Protein AF-0000000078280409 (afdb_homodimer)

pLDDT: mean 96.59, std 3.64, range [69.81, 98.94]

Organism: NCBI:txid1796616

Foldseek 3Di:
DDAQAEEEEADLDPLSLVLVVLQVPDPSYADAEYEDAVQVSVVVSCVVVVHDHYTYPDLLCCLVPRPGQEYEYEDFQLPPDCSLLSNLVVQREYEYEFLNHLDLVVLVVSVCSCVVSVHHYFYPLLLCQAQQNVVLVVCVVVCVQAAWAEKEKEKEEADPPDLLQQACSGHVACLRHPQLSVVLVCCQNHNAWFWKFKAFAADPCPPPPNRDHTQKMWMKTQRPVGHIYIYIYGNHDDHPDTWIWMWIHHPFWIWTGRGSHWIKIWGRNDPDIDIDIGHDDDDSSSVSSVQSVCVNVVNDDHDGGSVSSSLSSLRSVRNVVNNVVVRDIGGSD/DDAQAEEEEEDLPPLSLVLVVLQVPDPSYAHAEYEDAVQVSVVVSCVVVVHDHYTYPDLLCCLVPRPGQEYEYEDFQLPPDCSLLSNLVVQREYEYEFLNHLALVVLVVSVCSCVVSVHHYFYPLLLCQAQQNVVLVVCVVVCVQPAWAEKEKEKEEADPPDLLQQACSGHVACLRHPQLSSVLVCCQNHNAFFWKFKAFAADPCPPPPNRDHTQKMWMKTQRPVGHIYIYIYGNHDDYPDTWIWMWIHHPFWIWTGRGSHWIKIWGRNDPDIDIDIGHDDDDSSSVSSVQSVCVNVVNDDHDGGSVSSSLSSLRSVRNVVNNVVVRDIGGSD

Solvent-accessible surface area (backbone atoms only — not comparable to full-atom values): 32922 Å² total; per-residue (Å²): 132,81,74,66,42,27,28,30,37,35,24,49,48,74,64,25,48,51,51,52,56,41,45,70,72,41,83,55,45,42,65,33,28,31,18,17,78,68,36,58,52,23,47,52,53,29,60,77,67,70,54,87,48,46,72,24,61,42,63,66,56,43,63,70,69,46,69,50,50,28,36,35,41,37,58,62,38,65,67,68,78,51,63,67,46,58,34,22,75,70,57,21,22,38,37,35,39,66,44,74,37,79,47,59,69,61,28,48,54,48,32,49,35,36,60,76,47,69,38,56,42,31,36,61,59,36,54,67,52,12,47,25,40,44,53,50,51,51,34,52,75,71,49,64,25,48,56,70,42,40,38,42,35,40,29,38,21,34,72,73,70,57,72,56,68,18,27,34,89,40,41,57,20,46,54,41,62,60,34,36,63,56,53,38,46,43,41,74,75,73,38,59,60,45,31,27,30,7,44,68,36,56,78,82,45,74,85,41,86,71,45,64,37,46,35,36,37,35,30,32,35,38,30,67,88,64,26,40,27,37,42,34,34,31,46,44,39,51,63,91,37,82,44,56,30,38,35,41,33,14,56,23,23,33,38,43,28,68,33,39,27,27,27,42,35,36,38,38,74,46,96,66,66,48,75,48,77,38,75,51,85,64,62,19,62,47,48,44,51,48,47,50,54,34,26,70,70,67,75,43,78,78,88,35,27,45,60,54,40,37,53,42,47,29,42,46,50,25,29,55,52,8,27,77,54,66,21,29,58,25,63,41,119,131,80,73,65,41,27,29,28,36,36,24,50,48,73,64,24,46,50,52,50,56,41,44,72,72,40,82,56,44,40,66,33,28,31,18,16,77,68,36,59,53,25,47,51,52,30,60,75,67,72,53,85,47,47,74,25,60,42,64,67,56,42,65,69,69,46,69,50,49,29,36,37,41,36,58,61,39,64,67,67,80,52,62,69,46,59,32,22,76,69,57,21,22,37,38,34,40,66,43,76,38,80,46,61,68,62,27,48,55,49,31,48,33,36,59,74,48,69,39,57,42,30,36,60,58,36,53,66,52,12,48,24,40,45,52,49,50,51,34,50,74,71,48,64,26,48,55,69,43,41,38,42,33,40,29,37,20,32,69,72,71,58,72,56,68,19,27,34,89,40,41,57,20,46,54,41,61,60,35,36,61,55,50,39,45,44,41,74,75,73,39,60,58,44,30,27,30,8,43,69,35,55,78,81,46,73,85,40,85,71,46,64,35,45,34,34,35,35,30,31,34,38,30,67,88,64,26,39,28,36,43,35,34,30,45,45,39,51,62,90,38,82,44,57,31,39,34,40,30,14,56,22,23,34,38,44,29,67,33,39,27,27,27,40,36,37,38,38,74,47,96,67,65,46,74,48,78,37,76,51,86,62,62,21,63,46,48,44,52,49,48,50,55,36,28,71,72,68,75,42,79,82,86,35,27,46,61,53,39,36,54,42,46,32,44,46,50,27,28,56,52,7,27,77,54,66,21,29,56,27,64,43,119

Secondary structure (DSSP, 8-state):
-PPPEEEEEE--SHHHHHHHHHHHTSTTEEEEEEE-SSTHHHHHHHHHTT---EEES-HHHHHHHS--SEEEE---GGG-SSHHHHHHTTT-EEEEPSSS-SSHHHHHHHHHHHHHHT--EEE--GGGGSHHHHHHHHHHHTTTT-SEEEEEEEEE------GGGG-HHHH--HIIIIIHHHHHHHHHHH--EEEEEEEEE--S-TTSTT--S-SEEEEEEEETTS-EEEEEEESSS-TT--EEEEEEEESSEEEEESSSSEEEEEE-SSSS-EEEEEE----HHHHHHHHHHHHHTTSS--SS-HHHHHHHHHHHHHHHHHHHTTT--EE--/-PPPEEEEEE--SHHHHHHHHHHHTSTTEEEEEEE-SSTHHHHHHHHHTT---EEES-HHHHHHHS--SEEEE---GGG-SSHHHHHHTTT-EEEEPSSS-SSHHHHHHHHHHHHHHT--EEE--GGGGSHHHHHHHHHHHTTTT-SEEEEEEEEE-----SGGGG-HHHH--HIIIIIHHHHHHHHHHH--EEEEEEEEE--S-TTSTT--S-SEEEEEEEETTS-EEEEEEESSS-TT--EEEEEEEESSEEEEESSSSEEEEEE-SSSS-EEEEEE----HHHHHHHHHHHHHTTSS--SS-HHHHHHHHHHHHHHHHHHHTTT--EE--

InterPro domains:
  IPR000683 Gfo/Idh/MocA-like oxidoreductase, N-terminal [PF01408] (5-125)
  IPR036291 NAD(P)-binding domain superfamily [SSF51735] (3-155)
  IPR052515 Gfo/Idh/MocA Oxidoreductase [PTHR43249] (3-325)
  IPR055170 GFO/IDH/MocA-like oxidoreductase domain [PF22725] (133-252)

Sequence (666 aa):
MEKVLRVGVLGMGNMGKAHARSMMKMENVKIAGLCSSPADDARVFACENHLDCGIYDDGYRMIEEAGLDALYICLPPFAHSGQLEAAADRGIHVFIEKPIALNVERGKSMADAVERNHIVSQVGYHMRFGSAVRKWKEYMDSGKAGRPTLYMADYECNSLHGPWWRDVTKCGGQVFEQVIHLYDMGLYLMGDADCVNGHIANLCHQDVEGYTIEDTSVCSIHFKNGSLGSICGSNCSVKEQWNGRFRVICQHMTADFMDHNHAVFTFTDEETPHTETVAEDVDATYLEDCCFVETIRGRRENMAGVPEGLKGLRLVSAVVESSAKNGACVVSEMEKVLRVGVLGMGNMGKAHARSMMKMENVKIAGLCSSPADDARVFACENHLDCGIYDDGYRMIEEAGLDALYICLPPFAHSGQLEAAADRGIHVFIEKPIALNVERGKSMADAVERNHIVSQVGYHMRFGSAVRKWKEYMDSGKAGRPTLYMADYECNSLHGPWWRDVTKCGGQVFEQVIHLYDMGLYLMGDADCVNGHIANLCHQDVEGYTIEDTSVCSIHFKNGSLGSICGSNCSVKEQWNGRFRVICQHMTADFMDHNHAVFTFTDEETPHTETVAEDVDATYLEDCCFVETIRGRRENMAGVPEGLKGLRLVSAVVESSAKNGACVVSE

Nearest PDB structures (foldseek):
  6z3b-assembly1_B  TM=8.520E-01  e=1.125E-23  Mediterraneibacter gnavus
  8qc8-assembly2_D  TM=8.723E-01  e=6.706E-23  Paenarthrobacter ureafaciens
  3m2t-assembly1_B-2  TM=8.454E-01  e=1.167E-21  Chromobacterium violaceum
  3m2t-assembly1_A-2  TM=8.399E-01  e=1.036E-21  Chromobacterium violaceum
  2o48-assembly1_X  TM=8.227E-01  e=2.672E-18  Macaca fascicularis

Radius of gyration: 28.9 Å; Cα contacts (8 Å, |Δi|>4): 1627; chains: 2; bounding box: 52×94×65 Å

Structure (mmCIF, N/CA/C/O backbone):
data_AF-0000000078280409-model_v1
#
loop_
_entity.id
_entity.type
_entity.pdbx_description
1 polymer Dehydrogenase
#
loop_
_atom_site.group_PDB
_atom_site.id
_atom_site.type_symbol
_atom_site.label_atom_id
_atom_site.label_alt_id
_atom_site.label_comp_id
_atom_site.label_asym_id
_atom_site.label_entity_id
_atom_site.label_seq_id
_atom_site.pdbx_PDB_ins_code
_atom_site.Cartn_x
_atom_site.Cartn_y
_atom_site.Cartn_z
_atom_site.occupancy
_atom_site.B_iso_or_equiv
_atom_site.auth_seq_id
_atom_site.auth_comp_id
_atom_site.auth_asym_id
_atom_site.auth_atom_id
_atom_site.pdbx_PDB_model_num
ATOM 1 N N . MET A 1 1 ? 14.867 -35.906 -35 1 71.06 1 MET A N 1
ATOM 2 C CA . MET A 1 1 ? 13.57 -35.312 -34.688 1 71.06 1 MET A CA 1
ATOM 3 C C . MET A 1 1 ? 13.359 -35.188 -33.188 1 71.06 1 MET A C 1
ATOM 5 O O . MET A 1 1 ? 13.828 -36.062 -32.438 1 71.06 1 MET A O 1
ATOM 9 N N . GLU A 1 2 ? 12.852 -33.906 -32.719 1 84.75 2 GLU A N 1
ATOM 10 C CA . GLU A 1 2 ? 12.656 -33.719 -31.281 1 84.75 2 GLU A CA 1
ATOM 11 C C . GLU A 1 2 ? 11.57 -34.656 -30.75 1 84.75 2 GLU A C 1
ATOM 13 O O . GLU A 1 2 ? 10.57 -34.906 -31.422 1 84.75 2 GLU A O 1
ATOM 18 N N . LYS A 1 3 ? 11.875 -35.281 -29.625 1 93.25 3 LYS A N 1
ATOM 19 C CA . LYS A 1 3 ? 10.953 -36.219 -28.984 1 93.25 3 LYS A CA 1
ATOM 20 C C . LYS A 1 3 ? 9.641 -35.531 -28.609 1 93.25 3 LYS A C 1
ATOM 22 O O . LYS A 1 3 ? 9.641 -34.375 -28.141 1 93.25 3 LYS A O 1
ATOM 27 N N . VAL A 1 4 ? 8.555 -36.219 -29.016 1 97.12 4 VAL A N 1
ATOM 28 C CA . VAL A 1 4 ? 7.234 -35.719 -28.641 1 97.12 4 VAL A CA 1
ATOM 29 C C . VAL A 1 4 ? 7.02 -35.875 -27.141 1 97.12 4 VAL A C 1
ATOM 31 O O . VAL A 1 4 ? 7.199 -36.938 -26.594 1 97.12 4 VAL A O 1
ATOM 34 N N . LEU A 1 5 ? 6.77 -34.812 -26.484 1 98.31 5 LEU A N 1
ATOM 35 C CA . LEU A 1 5 ? 6.477 -34.812 -25.047 1 98.31 5 LEU A CA 1
ATOM 36 C C . LEU A 1 5 ? 5.012 -35.188 -24.797 1 98.31 5 LEU A C 1
ATOM 38 O O . LEU A 1 5 ? 4.109 -34.5 -25.297 1 98.31 5 LEU A O 1
ATOM 42 N N . ARG A 1 6 ? 4.762 -36.25 -24.094 1 98.75 6 ARG A N 1
ATOM 43 C CA . ARG A 1 6 ? 3.412 -36.688 -23.734 1 98.75 6 ARG A CA 1
ATOM 44 C C . ARG A 1 6 ? 2.971 -36.062 -22.422 1 98.75 6 ARG A C 1
ATOM 46 O O . ARG A 1 6 ? 3.557 -36.344 -21.375 1 98.75 6 ARG A O 1
ATOM 53 N N . VAL A 1 7 ? 1.876 -35.312 -22.5 1 98.81 7 VAL A N 1
ATOM 54 C CA . VAL A 1 7 ? 1.487 -34.5 -21.344 1 98.81 7 VAL A CA 1
ATOM 55 C C . VAL A 1 7 ? 0.092 -34.906 -20.875 1 98.81 7 VAL A C 1
ATOM 57 O O . VAL A 1 7 ? -0.786 -35.188 -21.703 1 98.81 7 VAL A O 1
ATOM 60 N N . GLY A 1 8 ? -0.069 -35 -19.562 1 98.88 8 GLY A N 1
ATOM 61 C CA . GLY A 1 8 ? -1.378 -35.188 -18.953 1 98.88 8 GLY A CA 1
ATOM 62 C C . GLY A 1 8 ? -1.85 -33.938 -18.203 1 98.88 8 GLY A C 1
ATOM 63 O O . GLY A 1 8 ? -1.037 -33.188 -17.672 1 98.88 8 GLY A O 1
ATOM 64 N N . VAL A 1 9 ? -3.166 -33.688 -18.172 1 98.94 9 VAL A N 1
ATOM 65 C CA . VAL A 1 9 ? -3.756 -32.594 -17.422 1 98.94 9 VAL A CA 1
ATOM 66 C C . VAL A 1 9 ? -4.723 -33.156 -16.375 1 98.94 9 VAL A C 1
ATOM 68 O O . VAL A 1 9 ? -5.715 -33.812 -16.719 1 98.94 9 VAL A O 1
ATOM 71 N N . LEU A 1 10 ? -4.316 -32.938 -15.148 1 98.81 10 LEU A N 1
ATOM 72 C CA . LEU A 1 10 ? -5.152 -33.312 -14.023 1 98.81 10 LEU A CA 1
ATOM 73 C C . LEU A 1 10 ? -5.957 -32.125 -13.5 1 98.81 10 LEU A C 1
ATOM 75 O O . LEU A 1 10 ? -5.41 -31.234 -12.852 1 98.81 10 LEU A O 1
ATOM 79 N N . GLY A 1 11 ? -7.277 -32.188 -13.664 1 98.5 11 GLY A N 1
ATOM 80 C CA . GLY A 1 11 ? -8.156 -31.062 -13.383 1 98.5 11 GLY A CA 1
ATOM 81 C C . GLY A 1 11 ? -8.555 -30.281 -14.617 1 98.5 11 GLY A C 1
ATOM 82 O O . GLY A 1 11 ? -7.727 -29.578 -15.211 1 98.5 11 GLY A O 1
ATOM 83 N N . MET A 1 12 ? -9.836 -30.344 -14.992 1 98.06 12 MET A N 1
ATOM 84 C CA . MET A 1 12 ? -10.305 -29.719 -16.219 1 98.06 12 MET A CA 1
ATOM 85 C C . MET A 1 12 ? -11.258 -28.562 -15.93 1 98.06 12 MET A C 1
ATOM 87 O O . MET A 1 12 ? -12.312 -28.453 -16.547 1 98.06 12 MET A O 1
ATOM 91 N N . GLY A 1 13 ? -10.859 -27.828 -14.867 1 95.69 13 GLY A N 1
ATOM 92 C CA . GLY A 1 13 ? -11.461 -26.516 -14.672 1 95.69 13 GLY A CA 1
ATOM 93 C C . GLY A 1 13 ? -10.891 -25.469 -15.602 1 95.69 13 GLY A C 1
ATOM 94 O O . GLY A 1 13 ? -10.32 -25.781 -16.641 1 95.69 13 GLY A O 1
ATOM 95 N N . ASN A 1 14 ? -11.07 -24.219 -15.289 1 94.44 14 ASN A N 1
ATOM 96 C CA . ASN A 1 14 ? -10.648 -23.109 -16.141 1 94.44 14 ASN A CA 1
ATOM 97 C C . ASN A 1 14 ? -9.156 -23.172 -16.438 1 94.44 14 ASN A C 1
ATOM 99 O O . ASN A 1 14 ? -8.742 -23.047 -17.594 1 94.44 14 ASN A O 1
ATOM 103 N N . MET A 1 15 ? -8.359 -23.375 -15.398 1 96.75 15 MET A N 1
ATOM 104 C CA . MET A 1 15 ? -6.914 -23.359 -15.586 1 96.75 15 MET A CA 1
ATOM 105 C C . MET A 1 15 ? -6.445 -24.578 -16.375 1 96.75 15 MET A C 1
ATOM 107 O O . MET A 1 15 ? -5.578 -24.469 -17.234 1 96.75 15 MET A O 1
ATOM 111 N N . GLY A 1 16 ? -6.984 -25.734 -15.992 1 98.44 16 GLY A N 1
ATOM 112 C CA . GLY A 1 16 ? -6.629 -26.922 -16.75 1 98.44 16 GLY A CA 1
ATOM 113 C C . GLY A 1 16 ? -6.91 -26.797 -18.234 1 98.44 16 GLY A C 1
ATOM 114 O O . GLY A 1 16 ? -6.074 -27.141 -19.062 1 98.44 16 GLY A O 1
ATOM 115 N N . LYS A 1 17 ? -8.047 -26.266 -18.562 1 98.56 17 LYS A N 1
ATOM 116 C CA . LYS A 1 17 ? -8.43 -26.047 -19.969 1 98.56 17 LYS A CA 1
ATOM 117 C C . LYS A 1 17 ? -7.516 -25.031 -20.641 1 98.56 17 LYS A C 1
ATOM 119 O O . LYS A 1 17 ? -7.133 -25.203 -21.797 1 98.56 17 LYS A O 1
ATOM 124 N N . ALA A 1 18 ? -7.156 -23.984 -19.891 1 98.31 18 ALA A N 1
ATOM 125 C CA . ALA A 1 18 ? -6.27 -22.953 -20.438 1 98.31 18 ALA A CA 1
ATOM 126 C C . ALA A 1 18 ? -4.902 -23.547 -20.781 1 98.31 18 ALA A C 1
ATOM 128 O O . ALA A 1 18 ? -4.363 -23.281 -21.859 1 98.31 18 ALA A O 1
ATOM 129 N N . HIS A 1 19 ? -4.371 -24.344 -19.891 1 98.75 19 HIS A N 1
ATOM 130 C CA . HIS A 1 19 ? -3.072 -24.953 -20.141 1 98.75 19 HIS A CA 1
ATOM 131 C C . HIS A 1 19 ? -3.15 -25.953 -21.297 1 98.75 19 HIS A C 1
ATOM 133 O O . HIS A 1 19 ? -2.244 -26.016 -22.125 1 98.75 19 HIS A O 1
ATOM 139 N N . ALA A 1 20 ? -4.219 -26.703 -21.344 1 98.69 20 ALA A N 1
ATOM 140 C CA . ALA A 1 20 ? -4.406 -27.641 -22.453 1 98.69 20 ALA A CA 1
ATOM 141 C C . ALA A 1 20 ? -4.418 -26.906 -23.797 1 98.69 20 ALA A C 1
ATOM 143 O O . ALA A 1 20 ? -3.75 -27.328 -24.734 1 98.69 20 ALA A O 1
ATOM 144 N N . ARG A 1 21 ? -5.121 -25.812 -23.844 1 98.38 21 ARG A N 1
ATOM 145 C CA . ARG A 1 21 ? -5.184 -25.016 -25.062 1 98.38 21 ARG A CA 1
ATOM 146 C C . ARG A 1 21 ? -3.805 -24.484 -25.453 1 98.38 21 ARG A C 1
ATOM 148 O O . ARG A 1 21 ? -3.465 -24.422 -26.625 1 98.38 21 ARG A O 1
ATOM 155 N N . SER A 1 22 ? -3.061 -24.078 -24.438 1 98.12 22 SER A N 1
ATOM 156 C CA . SER A 1 22 ? -1.696 -23.625 -24.688 1 98.12 22 SER A CA 1
ATOM 157 C C . SER A 1 22 ? -0.846 -24.719 -25.312 1 98.12 22 SER A C 1
ATOM 159 O O . SER A 1 22 ? -0.152 -24.469 -26.312 1 98.12 22 SER A O 1
ATOM 161 N N . MET A 1 23 ? -0.921 -25.938 -24.797 1 97.69 23 MET A N 1
ATOM 162 C CA . MET A 1 23 ? -0.096 -27.047 -25.25 1 97.69 23 MET A CA 1
ATOM 163 C C . MET A 1 23 ? -0.465 -27.469 -26.672 1 97.69 23 MET A C 1
ATOM 165 O O . MET A 1 23 ? 0.397 -27.891 -27.438 1 97.69 23 MET A O 1
ATOM 169 N N . MET A 1 24 ? -1.736 -27.266 -27.031 1 97.69 24 MET A N 1
ATOM 170 C CA . MET A 1 24 ? -2.219 -27.609 -28.359 1 97.69 24 MET A CA 1
ATOM 171 C C . MET A 1 24 ? -1.554 -26.75 -29.422 1 97.69 24 MET A C 1
ATOM 173 O O . MET A 1 24 ? -1.517 -27.125 -30.594 1 97.69 24 MET A O 1
ATOM 177 N N . LYS A 1 25 ? -0.99 -25.656 -28.984 1 97.31 25 LYS A N 1
ATOM 178 C CA . LYS A 1 25 ? -0.346 -24.719 -29.906 1 97.31 25 LYS A CA 1
ATOM 179 C C . LYS A 1 25 ? 1.131 -25.062 -30.094 1 97.31 25 LYS A C 1
ATOM 181 O O . LYS A 1 25 ? 1.811 -24.469 -30.938 1 97.31 25 LYS A O 1
ATOM 186 N N . MET A 1 26 ? 1.612 -26.047 -29.375 1 97.19 26 MET A N 1
ATOM 187 C CA . MET A 1 26 ? 3.045 -26.328 -29.359 1 97.19 26 MET A CA 1
ATOM 188 C C . MET A 1 26 ? 3.387 -27.5 -30.266 1 97.19 26 MET A C 1
ATOM 190 O O . MET A 1 26 ? 2.643 -28.469 -30.328 1 97.19 26 MET A O 1
ATOM 194 N N . GLU A 1 27 ? 4.508 -27.297 -30.906 1 95.38 27 GLU A N 1
ATOM 195 C CA . GLU A 1 27 ? 5.016 -28.406 -31.703 1 95.38 27 GLU A CA 1
ATOM 196 C C . GLU A 1 27 ? 5.637 -29.484 -30.812 1 95.38 27 GLU A C 1
ATOM 198 O O . GLU A 1 27 ? 6.262 -29.172 -29.797 1 95.38 27 GLU A O 1
ATOM 203 N N . ASN A 1 28 ? 5.512 -30.703 -31.141 1 96 28 ASN A N 1
ATOM 204 C CA . ASN A 1 28 ? 6.117 -31.859 -30.484 1 96 28 ASN A CA 1
ATOM 205 C C . ASN A 1 28 ? 5.652 -31.984 -29.031 1 96 28 ASN A C 1
ATOM 207 O O . ASN A 1 28 ? 6.441 -32.344 -28.156 1 96 28 ASN A O 1
ATOM 211 N N . VAL A 1 29 ? 4.484 -31.531 -28.703 1 98.25 29 VAL A N 1
ATOM 212 C CA . VAL A 1 29 ? 3.779 -31.766 -27.438 1 98.25 29 VAL A CA 1
ATOM 213 C C . VAL A 1 29 ? 2.426 -32.438 -27.719 1 98.25 29 VAL A C 1
ATOM 215 O O . VAL A 1 29 ? 1.676 -31.953 -28.594 1 98.25 29 VAL A O 1
ATOM 218 N N . LYS A 1 30 ? 2.172 -33.5 -27.109 1 97.94 30 LYS A N 1
ATOM 219 C CA . LYS A 1 30 ? 0.912 -34.219 -27.297 1 97.94 30 LYS A CA 1
ATOM 220 C C . LYS A 1 30 ? 0.18 -34.375 -25.969 1 97.94 30 LYS A C 1
ATOM 222 O O . LYS A 1 30 ? 0.769 -34.844 -24.984 1 97.94 30 LYS A O 1
ATOM 227 N N . ILE A 1 31 ? -1.045 -34 -25.953 1 98.69 31 ILE A N 1
ATOM 228 C CA . ILE A 1 31 ? -1.875 -34.312 -24.797 1 98.69 31 ILE A CA 1
ATOM 229 C C . ILE A 1 31 ? -2.252 -35.781 -24.797 1 98.69 31 ILE A C 1
ATOM 231 O O . ILE A 1 31 ? -3.006 -36.25 -25.672 1 98.69 31 ILE A O 1
ATOM 235 N N . ALA A 1 32 ? -1.772 -36.5 -23.844 1 98.62 32 ALA A N 1
ATOM 236 C CA . ALA A 1 32 ? -1.937 -37.938 -23.828 1 98.62 32 ALA A CA 1
ATOM 237 C C . ALA A 1 32 ? -3.062 -38.375 -22.891 1 98.62 32 ALA A C 1
ATOM 239 O O . ALA A 1 32 ? -3.582 -39.469 -22.984 1 98.62 32 ALA A O 1
ATOM 240 N N . GLY A 1 33 ? -3.4 -37.5 -21.984 1 98.81 33 GLY A N 1
ATOM 241 C CA . GLY A 1 33 ? -4.445 -37.812 -21.016 1 98.81 33 GLY A CA 1
ATOM 242 C C . GLY A 1 33 ? -5.078 -36.562 -20.406 1 98.81 33 GLY A C 1
ATOM 243 O O . GLY A 1 33 ? -4.387 -35.594 -20.109 1 98.81 33 GLY A O 1
ATOM 244 N N . LEU A 1 34 ? -6.367 -36.625 -20.25 1 98.88 34 LEU A N 1
ATOM 245 C CA . LEU A 1 34 ? -7.152 -35.625 -19.516 1 98.88 34 LEU A CA 1
ATOM 246 C C . LEU A 1 34 ? -7.922 -36.281 -18.375 1 98.88 34 LEU A C 1
ATOM 248 O O . LEU A 1 34 ? -8.453 -37.375 -18.531 1 98.88 34 LEU A O 1
ATOM 252 N N . CYS A 1 35 ? -7.934 -35.594 -17.25 1 98.81 35 CYS A N 1
ATOM 253 C CA . CYS A 1 35 ? -8.602 -36.156 -16.094 1 98.81 35 CYS A CA 1
ATOM 254 C C . CYS A 1 35 ? -9.5 -35.156 -15.398 1 98.81 35 CYS A C 1
ATOM 256 O O . CYS A 1 35 ? -9.094 -34 -15.164 1 98.81 35 CYS A O 1
ATOM 258 N N . SER A 1 36 ? -10.703 -35.469 -15.148 1 98.19 36 SER A N 1
ATOM 259 C CA . SER A 1 36 ? -11.656 -34.781 -14.266 1 98.19 36 SER A CA 1
ATOM 260 C C . SER A 1 36 ? -12.523 -35.812 -13.516 1 98.19 36 SER A C 1
ATOM 262 O O . SER A 1 36 ? -12.633 -36.969 -13.93 1 98.19 36 SER A O 1
ATOM 264 N N . SER A 1 37 ? -13.07 -35.406 -12.422 1 95.88 37 SER A N 1
ATOM 265 C CA . SER A 1 37 ? -13.977 -36.25 -11.664 1 95.88 37 SER A CA 1
ATOM 266 C C . SER A 1 37 ? -15.305 -35.562 -11.406 1 95.88 37 SER A C 1
ATOM 268 O O . SER A 1 37 ? -15.375 -34.625 -10.617 1 95.88 37 SER A O 1
ATOM 270 N N . PRO A 1 38 ? -16.453 -35.969 -11.977 1 95.94 38 PRO A N 1
ATOM 271 C CA . PRO A 1 38 ? -16.562 -37.031 -12.992 1 95.94 38 PRO A CA 1
ATOM 272 C C . PRO A 1 38 ? -15.844 -36.688 -14.289 1 95.94 38 PRO A C 1
ATOM 274 O O . PRO A 1 38 ? -15.367 -35.562 -14.445 1 95.94 38 PRO A O 1
ATOM 277 N N . ALA A 1 39 ? -15.68 -37.656 -15.18 1 97.62 39 ALA A N 1
ATOM 278 C CA . ALA A 1 39 ? -14.812 -37.5 -16.344 1 97.62 39 ALA A CA 1
ATOM 279 C C . ALA A 1 39 ? -15.438 -36.594 -17.391 1 97.62 39 ALA A C 1
ATOM 281 O O . ALA A 1 39 ? -14.805 -36.25 -18.391 1 97.62 39 ALA A O 1
ATOM 282 N N . ASP A 1 40 ? -16.578 -36.062 -17.203 1 97.44 40 ASP A N 1
ATOM 283 C CA . ASP A 1 40 ? -17.375 -35.375 -18.203 1 97.44 40 ASP A CA 1
ATOM 284 C C . ASP A 1 40 ? -16.656 -34.125 -18.719 1 97.44 40 ASP A C 1
ATOM 286 O O . ASP A 1 40 ? -16.594 -33.906 -19.922 1 97.44 40 ASP A O 1
ATOM 290 N N . ASP A 1 41 ? -16.047 -33.375 -17.828 1 97.75 41 ASP A N 1
ATOM 291 C CA . ASP A 1 41 ? -15.359 -32.188 -18.266 1 97.75 41 ASP A CA 1
ATOM 292 C C . ASP A 1 41 ? -14.211 -32.5 -19.203 1 97.75 41 ASP A C 1
ATOM 294 O O . ASP A 1 41 ? -14.008 -31.812 -20.203 1 97.75 41 ASP A O 1
ATOM 298 N N . ALA A 1 42 ? -13.484 -33.562 -18.875 1 98.56 42 ALA A N 1
ATOM 299 C CA . ALA A 1 42 ? -12.375 -34 -19.719 1 98.56 42 ALA A CA 1
ATOM 300 C C . ALA A 1 42 ? -12.883 -34.469 -21.078 1 98.56 42 ALA A C 1
ATOM 302 O O . ALA A 1 42 ? -12.32 -34.094 -22.125 1 98.56 42 ALA A O 1
ATOM 303 N N . ARG A 1 43 ? -13.93 -35.219 -21.047 1 98.25 43 ARG A N 1
ATOM 304 C CA . ARG A 1 43 ? -14.516 -35.75 -22.281 1 98.25 43 ARG A CA 1
ATOM 305 C C . ARG A 1 43 ? -15.016 -34.625 -23.188 1 98.25 43 ARG A C 1
ATOM 307 O O . ARG A 1 43 ? -14.758 -34.656 -24.391 1 98.25 43 ARG A O 1
ATOM 314 N N . VAL A 1 44 ? -15.758 -33.75 -22.609 1 98.5 44 VAL A N 1
ATOM 315 C CA . VAL A 1 44 ? -16.328 -32.656 -23.375 1 98.5 44 VAL A CA 1
ATOM 316 C C . VAL A 1 44 ? -15.211 -31.828 -24.016 1 98.5 44 VAL A C 1
ATOM 318 O O . VAL A 1 44 ? -15.289 -31.484 -25.203 1 98.5 44 VAL A O 1
ATOM 321 N N . PHE A 1 45 ? -14.203 -31.5 -23.266 1 98.56 45 PHE A N 1
ATOM 322 C CA . PHE A 1 45 ? -13.086 -30.719 -23.781 1 98.56 45 PHE A CA 1
ATOM 323 C C . PHE A 1 45 ? -12.391 -31.438 -24.922 1 98.56 45 PHE A C 1
ATOM 325 O O . PHE A 1 45 ? -12.07 -30.844 -25.953 1 98.56 45 PHE A O 1
ATOM 332 N N . ALA A 1 46 ? -12.117 -32.75 -24.734 1 98.5 46 ALA A N 1
ATOM 333 C CA . ALA A 1 46 ? -11.445 -33.562 -25.766 1 98.5 46 ALA A CA 1
ATOM 334 C C . ALA A 1 46 ? -12.25 -33.562 -27.062 1 98.5 46 ALA A C 1
ATOM 336 O O . ALA A 1 46 ? -11.695 -33.406 -28.156 1 98.5 46 ALA A O 1
ATOM 337 N N . CYS A 1 47 ? -13.5 -33.688 -26.938 1 98.19 47 CYS A N 1
ATOM 338 C CA . CYS A 1 47 ? -14.391 -33.75 -28.094 1 98.19 47 CYS A CA 1
ATOM 339 C C . CYS A 1 47 ? -14.406 -32.406 -28.812 1 98.19 47 CYS A C 1
ATOM 341 O O . CYS A 1 47 ? -14.234 -32.344 -30.031 1 98.19 47 CYS A O 1
ATOM 343 N N . GLU A 1 48 ? -14.602 -31.391 -28.047 1 98.31 48 GLU A N 1
ATOM 344 C CA . GLU A 1 48 ? -14.695 -30.047 -28.594 1 98.31 48 GLU A CA 1
ATOM 345 C C . GLU A 1 48 ? -13.422 -29.672 -29.344 1 98.31 48 GLU A C 1
ATOM 347 O O . GLU A 1 48 ? -13.461 -28.906 -30.312 1 98.31 48 GLU A O 1
ATOM 352 N N . ASN A 1 49 ? -12.289 -30.203 -28.906 1 98.31 49 ASN A N 1
ATOM 353 C CA . ASN A 1 49 ? -11.008 -29.797 -29.469 1 98.31 49 ASN A CA 1
ATOM 354 C C . ASN A 1 49 ? -10.398 -30.891 -30.344 1 98.31 49 ASN A C 1
ATOM 356 O O . ASN A 1 49 ? -9.25 -30.781 -30.766 1 98.31 49 ASN A O 1
ATOM 360 N N . HIS A 1 50 ? -11.133 -32 -30.578 1 97.38 50 HIS A N 1
ATOM 361 C CA . HIS A 1 50 ? -10.758 -33.125 -31.438 1 97.38 50 HIS A CA 1
ATOM 362 C C . HIS A 1 50 ? -9.438 -33.719 -31 1 97.38 50 HIS A C 1
ATOM 364 O O . HIS A 1 50 ? -8.547 -33.938 -31.812 1 97.38 50 HIS A O 1
ATOM 370 N N . LEU A 1 51 ? -9.375 -33.938 -29.688 1 97.94 51 LEU A N 1
ATOM 371 C CA . LEU A 1 51 ? -8.18 -34.531 -29.125 1 97.94 51 LEU A CA 1
ATOM 372 C C . LEU A 1 51 ? -8.328 -36.062 -29.062 1 97.94 51 LEU A C 1
ATOM 374 O O . LEU A 1 51 ? -9.383 -36.562 -28.688 1 97.94 51 LEU A O 1
ATOM 378 N N . ASP A 1 52 ? -7.297 -36.719 -29.531 1 96.5 52 ASP A N 1
ATOM 379 C CA . ASP A 1 52 ? -7.199 -38.188 -29.359 1 96.5 52 ASP A CA 1
ATOM 380 C C . ASP A 1 52 ? -6.305 -38.531 -28.172 1 96.5 52 ASP A C 1
ATOM 382 O O . ASP A 1 52 ? -5.102 -38.75 -28.344 1 96.5 52 ASP A O 1
ATOM 386 N N . CYS A 1 53 ? -6.836 -38.594 -27.016 1 97.88 53 CYS A N 1
ATOM 387 C CA . CYS A 1 53 ? -6.094 -38.844 -25.781 1 97.88 53 CYS A CA 1
ATOM 388 C C . CYS A 1 53 ? -6.922 -39.688 -24.797 1 97.88 53 CYS A C 1
ATOM 390 O O . CYS A 1 53 ? -8.125 -39.875 -25 1 97.88 53 CYS A O 1
ATOM 392 N N . GLY A 1 54 ? -6.34 -40.25 -23.828 1 98.5 54 GLY A N 1
ATOM 393 C CA . GLY A 1 54 ? -7.059 -40.938 -22.766 1 98.5 54 GLY A CA 1
ATOM 394 C C . GLY A 1 54 ? -7.891 -40.031 -21.906 1 98.5 54 GLY A C 1
ATOM 395 O O . GLY A 1 54 ? -7.477 -38.906 -21.609 1 98.5 54 GLY A O 1
ATOM 396 N N . ILE A 1 55 ? -9.102 -40.469 -21.547 1 98.75 55 ILE A N 1
ATOM 397 C CA . ILE A 1 55 ? -9.984 -39.781 -20.625 1 98.75 55 ILE A CA 1
ATOM 398 C C . ILE A 1 55 ? -10.07 -40.531 -19.312 1 98.75 55 ILE A C 1
ATOM 400 O O . ILE A 1 55 ? -10.328 -41.75 -19.281 1 98.75 55 ILE A O 1
ATOM 404 N N . TYR A 1 56 ? -9.797 -39.844 -18.234 1 98.69 56 TYR A N 1
ATOM 405 C CA . TYR A 1 56 ? -9.711 -40.5 -16.922 1 98.69 56 TYR A CA 1
ATOM 406 C C . TYR A 1 56 ? -10.609 -39.781 -15.914 1 98.69 56 TYR A C 1
ATOM 408 O O . TYR A 1 56 ? -10.859 -38.594 -16.031 1 98.69 56 TYR A O 1
ATOM 416 N N . ASP A 1 57 ? -11.109 -40.5 -14.914 1 98.38 57 ASP A N 1
ATOM 417 C CA . ASP A 1 57 ? -11.82 -39.938 -13.773 1 98.38 57 ASP A CA 1
ATOM 418 C C . ASP A 1 57 ? -11.031 -40.125 -12.484 1 98.38 57 ASP A C 1
ATOM 420 O O . ASP A 1 57 ? -11.516 -39.781 -11.398 1 98.38 57 ASP A O 1
ATOM 424 N N . ASP A 1 58 ? -9.867 -40.688 -12.68 1 97.94 58 ASP A N 1
ATOM 425 C CA . ASP A 1 58 ? -8.938 -40.906 -11.586 1 97.94 58 ASP A CA 1
ATOM 426 C C . ASP A 1 58 ? -7.512 -40.531 -11.969 1 97.94 58 ASP A C 1
ATOM 428 O O . ASP A 1 58 ? -6.93 -41.094 -12.891 1 97.94 58 ASP A O 1
ATOM 432 N N . GLY A 1 59 ? -6.938 -39.594 -11.203 1 98.19 59 GLY A N 1
ATOM 433 C CA . GLY A 1 59 ? -5.625 -39.031 -11.508 1 98.19 59 GLY A CA 1
ATOM 434 C C . GLY A 1 59 ? -4.508 -40.062 -11.391 1 98.19 59 GLY A C 1
ATOM 435 O O . GLY A 1 59 ? -3.562 -40.062 -12.18 1 98.19 59 GLY A O 1
ATOM 436 N N . TYR A 1 60 ? -4.59 -40.938 -10.453 1 98.38 60 TYR A N 1
ATOM 437 C CA . TYR A 1 60 ? -3.561 -41.969 -10.266 1 98.38 60 TYR A CA 1
ATOM 438 C C . TYR A 1 60 ? -3.551 -42.938 -11.422 1 98.38 60 TYR A C 1
ATOM 440 O O . TYR A 1 60 ? -2.484 -43.375 -11.875 1 98.38 60 TYR A O 1
ATOM 448 N N . ARG A 1 61 ? -4.734 -43.25 -11.891 1 98.5 61 ARG A N 1
ATOM 449 C CA . ARG A 1 61 ? -4.82 -44.125 -13.047 1 98.5 61 ARG A CA 1
ATOM 450 C C . ARG A 1 61 ? -4.184 -43.5 -14.273 1 98.5 61 ARG A C 1
ATOM 452 O O . ARG A 1 61 ? -3.482 -44.156 -15.039 1 98.5 61 ARG A O 1
ATOM 459 N N . MET A 1 62 ? -4.465 -42.219 -14.438 1 98.69 62 MET A N 1
ATOM 460 C CA . MET A 1 62 ? -3.855 -41.5 -15.562 1 98.69 62 MET A CA 1
ATOM 461 C C . MET A 1 62 ? -2.336 -41.531 -15.453 1 98.69 62 MET A C 1
ATOM 463 O O . MET A 1 62 ? -1.644 -41.812 -16.438 1 98.69 62 MET A O 1
ATOM 467 N N . ILE A 1 63 ? -1.805 -41.281 -14.273 1 98.69 63 ILE A N 1
ATOM 468 C CA . ILE A 1 63 ? -0.367 -41.25 -14.031 1 98.69 63 ILE A CA 1
ATOM 469 C C . ILE A 1 63 ? 0.247 -42.594 -14.352 1 98.69 63 ILE A C 1
ATOM 471 O O . ILE A 1 63 ? 1.342 -42.688 -14.922 1 98.69 63 ILE A O 1
ATOM 475 N N . GLU A 1 64 ? -0.51 -43.656 -14.109 1 97.94 64 GLU A N 1
ATOM 476 C CA . GLU A 1 64 ? -0.017 -45.031 -14.281 1 97.94 64 GLU A CA 1
ATOM 477 C C . GLU A 1 64 ? -0.108 -45.469 -15.742 1 97.94 64 GLU A C 1
ATOM 479 O O . GLU A 1 64 ? 0.787 -46.156 -16.25 1 97.94 64 GLU A O 1
ATOM 484 N N . GLU A 1 65 ? -1.11 -45.031 -16.406 1 98 65 GLU A N 1
ATOM 485 C CA . GLU A 1 65 ? -1.477 -45.75 -17.641 1 98 65 GLU A CA 1
ATOM 486 C C . GLU A 1 65 ? -1.177 -44.875 -18.875 1 98 65 GLU A C 1
ATOM 488 O O . GLU A 1 65 ? -1.062 -45.406 -19.984 1 98 65 GLU A O 1
ATOM 493 N N . ALA A 1 66 ? -1.038 -43.625 -18.734 1 98.06 66 ALA A N 1
ATOM 494 C CA . ALA A 1 66 ? -1.079 -42.75 -19.906 1 98.06 66 ALA A CA 1
ATOM 495 C C . ALA A 1 66 ? 0.311 -42.594 -20.516 1 98.06 66 ALA A C 1
ATOM 497 O O . ALA A 1 66 ? 0.46 -41.969 -21.578 1 98.06 66 ALA A O 1
ATOM 498 N N . GLY A 1 67 ? 1.414 -43.094 -19.875 1 98.12 67 GLY A N 1
ATOM 499 C CA . GLY A 1 67 ? 2.762 -42.938 -20.406 1 98.12 67 GLY A CA 1
ATOM 500 C C . GLY A 1 67 ? 3.217 -41.5 -20.516 1 98.12 67 GLY A C 1
ATOM 501 O O . GLY A 1 67 ? 3.695 -41.062 -21.562 1 98.12 67 GLY A O 1
ATOM 502 N N . LEU A 1 68 ? 3.057 -40.781 -19.422 1 98.75 68 LEU A N 1
ATOM 503 C CA . 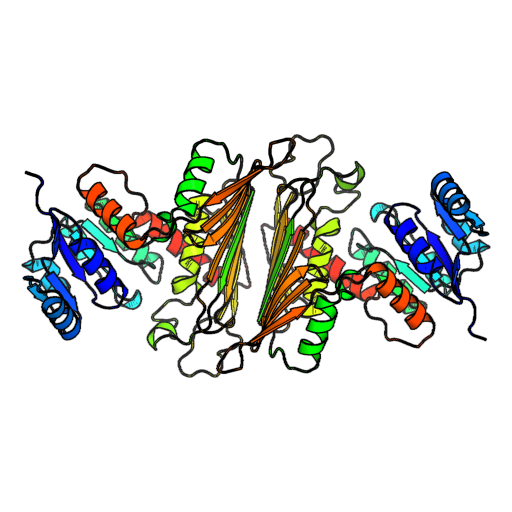LEU A 1 68 ? 3.27 -39.344 -19.406 1 98.75 68 LEU A CA 1
ATOM 504 C C . LEU A 1 68 ? 4.746 -39 -19.234 1 98.75 68 LEU A C 1
ATOM 506 O O . LEU A 1 68 ? 5.449 -39.656 -18.469 1 98.75 68 LEU A O 1
ATOM 510 N N . ASP A 1 69 ? 5.219 -37.969 -19.969 1 98.69 69 ASP A N 1
ATOM 511 C CA . ASP A 1 69 ? 6.5 -37.344 -19.688 1 98.69 69 ASP A CA 1
ATOM 512 C C . ASP A 1 69 ? 6.332 -36.156 -18.719 1 98.69 69 ASP A C 1
ATOM 514 O O . ASP A 1 69 ? 7.262 -35.844 -17.984 1 98.69 69 ASP A O 1
ATOM 518 N N . ALA A 1 70 ? 5.172 -35.531 -18.75 1 98.81 70 ALA A N 1
ATOM 519 C CA . ALA A 1 70 ? 4.859 -34.375 -17.891 1 98.81 70 ALA A CA 1
ATOM 520 C C . ALA A 1 70 ? 3.396 -34.406 -17.453 1 98.81 70 ALA A C 1
ATOM 522 O O . ALA A 1 70 ? 2.537 -34.906 -18.188 1 98.81 70 ALA A O 1
ATOM 523 N N . LEU A 1 71 ? 3.182 -33.844 -16.281 1 98.94 71 LEU A N 1
ATOM 524 C CA . LEU A 1 71 ? 1.84 -33.75 -15.719 1 98.94 71 LEU A CA 1
ATOM 525 C C . LEU A 1 71 ? 1.525 -32.344 -15.266 1 98.94 71 LEU A C 1
ATOM 527 O O . LEU A 1 71 ? 2.316 -31.719 -14.547 1 98.94 71 LEU A O 1
ATOM 531 N N . TYR A 1 72 ? 0.423 -31.797 -15.75 1 98.88 72 TYR A N 1
ATOM 532 C CA . TYR A 1 72 ? -0.14 -30.562 -15.219 1 98.88 72 TYR A CA 1
ATOM 533 C C . TYR A 1 72 ? -1.153 -30.844 -14.117 1 98.88 72 TYR A C 1
ATOM 535 O O . TYR A 1 72 ? -2.158 -31.516 -14.359 1 98.88 72 TYR A O 1
ATOM 543 N N . ILE A 1 73 ? -0.861 -30.375 -12.969 1 98.81 73 ILE A N 1
ATOM 544 C CA . ILE A 1 73 ? -1.8 -30.484 -11.859 1 98.81 73 ILE A CA 1
ATOM 545 C C . ILE A 1 73 ? -2.541 -29.156 -11.672 1 98.81 73 ILE A C 1
ATOM 547 O O . ILE A 1 73 ? -1.974 -28.188 -11.172 1 98.81 73 ILE A O 1
ATOM 551 N N . CYS A 1 74 ? -3.801 -29.156 -12.086 1 98.38 74 CYS A N 1
ATOM 552 C CA . CYS A 1 74 ? -4.66 -27.969 -12.031 1 98.38 74 CYS A CA 1
ATOM 553 C C . CYS A 1 74 ? -5.875 -28.219 -11.148 1 98.38 74 CYS A C 1
ATOM 555 O O . CYS A 1 74 ? -7.008 -27.953 -11.555 1 98.38 74 CYS A O 1
ATOM 557 N N . LEU A 1 75 ? -5.625 -28.75 -9.992 1 96.75 75 LEU A N 1
ATOM 558 C CA . LEU A 1 75 ? -6.652 -29.031 -9 1 96.75 75 LEU A CA 1
ATOM 559 C C . LEU A 1 75 ? -6.766 -27.906 -7.988 1 96.75 75 LEU A C 1
ATOM 561 O O . LEU A 1 75 ? -5.805 -27.156 -7.773 1 96.75 75 LEU A O 1
ATOM 565 N N . PRO A 1 76 ? -7.961 -27.781 -7.355 1 94.62 76 PRO A N 1
ATOM 566 C CA . PRO A 1 76 ? -7.992 -26.906 -6.18 1 94.62 76 PRO A CA 1
ATOM 567 C C . PRO A 1 76 ? -6.996 -27.344 -5.102 1 94.62 76 PRO A C 1
ATOM 569 O O . PRO A 1 76 ? -6.688 -28.531 -4.977 1 94.62 76 PRO A O 1
ATOM 572 N N . PRO A 1 77 ? -6.551 -26.406 -4.363 1 93.38 77 PRO A N 1
ATOM 573 C CA . PRO A 1 77 ? -5.465 -26.719 -3.432 1 93.38 77 PRO A CA 1
ATOM 574 C C . PRO A 1 77 ? -5.844 -27.812 -2.43 1 93.38 77 PRO A C 1
ATOM 576 O O . PRO A 1 77 ? -4.984 -28.578 -1.993 1 93.38 77 PRO A O 1
ATOM 579 N N . PHE A 1 78 ? -7.109 -27.906 -2.094 1 95 78 PHE A N 1
ATOM 580 C CA . PHE A 1 78 ? -7.535 -28.891 -1.098 1 95 78 PHE A CA 1
ATOM 581 C C . PHE A 1 78 ? -7.504 -30.297 -1.673 1 95 78 PHE A C 1
ATOM 583 O O . PHE A 1 78 ? -7.59 -31.281 -0.931 1 95 78 PHE A O 1
ATOM 590 N N . ALA A 1 79 ? -7.344 -30.391 -2.977 1 94.88 79 ALA A N 1
ATOM 591 C CA . ALA A 1 79 ? -7.445 -31.703 -3.627 1 94.88 79 ALA A CA 1
ATOM 592 C C . ALA A 1 79 ? -6.062 -32.281 -3.883 1 94.88 79 ALA A C 1
ATOM 594 O O . ALA A 1 79 ? -5.941 -33.375 -4.484 1 94.88 79 ALA A O 1
ATOM 595 N N . HIS A 1 80 ? -4.996 -31.609 -3.469 1 95.19 80 HIS A N 1
ATOM 596 C CA . HIS A 1 80 ? -3.645 -32.156 -3.598 1 95.19 80 HIS A CA 1
ATOM 597 C C . HIS A 1 80 ? -3.383 -33.25 -2.566 1 95.19 80 HIS A C 1
ATOM 599 O O . HIS A 1 80 ? -3.104 -32.938 -1.402 1 95.19 80 HIS A O 1
ATOM 605 N N . SER A 1 81 ? -3.494 -34.469 -2.953 1 92.94 81 SER A N 1
ATOM 606 C CA . SER A 1 81 ? -3.43 -35.562 -2.006 1 92.94 81 SER A CA 1
ATOM 607 C C . SER A 1 81 ? -2.348 -36.562 -2.4 1 92.94 81 SER A C 1
ATOM 609 O O . SER A 1 81 ? -2.516 -37.781 -2.221 1 92.94 81 SER A O 1
ATOM 611 N N . GLY A 1 82 ? -1.278 -36.094 -3.066 1 97 82 GLY A N 1
ATOM 612 C CA . GLY A 1 82 ? -0.169 -37 -3.326 1 97 82 GLY A CA 1
ATOM 613 C C . GLY A 1 82 ? 0.086 -37.219 -4.805 1 97 82 GLY A C 1
ATOM 614 O O . GLY A 1 82 ? 1.022 -37.938 -5.18 1 97 82 GLY A O 1
ATOM 615 N N . GLN A 1 83 ? -0.741 -36.656 -5.641 1 98.06 83 GLN A N 1
ATOM 616 C CA . GLN A 1 83 ? -0.607 -36.812 -7.086 1 98.06 83 GLN A CA 1
ATOM 617 C C . GLN A 1 83 ? 0.771 -36.375 -7.562 1 98.06 83 GLN A C 1
ATOM 619 O O . GLN A 1 83 ? 1.37 -37 -8.43 1 98.06 83 GLN A O 1
ATOM 624 N N . LEU A 1 84 ? 1.262 -35.219 -7 1 98.62 84 LEU A N 1
ATOM 625 C CA . LEU A 1 84 ? 2.582 -34.75 -7.383 1 98.62 84 LEU A CA 1
ATOM 626 C C . LEU A 1 84 ? 3.656 -35.781 -7.059 1 98.62 84 LEU A C 1
ATOM 628 O O . LEU A 1 84 ? 4.504 -36.094 -7.902 1 98.62 84 LEU A O 1
ATOM 632 N N . GLU A 1 85 ? 3.607 -36.344 -5.883 1 98.38 85 GLU A N 1
ATOM 633 C CA . GLU A 1 85 ? 4.582 -37.344 -5.465 1 98.38 85 GLU A CA 1
ATOM 634 C C . GLU A 1 85 ? 4.508 -38.594 -6.348 1 98.38 85 GLU A C 1
ATOM 636 O O . GLU A 1 85 ? 5.539 -39.156 -6.746 1 98.38 85 GLU A O 1
ATOM 641 N N . ALA A 1 86 ? 3.289 -39.031 -6.625 1 98.62 86 ALA A N 1
ATOM 642 C CA . ALA A 1 86 ? 3.096 -40.188 -7.48 1 98.62 86 ALA A CA 1
ATOM 643 C C . ALA A 1 86 ? 3.738 -40 -8.852 1 98.62 86 ALA A C 1
ATOM 645 O O . ALA A 1 86 ? 4.387 -40.906 -9.383 1 98.62 86 ALA A O 1
ATOM 646 N N . ALA A 1 87 ? 3.545 -38.812 -9.406 1 98.81 87 ALA A N 1
ATOM 647 C CA . ALA A 1 87 ? 4.156 -38.469 -10.695 1 98.81 87 ALA A CA 1
ATOM 648 C C . ALA A 1 87 ? 5.676 -38.406 -10.578 1 98.81 87 ALA A C 1
ATOM 650 O O . ALA A 1 87 ? 6.391 -39 -11.391 1 98.81 87 ALA A O 1
ATOM 651 N N . ALA A 1 88 ? 6.172 -37.719 -9.547 1 98.69 88 ALA A N 1
ATOM 652 C CA . ALA A 1 88 ? 7.609 -37.562 -9.336 1 98.69 88 ALA A CA 1
ATOM 653 C C . ALA A 1 88 ? 8.305 -38.906 -9.203 1 98.69 88 ALA A C 1
ATOM 655 O O . ALA A 1 88 ? 9.367 -39.125 -9.781 1 98.69 88 ALA A O 1
ATOM 656 N N . ASP A 1 89 ? 7.691 -39.812 -8.477 1 98.25 89 ASP A N 1
ATOM 657 C CA . ASP A 1 89 ? 8.258 -41.125 -8.227 1 98.25 89 ASP A CA 1
ATOM 658 C C . ASP A 1 89 ? 8.414 -41.906 -9.531 1 98.25 89 ASP A C 1
ATOM 660 O O . ASP A 1 89 ? 9.195 -42.875 -9.602 1 98.25 89 ASP A O 1
ATOM 664 N N . ARG A 1 90 ? 7.77 -41.531 -10.57 1 98.5 90 ARG A N 1
ATOM 665 C CA . ARG A 1 90 ? 7.816 -42.219 -11.859 1 98.5 90 ARG A CA 1
ATOM 666 C C . ARG A 1 90 ? 8.672 -41.438 -12.852 1 98.5 90 ARG A C 1
ATOM 668 O O . ARG A 1 90 ? 8.727 -41.75 -14.039 1 98.5 90 ARG A O 1
ATOM 675 N N . GLY A 1 91 ? 9.234 -40.375 -12.336 1 98.56 91 GLY A N 1
ATOM 676 C CA . GLY A 1 91 ? 10.109 -39.562 -13.164 1 98.56 91 GLY A CA 1
ATOM 677 C C . GLY A 1 91 ? 9.352 -38.625 -14.086 1 98.56 91 GLY A C 1
ATOM 678 O O . GLY A 1 91 ? 9.914 -38.125 -15.062 1 98.56 91 GLY A O 1
ATOM 679 N N . ILE A 1 92 ? 8.07 -38.406 -13.844 1 98.88 92 ILE A N 1
ATOM 680 C CA . ILE A 1 92 ? 7.238 -37.5 -14.641 1 98.88 92 ILE A CA 1
ATOM 681 C C . ILE A 1 92 ? 7.441 -36.062 -14.18 1 98.88 92 ILE A C 1
ATOM 683 O O . ILE A 1 92 ? 7.34 -35.781 -12.984 1 98.88 92 ILE A O 1
ATOM 687 N N . HIS A 1 93 ? 7.789 -35.094 -15.07 1 98.75 93 HIS A N 1
ATOM 688 C CA . HIS A 1 93 ? 7.895 -33.688 -14.742 1 98.75 93 HIS A CA 1
ATOM 689 C C . HIS A 1 93 ? 6.535 -33.094 -14.383 1 98.75 93 HIS A C 1
ATOM 691 O O . HIS A 1 93 ? 5.504 -33.562 -14.859 1 98.75 93 HIS A O 1
ATOM 697 N N . VAL A 1 94 ? 6.566 -32.031 -13.539 1 98.81 94 VAL A N 1
ATOM 698 C CA . VAL A 1 94 ? 5.27 -31.609 -13.023 1 98.81 94 VAL A CA 1
ATOM 699 C C . VAL A 1 94 ? 5.145 -30.094 -13.148 1 98.81 94 VAL A C 1
ATOM 701 O O . VAL A 1 94 ? 6.039 -29.359 -12.719 1 98.81 94 VAL A O 1
ATOM 704 N N . PHE A 1 95 ? 4.074 -29.625 -13.758 1 98.56 95 PHE A N 1
ATOM 705 C CA . PHE A 1 95 ? 3.533 -28.281 -13.602 1 98.56 95 PHE A CA 1
ATOM 706 C C . PHE A 1 95 ? 2.391 -28.266 -12.586 1 98.56 95 PHE A C 1
ATOM 708 O O . PHE A 1 95 ? 1.513 -29.141 -12.633 1 98.56 95 PHE A O 1
ATOM 715 N N . ILE A 1 96 ? 2.396 -27.328 -11.688 1 98.69 96 ILE A N 1
ATOM 716 C CA . ILE A 1 96 ? 1.334 -27.297 -10.688 1 98.69 96 ILE A CA 1
ATOM 717 C C . ILE A 1 96 ? 0.857 -25.859 -10.492 1 98.69 96 ILE A C 1
ATOM 719 O O . ILE A 1 96 ? 1.668 -24.938 -10.438 1 98.69 96 ILE A O 1
ATOM 723 N N . GLU A 1 97 ? -0.419 -25.672 -10.414 1 98 97 GLU A N 1
ATOM 724 C CA . GLU A 1 97 ? -0.986 -24.344 -10.195 1 98 97 GLU A CA 1
ATOM 725 C C . GLU A 1 97 ? -0.772 -23.891 -8.75 1 98 97 GLU A C 1
ATOM 727 O O . GLU A 1 97 ? -0.659 -24.719 -7.844 1 98 97 GLU A O 1
ATOM 732 N N . LYS A 1 98 ? -0.733 -22.609 -8.562 1 97.75 98 LYS A N 1
ATOM 733 C CA . LYS A 1 98 ? -0.642 -22 -7.242 1 97.75 98 LYS A CA 1
ATOM 734 C C . LYS A 1 98 ? -2.01 -21.938 -6.566 1 97.75 98 LYS A C 1
ATOM 736 O O . LYS A 1 98 ? -3.039 -21.906 -7.242 1 97.75 98 LYS A O 1
ATOM 741 N N . PRO A 1 99 ? -2.102 -21.859 -5.25 1 97.5 99 PRO A N 1
ATOM 742 C CA . PRO A 1 99 ? -0.995 -22.25 -4.375 1 97.5 99 PRO A CA 1
ATOM 743 C C . PRO A 1 99 ? -0.711 -23.75 -4.434 1 97.5 99 PRO A C 1
ATOM 745 O O . PRO A 1 99 ? -1.613 -24.547 -4.715 1 97.5 99 PRO A O 1
ATOM 748 N N . ILE A 1 100 ? 0.49 -24.172 -4.152 1 97.88 100 ILE A N 1
ATOM 749 C CA . ILE A 1 100 ? 0.851 -25.562 -4.352 1 97.88 100 ILE A CA 1
ATOM 750 C C . ILE A 1 100 ? 0.201 -26.422 -3.271 1 97.88 100 ILE A C 1
ATOM 752 O O . ILE A 1 100 ? -0.006 -27.625 -3.465 1 97.88 100 ILE A O 1
ATOM 756 N N . ALA A 1 101 ? -0.111 -25.828 -2.174 1 97.38 101 ALA A N 1
ATOM 757 C CA . ALA A 1 101 ? -0.734 -26.516 -1.04 1 97.38 101 ALA A CA 1
ATOM 758 C C . ALA A 1 101 ? -1.402 -25.5 -0.101 1 97.38 101 ALA A C 1
ATOM 760 O O . ALA A 1 101 ? -1.347 -24.297 -0.333 1 97.38 101 ALA A O 1
ATOM 761 N N . LEU A 1 102 ? -2.084 -26.031 0.98 1 96.88 102 LEU A N 1
ATOM 762 C CA . LEU A 1 102 ? -2.764 -25.172 1.94 1 96.88 102 LEU A CA 1
ATOM 763 C C . LEU A 1 102 ? -1.957 -25.047 3.23 1 96.88 102 LEU A C 1
ATOM 765 O O . LEU A 1 102 ? -2.291 -24.25 4.105 1 96.88 102 LEU A O 1
ATOM 769 N N . ASN A 1 103 ? -0.968 -25.844 3.332 1 95.62 103 ASN A N 1
ATOM 770 C CA . ASN A 1 103 ? -0.079 -25.734 4.484 1 95.62 103 ASN A CA 1
ATOM 771 C C . ASN A 1 103 ? 1.369 -26.031 4.105 1 95.62 103 ASN A C 1
ATOM 773 O O . ASN A 1 103 ? 1.63 -26.688 3.1 1 95.62 103 ASN A O 1
ATOM 777 N N . VAL A 1 104 ? 2.238 -25.594 4.922 1 97 104 VAL A N 1
ATOM 778 C CA . VAL A 1 104 ? 3.668 -25.594 4.629 1 97 104 VAL A CA 1
ATOM 779 C C . VAL A 1 104 ? 4.199 -27.016 4.664 1 97 104 VAL A C 1
ATOM 781 O O . VAL A 1 104 ? 5.078 -27.375 3.875 1 97 104 VAL A O 1
ATOM 784 N N . GLU A 1 105 ? 3.701 -27.844 5.52 1 96.94 105 GLU A N 1
ATOM 785 C CA . GLU A 1 105 ? 4.152 -29.219 5.621 1 96.94 105 GLU A CA 1
ATOM 786 C C . GLU A 1 105 ? 3.902 -29.984 4.32 1 96.94 105 GLU A C 1
ATOM 788 O O . GLU A 1 105 ? 4.785 -30.688 3.826 1 96.94 105 GLU A O 1
ATOM 793 N N . ARG A 1 106 ? 2.697 -29.812 3.814 1 96.88 106 ARG A N 1
ATOM 794 C CA . ARG A 1 106 ? 2.359 -30.438 2.537 1 96.88 106 ARG A CA 1
ATOM 795 C C . ARG A 1 106 ? 3.254 -29.906 1.42 1 96.88 106 ARG A C 1
ATOM 797 O O . ARG A 1 106 ? 3.744 -30.672 0.594 1 96.88 106 ARG A O 1
ATOM 804 N N . GLY A 1 107 ? 3.439 -28.609 1.353 1 97.62 107 GLY A N 1
ATOM 805 C CA . GLY A 1 107 ? 4.328 -28.016 0.366 1 97.62 107 GLY A CA 1
ATOM 806 C C . GLY A 1 107 ? 5.746 -28.547 0.439 1 97.62 107 GLY A C 1
ATOM 807 O O . GLY A 1 107 ? 6.379 -28.781 -0.592 1 97.62 107 GLY A O 1
ATOM 808 N N . LYS A 1 108 ? 6.211 -28.703 1.648 1 97.44 108 LYS A N 1
ATOM 809 C CA . LYS A 1 108 ? 7.555 -29.234 1.848 1 97.44 108 LYS A CA 1
ATOM 810 C C . LYS A 1 108 ? 7.672 -30.656 1.302 1 97.44 108 LYS A C 1
ATOM 812 O O . LYS A 1 108 ? 8.672 -31 0.67 1 97.44 108 LYS A O 1
ATOM 817 N N . SER A 1 109 ? 6.699 -31.422 1.583 1 97.62 109 SER A N 1
ATOM 818 C CA . SER A 1 109 ? 6.688 -32.781 1.066 1 97.62 109 SER A CA 1
ATOM 819 C C . SER A 1 109 ? 6.766 -32.812 -0.457 1 97.62 109 SER A C 1
ATOM 821 O O . SER A 1 109 ? 7.469 -33.625 -1.039 1 97.62 109 SER A O 1
ATOM 823 N N . MET A 1 110 ? 6.074 -31.938 -1.058 1 98.31 110 MET A N 1
ATOM 824 C CA . MET A 1 110 ? 6.078 -31.828 -2.514 1 98.31 110 MET A CA 1
ATOM 825 C C . MET A 1 110 ? 7.453 -31.406 -3.021 1 98.31 110 MET A C 1
ATOM 827 O O . MET A 1 110 ? 7.965 -31.984 -3.984 1 98.31 110 MET A O 1
ATOM 831 N N . ALA A 1 111 ? 7.992 -30.391 -2.383 1 98.06 111 ALA A N 1
ATOM 832 C CA . ALA A 1 111 ? 9.32 -29.922 -2.766 1 98.06 111 ALA A CA 1
ATOM 833 C C . ALA A 1 111 ? 10.359 -31.031 -2.625 1 98.06 111 ALA A C 1
ATOM 835 O O . ALA A 1 111 ? 11.211 -31.203 -3.5 1 98.06 111 ALA A O 1
ATOM 836 N N . ASP A 1 112 ? 10.289 -31.781 -1.566 1 98.19 112 ASP A N 1
ATOM 837 C CA . ASP A 1 112 ? 11.203 -32.906 -1.323 1 98.19 112 ASP A CA 1
ATOM 838 C C . ASP A 1 112 ? 11.086 -33.938 -2.422 1 98.19 112 ASP A C 1
ATOM 840 O O . ASP A 1 112 ? 12.094 -34.5 -2.871 1 98.19 112 ASP A O 1
ATOM 844 N N . ALA A 1 113 ? 9.891 -34.25 -2.799 1 98.44 113 ALA A N 1
ATOM 845 C CA . ALA A 1 113 ? 9.656 -35.219 -3.854 1 98.44 113 ALA A CA 1
ATOM 846 C C . ALA A 1 113 ? 10.297 -34.781 -5.168 1 98.44 113 ALA A C 1
ATOM 848 O O . ALA A 1 113 ? 10.914 -35.594 -5.871 1 98.44 113 ALA A O 1
ATOM 849 N N . VAL A 1 114 ? 10.133 -33.5 -5.48 1 98.31 114 VAL A N 1
ATOM 850 C CA . VAL A 1 114 ? 10.711 -32.969 -6.699 1 98.31 114 VAL A CA 1
ATOM 851 C C . VAL A 1 114 ? 12.234 -33.094 -6.648 1 98.31 114 VAL A C 1
ATOM 853 O O . VAL A 1 114 ? 12.859 -33.531 -7.621 1 98.31 114 VAL A O 1
ATOM 856 N N . GLU A 1 115 ? 12.781 -32.719 -5.559 1 97.62 115 GLU A N 1
ATOM 857 C CA . GLU A 1 115 ? 14.234 -32.75 -5.395 1 97.62 115 GLU A CA 1
ATOM 858 C C . GLU A 1 115 ? 14.766 -34.188 -5.414 1 97.62 115 GLU A C 1
ATOM 860 O O . GLU A 1 115 ? 15.742 -34.5 -6.102 1 97.62 115 GLU A O 1
ATOM 865 N N . ARG A 1 116 ? 14.133 -35.062 -4.691 1 97.81 116 ARG A N 1
ATOM 866 C CA . ARG A 1 116 ? 14.57 -36.469 -4.562 1 97.81 116 ARG A CA 1
ATOM 867 C C . ARG A 1 116 ? 14.578 -37.156 -5.914 1 97.81 116 ARG A C 1
ATOM 869 O O . ARG A 1 116 ? 15.453 -37.969 -6.191 1 97.81 116 ARG A O 1
ATOM 876 N N . ASN A 1 117 ? 13.648 -36.875 -6.758 1 98.31 117 ASN A N 1
ATOM 877 C CA . ASN A 1 117 ? 13.484 -37.594 -8.023 1 98.31 117 ASN A CA 1
ATOM 878 C C . ASN A 1 117 ? 14.125 -36.812 -9.18 1 98.31 117 ASN A C 1
ATOM 880 O O . ASN A 1 117 ? 14.086 -37.281 -10.32 1 98.31 117 ASN A O 1
ATOM 884 N N . HIS A 1 118 ? 14.688 -35.625 -8.914 1 97.31 118 HIS A N 1
ATOM 885 C CA . HIS A 1 118 ? 15.398 -34.781 -9.883 1 97.31 118 HIS A CA 1
ATOM 886 C C . HIS A 1 118 ? 14.531 -34.5 -11.102 1 97.31 118 HIS A C 1
ATOM 888 O O . HIS A 1 118 ? 15 -34.594 -12.234 1 97.31 118 HIS A O 1
ATOM 894 N N . ILE A 1 119 ? 13.273 -34.281 -10.875 1 98 119 ILE A N 1
ATOM 895 C CA . ILE A 1 119 ? 12.398 -33.938 -11.984 1 98 119 ILE A CA 1
ATOM 896 C C . ILE A 1 119 ? 12.328 -32.406 -12.133 1 98 119 ILE A C 1
ATOM 898 O O . ILE A 1 119 ? 12.555 -31.672 -11.18 1 98 119 ILE A O 1
ATOM 902 N N . VAL A 1 120 ? 11.953 -31.906 -13.344 1 98.25 120 VAL A N 1
ATOM 903 C CA . VAL A 1 120 ? 11.609 -30.5 -13.586 1 98.25 120 VAL A CA 1
ATOM 904 C C . VAL A 1 120 ? 10.219 -30.219 -13.031 1 98.25 120 VAL A C 1
ATOM 906 O O . VAL A 1 120 ? 9.289 -31 -13.227 1 98.25 120 VAL A O 1
ATOM 909 N N . SER A 1 121 ? 10.125 -29.203 -12.258 1 98.56 121 SER A N 1
ATOM 910 C CA . SER A 1 121 ? 8.82 -28.734 -11.805 1 98.56 121 SER A CA 1
ATOM 911 C C . SER A 1 121 ? 8.641 -27.25 -12.086 1 98.56 121 SER A C 1
ATOM 913 O O . SER A 1 121 ? 9.617 -26.516 -12.219 1 98.56 121 SER A O 1
ATOM 915 N N . GLN A 1 122 ? 7.41 -26.812 -12.18 1 98.44 122 GLN A N 1
ATOM 916 C CA . GLN A 1 122 ? 7.09 -25.391 -12.344 1 98.44 122 GLN A CA 1
ATOM 917 C C . GLN A 1 122 ? 5.746 -25.062 -11.695 1 98.44 122 GLN A C 1
ATOM 919 O O . GLN A 1 122 ? 4.797 -25.828 -11.789 1 98.44 122 GLN A O 1
ATOM 924 N N . VAL A 1 123 ? 5.68 -23.938 -11.008 1 98.56 123 VAL A N 1
ATOM 925 C CA . VAL A 1 123 ? 4.457 -23.438 -10.398 1 98.56 123 VAL A CA 1
ATOM 926 C C . VAL A 1 123 ? 3.822 -22.375 -11.312 1 98.56 123 VAL A C 1
ATOM 928 O O . VAL A 1 123 ? 4.527 -21.609 -11.969 1 98.56 123 VAL A O 1
ATOM 931 N N . GLY A 1 124 ? 2.494 -22.344 -11.297 1 97.88 124 GLY A N 1
ATOM 932 C CA . GLY A 1 124 ? 1.744 -21.438 -12.156 1 97.88 124 GLY A CA 1
ATOM 933 C C . GLY A 1 124 ? 1.838 -19.984 -11.727 1 97.88 124 GLY A C 1
ATOM 934 O O . GLY A 1 124 ? 0.829 -19.375 -11.375 1 97.88 124 GLY A O 1
ATOM 935 N N . TYR A 1 125 ? 2.998 -19.406 -11.852 1 97.81 125 TYR A N 1
ATOM 936 C CA . TYR A 1 125 ? 3.23 -17.984 -11.609 1 97.81 125 TYR A CA 1
ATOM 937 C C . TYR A 1 125 ? 3.322 -17.219 -12.922 1 97.81 125 TYR A C 1
ATOM 939 O O . TYR A 1 125 ? 4.359 -16.625 -13.234 1 97.81 125 TYR A O 1
ATOM 947 N N . HIS A 1 126 ? 2.213 -17.094 -13.594 1 97.25 126 HIS A N 1
ATOM 948 C CA . HIS A 1 126 ? 2.146 -16.594 -14.961 1 97.25 126 HIS A CA 1
ATOM 949 C C . HIS A 1 126 ? 2.605 -15.133 -15.031 1 97.25 126 HIS A C 1
ATOM 951 O O . HIS A 1 126 ? 3.121 -14.695 -16.062 1 97.25 126 HIS A O 1
ATOM 957 N N . MET A 1 127 ? 2.49 -14.359 -13.914 1 97.81 127 MET A N 1
ATOM 958 C CA . MET A 1 127 ? 2.812 -12.93 -13.953 1 97.81 127 MET A CA 1
ATOM 959 C C . MET A 1 127 ? 4.293 -12.719 -14.242 1 97.81 127 MET A C 1
ATOM 961 O O . MET A 1 127 ? 4.684 -11.688 -14.797 1 97.81 127 MET A O 1
ATOM 965 N N . ARG A 1 128 ? 5.156 -13.703 -13.867 1 97.75 128 ARG A N 1
ATOM 966 C CA . ARG A 1 128 ? 6.594 -13.594 -14.102 1 97.75 128 ARG A CA 1
ATOM 967 C C . ARG A 1 128 ? 6.895 -13.5 -15.594 1 97.75 128 ARG A C 1
ATOM 969 O O . ARG A 1 128 ? 7.977 -13.055 -15.992 1 97.75 128 ARG A O 1
ATOM 976 N N . PHE A 1 129 ? 5.902 -13.867 -16.422 1 97.31 129 PHE A N 1
ATOM 977 C CA . PHE A 1 129 ? 6.16 -14 -17.859 1 97.31 129 PHE A CA 1
ATOM 978 C C . PHE A 1 129 ? 5.527 -12.852 -18.625 1 97.31 129 PHE A C 1
ATOM 980 O O . PHE A 1 129 ? 5.582 -12.82 -19.859 1 97.31 129 PHE A O 1
ATOM 987 N N . GLY A 1 130 ? 4.91 -11.891 -17.938 1 98.19 130 GLY A N 1
ATOM 988 C CA . GLY A 1 130 ? 4.367 -10.711 -18.594 1 98.19 130 GLY A CA 1
ATOM 989 C C . GLY A 1 130 ? 5.434 -9.812 -19.188 1 98.19 130 GLY A C 1
ATOM 990 O O . GLY A 1 130 ? 6.562 -9.766 -18.688 1 98.19 130 GLY A O 1
ATOM 991 N N . SER A 1 131 ? 5.082 -9.047 -20.234 1 98.62 131 SER A N 1
ATOM 992 C CA . SER A 1 131 ? 6.031 -8.203 -20.938 1 98.62 131 SER A CA 1
ATOM 993 C C . SER A 1 131 ? 6.637 -7.148 -20.031 1 98.62 131 SER A C 1
ATOM 995 O O . SER A 1 131 ? 7.844 -6.902 -20.062 1 98.62 131 SER A O 1
ATOM 997 N N . ALA A 1 132 ? 5.844 -6.543 -19.188 1 98.69 132 ALA A N 1
ATOM 998 C CA . ALA A 1 132 ? 6.332 -5.496 -18.281 1 98.69 132 ALA A CA 1
ATOM 999 C C . ALA A 1 132 ? 7.262 -6.074 -17.219 1 98.69 132 ALA A C 1
ATOM 1001 O O . ALA A 1 132 ? 8.305 -5.488 -16.922 1 98.69 132 ALA A O 1
ATOM 1002 N N . VAL A 1 133 ? 6.867 -7.211 -16.641 1 98.31 133 VAL A N 1
ATOM 1003 C CA . VAL A 1 133 ? 7.656 -7.844 -15.594 1 98.31 133 VAL A CA 1
ATOM 1004 C C . VAL A 1 133 ? 9 -8.305 -16.156 1 98.31 133 VAL A C 1
ATOM 1006 O O . VAL A 1 133 ? 10.047 -8.109 -15.531 1 98.31 133 VAL A O 1
ATOM 1009 N N . ARG A 1 134 ? 9.008 -8.875 -17.344 1 97.12 134 ARG A N 1
ATOM 1010 C CA . ARG A 1 134 ? 10.242 -9.305 -17.984 1 97.12 134 ARG A CA 1
ATOM 1011 C C . ARG A 1 134 ? 11.172 -8.117 -18.234 1 97.12 134 ARG A C 1
ATOM 1013 O O . ARG A 1 134 ? 12.383 -8.211 -18 1 97.12 134 ARG A O 1
ATOM 1020 N N . LYS A 1 135 ? 10.594 -7.043 -18.734 1 97.69 135 LYS A N 1
ATOM 1021 C CA . LYS A 1 135 ? 11.406 -5.852 -18.969 1 97.69 135 LYS A CA 1
ATOM 1022 C C . LYS A 1 135 ? 12.016 -5.332 -17.672 1 97.69 135 LYS A C 1
ATOM 1024 O O . LYS A 1 135 ? 13.195 -4.961 -17.641 1 97.69 135 LYS A O 1
ATOM 1029 N N . TRP A 1 136 ? 11.234 -5.281 -16.656 1 96.5 136 TRP A N 1
ATOM 1030 C CA . TRP A 1 136 ? 11.727 -4.855 -15.344 1 96.5 136 TRP A CA 1
ATOM 1031 C C . TRP A 1 136 ? 12.875 -5.742 -14.883 1 96.5 136 TRP A C 1
ATOM 1033 O O . TRP A 1 136 ? 13.891 -5.246 -14.383 1 96.5 136 TRP A O 1
ATOM 1043 N N . LYS A 1 137 ? 12.672 -7.043 -14.984 1 95.31 137 LYS A N 1
ATOM 1044 C CA . LYS A 1 137 ? 13.695 -7.988 -14.555 1 95.31 137 LYS A CA 1
ATOM 1045 C C . LYS A 1 137 ? 15.016 -7.738 -15.281 1 95.31 137 LYS A C 1
ATOM 1047 O O . LYS A 1 137 ? 16.094 -7.871 -14.695 1 95.31 137 LYS A O 1
ATOM 1052 N N . GLU A 1 138 ? 14.961 -7.336 -16.562 1 96.25 138 GLU A N 1
ATOM 1053 C CA . GLU A 1 138 ? 16.156 -6.961 -17.297 1 96.25 138 GLU A CA 1
ATOM 1054 C C . GLU A 1 138 ? 16.875 -5.785 -16.641 1 96.25 138 GLU A C 1
ATOM 1056 O O . GLU A 1 138 ? 18.094 -5.785 -16.516 1 96.25 138 GLU A O 1
ATOM 1061 N N . TYR A 1 139 ? 16.109 -4.781 -16.25 1 96.38 139 TYR A N 1
ATOM 1062 C CA . TYR A 1 139 ? 16.688 -3.596 -15.625 1 96.38 139 TYR A CA 1
ATOM 1063 C C . TYR A 1 139 ? 17.312 -3.939 -14.273 1 96.38 139 TYR A C 1
ATOM 1065 O O . TYR A 1 139 ? 18.359 -3.4 -13.914 1 96.38 139 TYR A O 1
ATOM 1073 N N . MET A 1 140 ? 16.688 -4.836 -13.531 1 94.5 140 MET A N 1
ATOM 1074 C CA . MET A 1 140 ? 17.203 -5.25 -12.234 1 94.5 140 MET A CA 1
ATOM 1075 C C . MET A 1 140 ? 18.5 -6.043 -12.383 1 94.5 140 MET A C 1
ATOM 1077 O O . MET A 1 140 ? 19.484 -5.746 -11.719 1 94.5 140 MET A O 1
ATOM 1081 N N . ASP A 1 141 ? 18.469 -6.973 -13.266 1 93.75 141 ASP A N 1
ATOM 1082 C CA . ASP A 1 141 ? 19.609 -7.887 -13.422 1 93.75 141 ASP A CA 1
ATOM 1083 C C . ASP A 1 141 ? 20.812 -7.16 -14 1 93.75 141 ASP A C 1
ATOM 1085 O O . ASP A 1 141 ? 21.953 -7.516 -13.703 1 93.75 141 ASP A O 1
ATOM 1089 N N . SER A 1 142 ? 20.578 -6.141 -14.836 1 96.06 142 SER A N 1
ATOM 1090 C CA . SER A 1 142 ? 21.672 -5.383 -15.43 1 96.06 142 SER A CA 1
ATOM 1091 C C . SER A 1 142 ? 22.203 -4.336 -14.461 1 96.06 142 SER A C 1
ATOM 1093 O O . SER A 1 142 ? 23.219 -3.695 -14.734 1 96.06 142 SER A O 1
ATOM 1095 N N . GLY A 1 143 ? 21.5 -4.129 -13.359 1 95.75 143 GLY A N 1
ATOM 1096 C CA . GLY A 1 143 ? 21.922 -3.125 -12.391 1 95.75 143 GLY A CA 1
ATOM 1097 C C . GLY A 1 143 ? 21.406 -1.735 -12.719 1 95.75 143 GLY A C 1
ATOM 1098 O O . GLY A 1 143 ? 21.594 -0.798 -11.938 1 95.75 143 GLY A O 1
ATOM 1099 N N . LYS A 1 144 ? 20.688 -1.599 -13.797 1 95.56 144 LYS A N 1
ATOM 1100 C CA . LYS A 1 144 ? 20.188 -0.302 -14.25 1 95.56 144 LYS A CA 1
ATOM 1101 C C . LYS A 1 144 ? 19.203 0.288 -13.242 1 95.56 144 LYS A C 1
ATOM 1103 O O . LYS A 1 144 ? 19.125 1.507 -13.078 1 95.56 144 LYS A O 1
ATOM 1108 N N . ALA A 1 145 ? 18.484 -0.517 -12.57 1 96.31 145 ALA A N 1
ATOM 1109 C CA . ALA A 1 145 ? 17.453 -0.066 -11.641 1 96.31 145 ALA A CA 1
ATOM 1110 C C . ALA A 1 145 ? 18.078 0.427 -10.336 1 96.31 145 ALA A C 1
ATOM 1112 O O . ALA A 1 145 ? 17.453 1.188 -9.594 1 96.31 145 ALA A O 1
ATOM 1113 N N . GLY A 1 146 ? 19.391 -0.013 -10.031 1 96.5 146 GLY A N 1
ATOM 1114 C CA . GLY A 1 146 ? 19.969 0.246 -8.719 1 96.5 146 GLY A CA 1
ATOM 1115 C C . GLY A 1 146 ? 19.359 -0.589 -7.617 1 96.5 146 GLY A C 1
ATOM 1116 O O . GLY A 1 146 ? 18.672 -1.576 -7.887 1 96.5 146 GLY A O 1
ATOM 1117 N N . ARG A 1 147 ? 19.594 -0.219 -6.391 1 96.06 147 ARG A N 1
ATOM 1118 C CA . ARG A 1 147 ? 19.141 -0.98 -5.23 1 96.06 147 ARG A CA 1
ATOM 1119 C C . ARG A 1 147 ? 17.625 -0.886 -5.074 1 96.06 147 ARG A C 1
ATOM 1121 O O . ARG A 1 147 ? 17.062 0.205 -5.145 1 96.06 147 ARG A O 1
ATOM 1128 N N . PRO A 1 148 ? 16.953 -2.062 -4.859 1 97.88 148 PRO A N 1
ATOM 1129 C CA . PRO A 1 148 ? 15.531 -1.989 -4.516 1 97.88 148 PRO A CA 1
ATOM 1130 C C . PRO A 1 148 ? 15.289 -1.382 -3.135 1 97.88 148 PRO A C 1
ATOM 1132 O O . PRO A 1 148 ? 16.062 -1.629 -2.203 1 97.88 148 PRO A O 1
ATOM 1135 N N . THR A 1 149 ? 14.242 -0.576 -3.016 1 98.69 149 THR A N 1
ATOM 1136 C CA . THR A 1 149 ? 13.969 0.052 -1.729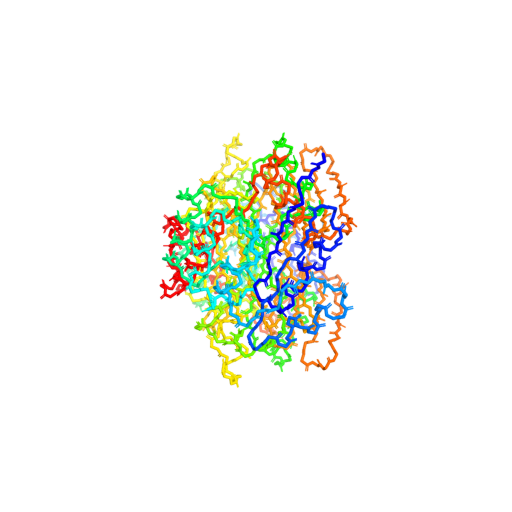 1 98.69 149 THR A CA 1
ATOM 1137 C C . THR A 1 149 ? 12.562 -0.294 -1.252 1 98.69 149 THR A C 1
ATOM 1139 O O . THR A 1 149 ? 12.383 -0.792 -0.138 1 98.69 149 THR A O 1
ATOM 1142 N N . LEU A 1 150 ? 11.562 -0.12 -2.105 1 98.94 150 LEU A N 1
ATOM 1143 C CA . LEU A 1 150 ? 10.18 -0.234 -1.666 1 98.94 150 LEU A CA 1
ATOM 1144 C C . LEU A 1 150 ? 9.328 -0.937 -2.719 1 98.94 150 LEU A C 1
ATOM 1146 O O . LEU A 1 150 ? 9.406 -0.604 -3.904 1 98.94 150 LEU A O 1
ATOM 1150 N N . TYR A 1 151 ? 8.641 -1.941 -2.283 1 98.88 151 TYR A N 1
ATOM 1151 C CA . TYR A 1 151 ? 7.664 -2.676 -3.08 1 98.88 151 TYR A CA 1
ATOM 1152 C C . TYR A 1 151 ? 6.25 -2.475 -2.539 1 98.88 151 TYR A C 1
ATOM 1154 O O . TYR A 1 151 ? 5.977 -2.779 -1.377 1 98.88 151 TYR A O 1
ATOM 1162 N N . MET A 1 152 ? 5.285 -1.835 -3.305 1 98.94 152 MET A N 1
ATOM 1163 C CA . MET A 1 152 ? 3.883 -1.654 -2.941 1 98.94 152 MET A CA 1
ATOM 1164 C C . MET A 1 152 ? 2.969 -2.398 -3.91 1 98.94 152 MET A C 1
ATOM 1166 O O . MET A 1 152 ? 3.062 -2.213 -5.125 1 98.94 152 MET A O 1
ATOM 1170 N N . ALA A 1 153 ? 2.072 -3.223 -3.365 1 98.88 153 ALA A N 1
ATOM 1171 C CA . ALA A 1 153 ? 1.209 -4.004 -4.246 1 98.88 153 ALA A CA 1
ATOM 1172 C C . ALA A 1 153 ? -0.196 -4.133 -3.664 1 98.88 153 ALA A C 1
ATOM 1174 O O . ALA A 1 153 ? -0.377 -4.082 -2.445 1 98.88 153 ALA A O 1
ATOM 1175 N N . ASP A 1 154 ? -1.22 -4.254 -4.543 1 98.75 154 ASP A N 1
ATOM 1176 C CA . ASP A 1 154 ? -2.584 -4.492 -4.086 1 98.75 154 ASP A CA 1
ATOM 1177 C C . ASP A 1 154 ? -3.359 -5.344 -5.09 1 98.75 154 ASP A C 1
ATOM 1179 O O . ASP A 1 154 ? -3.186 -5.195 -6.301 1 98.75 154 ASP A O 1
ATOM 1183 N N . TYR A 1 155 ? -4.023 -6.262 -4.602 1 98.75 155 TYR A N 1
ATOM 1184 C CA . TYR A 1 155 ? -4.977 -7.059 -5.367 1 98.75 155 TYR A CA 1
ATOM 1185 C C . TYR A 1 155 ? -6.41 -6.711 -4.988 1 98.75 155 TYR A C 1
ATOM 1187 O O . TYR A 1 155 ? -6.793 -6.82 -3.822 1 98.75 155 TYR A O 1
ATOM 1195 N N . GLU A 1 156 ? -7.227 -6.309 -5.938 1 98.38 156 GLU A N 1
ATOM 1196 C CA . GLU A 1 156 ? -8.586 -5.871 -5.656 1 98.38 156 GLU A CA 1
ATOM 1197 C C . GLU A 1 156 ? -9.594 -6.586 -6.551 1 98.38 156 GLU A C 1
ATOM 1199 O O . GLU A 1 156 ? -9.406 -6.66 -7.77 1 98.38 156 GLU A O 1
ATOM 1204 N N . CYS A 1 157 ? -10.586 -7.125 -5.977 1 97 157 CYS A N 1
ATOM 1205 C CA . CYS A 1 157 ? -11.734 -7.688 -6.672 1 97 157 CYS A CA 1
ATOM 1206 C C . CYS A 1 157 ? -12.992 -7.586 -5.82 1 97 157 CYS A C 1
ATOM 1208 O O . CYS A 1 157 ? -12.969 -6.988 -4.742 1 97 157 CYS A O 1
ATOM 1210 N N . ASN A 1 158 ? -14.086 -7.941 -6.355 1 95.69 158 ASN A N 1
ATOM 1211 C CA . ASN A 1 158 ? -15.367 -8.031 -5.68 1 95.69 158 ASN A CA 1
ATOM 1212 C C . ASN A 1 158 ? -16.234 -9.148 -6.266 1 95.69 158 ASN A C 1
ATOM 1214 O O . ASN A 1 158 ? -16.969 -8.93 -7.23 1 95.69 158 ASN A O 1
ATOM 1218 N N . SER A 1 159 ? -16.047 -10.312 -5.684 1 92.88 159 SER A N 1
ATOM 1219 C CA . SER A 1 159 ? -16.734 -11.5 -6.176 1 92.88 159 SER A CA 1
ATOM 1220 C C . SER A 1 159 ? -16.906 -12.531 -5.066 1 92.88 159 SER A C 1
ATOM 1222 O O . SER A 1 159 ? -16.016 -12.727 -4.242 1 92.88 159 SER A O 1
ATOM 1224 N N . LEU A 1 160 ? -18 -13.195 -5.016 1 91.12 160 LEU A N 1
ATOM 1225 C CA . LEU A 1 160 ? -18.234 -14.25 -4.031 1 91.12 160 LEU A CA 1
ATOM 1226 C C . LEU A 1 160 ? -17.609 -15.562 -4.488 1 91.12 160 LEU A C 1
ATOM 1228 O O . LEU A 1 160 ? -17.391 -16.469 -3.678 1 91.12 160 LEU A O 1
ATOM 1232 N N . HIS A 1 161 ? -17.203 -15.617 -5.691 1 85.94 161 HIS A N 1
ATOM 1233 C CA . HIS A 1 161 ? -16.609 -16.812 -6.285 1 85.94 161 HIS A CA 1
ATOM 1234 C C . HIS A 1 161 ? -17.453 -18.047 -5.996 1 85.94 161 HIS A C 1
ATOM 1236 O O . HIS A 1 161 ? -18.578 -17.938 -5.508 1 85.94 161 HIS A O 1
ATOM 1242 N N . GLY A 1 162 ? -17.078 -19.234 -6.473 1 88.06 162 GLY A N 1
ATOM 1243 C CA . GLY A 1 162 ? -17.781 -20.484 -6.199 1 88.06 162 GLY A CA 1
ATOM 1244 C C . GLY A 1 162 ? -17.656 -20.938 -4.754 1 88.06 162 GLY A C 1
ATOM 1245 O O . GLY A 1 162 ? -16.938 -20.312 -3.965 1 88.06 162 GLY A O 1
ATOM 1246 N N . PRO A 1 163 ? -18.328 -21.953 -4.336 1 90.75 163 PRO A N 1
ATOM 1247 C CA . PRO A 1 163 ? -18.453 -22.344 -2.928 1 90.75 163 PRO A CA 1
ATOM 1248 C C . PRO A 1 163 ? -17.109 -22.641 -2.273 1 90.75 163 PRO A C 1
ATOM 1250 O O . PRO A 1 163 ? -16.859 -22.219 -1.146 1 90.75 163 PRO A O 1
ATOM 1253 N N . TRP A 1 164 ? -16.203 -23.391 -2.975 1 92.38 164 TRP A N 1
ATOM 1254 C CA . TRP A 1 164 ? -14.977 -23.766 -2.287 1 92.38 164 TRP A CA 1
ATOM 1255 C C . TRP A 1 164 ? -14.07 -22.562 -2.086 1 92.38 164 TRP A C 1
ATOM 1257 O O . TRP A 1 164 ? -13.219 -22.562 -1.192 1 92.38 164 TRP A O 1
ATOM 1267 N N . TRP A 1 165 ? -14.305 -21.5 -2.879 1 93.12 165 TRP A N 1
ATOM 1268 C CA . TRP A 1 165 ? -13.508 -20.281 -2.77 1 93.12 165 TRP A CA 1
ATOM 1269 C C . TRP A 1 165 ? -13.883 -19.484 -1.52 1 93.12 165 TRP A C 1
ATOM 1271 O O . TRP A 1 165 ? -13.156 -18.578 -1.113 1 93.12 165 TRP A O 1
ATOM 1281 N N . ARG A 1 166 ? -15.008 -19.812 -0.87 1 95.25 166 ARG A N 1
ATOM 1282 C CA . ARG A 1 166 ? -15.508 -19.094 0.294 1 95.25 166 ARG A CA 1
ATOM 1283 C C . ARG A 1 166 ? -15.188 -19.828 1.584 1 95.25 166 ARG A C 1
ATOM 1285 O O . ARG A 1 166 ? -15.438 -19.328 2.68 1 95.25 166 ARG A O 1
ATOM 1292 N N . ASP A 1 167 ? -14.719 -21 1.387 1 97.12 167 ASP A N 1
ATOM 1293 C CA . ASP A 1 167 ? -14.43 -21.875 2.518 1 97.12 167 ASP A CA 1
ATOM 1294 C C . ASP A 1 167 ? -12.93 -21.922 2.812 1 97.12 167 ASP A C 1
ATOM 1296 O O . ASP A 1 167 ? -12.156 -22.516 2.055 1 97.12 167 ASP A O 1
ATOM 1300 N N . VAL A 1 168 ? -12.523 -21.422 3.967 1 97.38 168 VAL A N 1
ATOM 1301 C CA . VAL A 1 168 ? -11.109 -21.266 4.305 1 97.38 168 VAL A CA 1
ATOM 1302 C C . VAL A 1 168 ? -10.43 -22.625 4.363 1 97.38 168 VAL A C 1
ATOM 1304 O O . VAL A 1 168 ? -9.25 -22.75 4.047 1 97.38 168 VAL A O 1
ATOM 1307 N N . THR A 1 169 ? -11.109 -23.703 4.656 1 97 169 THR A N 1
ATOM 1308 C CA . THR A 1 169 ? -10.539 -25.047 4.75 1 97 169 THR A CA 1
ATOM 1309 C C . THR A 1 169 ? -10.25 -25.609 3.361 1 97 169 THR A C 1
ATOM 1311 O O . THR A 1 169 ? -9.516 -26.594 3.227 1 97 169 THR A O 1
ATOM 1314 N N . LYS A 1 170 ? -10.773 -24.922 2.32 1 96.94 170 LYS A N 1
ATOM 1315 C CA . LYS A 1 170 ? -10.633 -25.453 0.967 1 96.94 170 LYS A CA 1
ATOM 1316 C C . LYS A 1 170 ? -9.727 -24.562 0.118 1 96.94 170 LYS A C 1
ATOM 1318 O O . LYS A 1 170 ? -9.102 -25.047 -0.834 1 96.94 170 LYS A O 1
ATOM 1323 N N . CYS A 1 171 ? -9.688 -23.312 0.422 1 96.31 171 CYS A N 1
ATOM 1324 C CA . CYS A 1 171 ? -8.93 -22.422 -0.456 1 96.31 171 CYS A CA 1
ATOM 1325 C C . CYS A 1 171 ? -7.812 -21.719 0.306 1 96.31 171 CYS A C 1
ATOM 1327 O O . CYS A 1 171 ? -6.914 -21.141 -0.3 1 96.31 171 CYS A O 1
ATOM 1329 N N . GLY A 1 172 ? -7.844 -21.75 1.652 1 96.88 172 GLY A N 1
ATOM 1330 C CA . GLY A 1 172 ? -6.828 -21.109 2.477 1 96.88 172 GLY A CA 1
ATOM 1331 C C . GLY A 1 172 ? -7.094 -19.641 2.732 1 96.88 172 GLY A C 1
ATOM 1332 O O . GLY A 1 172 ? -6.551 -19.062 3.674 1 96.88 172 GLY A O 1
ATOM 1333 N N . GLY A 1 173 ? -7.957 -18.984 1.901 1 97.5 173 GLY A N 1
ATOM 1334 C CA . GLY A 1 173 ? -8.25 -17.578 1.998 1 97.5 173 GLY A CA 1
ATOM 1335 C C . GLY A 1 173 ? -7.836 -16.781 0.766 1 97.5 173 GLY A C 1
ATOM 1336 O O . GLY A 1 173 ? -7.168 -17.328 -0.119 1 97.5 173 GLY A O 1
ATOM 1337 N N . GLN A 1 174 ? -8.25 -15.531 0.707 1 97 174 GLN A N 1
ATOM 1338 C CA . GLN A 1 174 ? -7.902 -14.68 -0.427 1 97 174 GLN A CA 1
ATOM 1339 C C . GLN A 1 174 ? -6.391 -14.484 -0.525 1 97 174 GLN A C 1
ATOM 1341 O O . GLN A 1 174 ? -5.844 -14.383 -1.624 1 97 174 GLN A O 1
ATOM 1346 N N . VAL A 1 175 ? -5.699 -14.383 0.629 1 98.31 175 VAL A N 1
ATOM 1347 C CA . VAL A 1 175 ? -4.246 -14.234 0.683 1 98.31 175 VAL A CA 1
ATOM 1348 C C . VAL A 1 175 ? -3.586 -15.391 -0.064 1 98.31 175 VAL A C 1
ATOM 1350 O O . VAL A 1 175 ? -2.625 -15.188 -0.809 1 98.31 175 VAL A O 1
ATOM 1353 N N . PHE A 1 176 ? -4.133 -16.625 0.024 1 98 176 PHE A N 1
ATOM 1354 C CA . PHE A 1 176 ? -3.605 -17.812 -0.625 1 98 176 PHE A CA 1
ATOM 1355 C C . PHE A 1 176 ? -4.02 -17.859 -2.09 1 98 176 PHE A C 1
ATOM 1357 O O . PHE A 1 176 ? -3.24 -18.281 -2.949 1 98 176 PHE A O 1
ATOM 1364 N N . GLU A 1 177 ? -5.203 -17.438 -2.359 1 95.31 177 GLU A N 1
ATOM 1365 C CA . GLU A 1 177 ? -5.793 -17.719 -3.668 1 95.31 177 GLU A CA 1
ATOM 1366 C C . GLU A 1 177 ? -5.406 -16.641 -4.68 1 95.31 177 GLU A C 1
ATOM 1368 O O . GLU A 1 177 ? -4.973 -16.953 -5.793 1 95.31 177 GLU A O 1
ATOM 1373 N N . GLN A 1 178 ? -5.668 -15.375 -4.316 1 96.25 178 GLN A N 1
ATOM 1374 C CA . GLN A 1 178 ? -5.473 -14.328 -5.312 1 96.25 178 GLN A CA 1
ATOM 1375 C C . GLN A 1 178 ? -4.254 -13.469 -4.977 1 96.25 178 GLN A C 1
ATOM 1377 O O . GLN A 1 178 ? -3.416 -13.203 -5.84 1 96.25 178 GLN A O 1
ATOM 1382 N N . VAL A 1 179 ? -4.066 -13.133 -3.723 1 98.56 179 VAL A N 1
ATOM 1383 C CA . VAL A 1 179 ? -3.043 -12.156 -3.365 1 98.56 179 VAL A CA 1
ATOM 1384 C C . VAL A 1 179 ? -1.662 -12.805 -3.463 1 98.56 179 VAL A C 1
ATOM 1386 O O . VAL A 1 179 ? -0.658 -12.109 -3.639 1 98.56 179 VAL A O 1
ATOM 1389 N N . ILE A 1 180 ? -1.577 -14.109 -3.428 1 98.56 180 ILE A N 1
ATOM 1390 C CA . ILE A 1 180 ? -0.311 -14.828 -3.461 1 98.56 180 ILE A CA 1
ATOM 1391 C C . ILE A 1 180 ? 0.47 -14.445 -4.715 1 98.56 180 ILE A C 1
ATOM 1393 O O . ILE A 1 180 ? 1.702 -14.5 -4.73 1 98.56 180 ILE A O 1
ATOM 1397 N N . HIS A 1 181 ? -0.214 -14.062 -5.812 1 98.5 181 HIS A N 1
ATOM 1398 C CA . HIS A 1 181 ? 0.477 -13.578 -7.004 1 98.5 181 HIS A CA 1
ATOM 1399 C C . HIS A 1 181 ? 1.412 -12.422 -6.672 1 98.5 181 HIS A C 1
ATOM 1401 O O . HIS A 1 181 ? 2.523 -12.344 -7.199 1 98.5 181 HIS A O 1
ATOM 1407 N N . LEU A 1 182 ? 0.976 -11.57 -5.793 1 98.75 182 LEU A N 1
ATOM 1408 C CA . LEU A 1 182 ? 1.744 -10.375 -5.465 1 98.75 182 LEU A CA 1
ATOM 1409 C C . LEU A 1 182 ? 2.834 -10.688 -4.445 1 98.75 182 LEU A C 1
ATOM 1411 O O . LEU A 1 182 ? 3.883 -10.039 -4.43 1 98.75 182 LEU A O 1
ATOM 1415 N N . TYR A 1 183 ? 2.561 -11.688 -3.604 1 98.5 183 TYR A N 1
ATOM 1416 C CA . TYR A 1 183 ? 3.629 -12.164 -2.729 1 98.5 183 TYR A CA 1
ATOM 1417 C C . TYR A 1 183 ? 4.742 -12.82 -3.533 1 98.5 183 TYR A C 1
ATOM 1419 O O . TYR A 1 183 ? 5.926 -12.586 -3.271 1 98.5 183 TYR A O 1
ATOM 1427 N N . ASP A 1 184 ? 4.363 -13.594 -4.504 1 98.12 184 ASP A N 1
ATOM 1428 C CA . ASP A 1 184 ? 5.352 -14.156 -5.418 1 98.12 184 ASP A CA 1
ATOM 1429 C C . ASP A 1 184 ? 6.133 -13.062 -6.133 1 98.12 184 ASP A C 1
ATOM 1431 O O . ASP A 1 184 ? 7.355 -13.141 -6.266 1 98.12 184 ASP A O 1
ATOM 1435 N N . MET A 1 185 ? 5.395 -12.023 -6.633 1 98.19 185 MET A N 1
ATOM 1436 C CA . MET A 1 185 ? 6.062 -10.898 -7.293 1 98.19 185 MET A CA 1
ATOM 1437 C C . MET A 1 185 ? 7.059 -10.234 -6.352 1 98.19 185 MET A C 1
ATOM 1439 O O . MET A 1 185 ? 8.148 -9.844 -6.773 1 98.19 185 MET A O 1
ATOM 1443 N N . GLY A 1 186 ? 6.695 -10.086 -5.09 1 97.69 186 GLY A N 1
ATOM 1444 C CA . GLY A 1 186 ? 7.621 -9.539 -4.109 1 97.69 186 GLY A CA 1
ATOM 1445 C C . GLY A 1 186 ? 8.914 -10.328 -4 1 97.69 186 GLY A C 1
ATOM 1446 O O . GLY A 1 186 ? 10 -9.758 -4.031 1 97.69 186 GLY A O 1
ATOM 1447 N N . LEU A 1 187 ? 8.758 -11.633 -3.875 1 96.88 187 LEU A N 1
ATOM 1448 C CA . LEU A 1 187 ? 9.93 -12.5 -3.787 1 96.88 187 LEU A CA 1
ATOM 1449 C C . LEU A 1 187 ? 10.758 -12.43 -5.066 1 96.88 187 LEU A C 1
ATOM 1451 O O . LEU A 1 187 ? 11.984 -12.352 -5.012 1 96.88 187 LEU A O 1
ATOM 1455 N N . TYR A 1 188 ? 10.047 -12.406 -6.188 1 96.88 188 TYR A N 1
ATO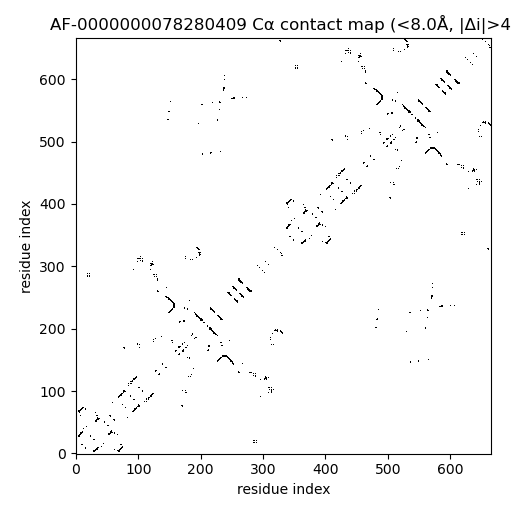M 1456 C CA . TYR A 1 188 ? 10.68 -12.453 -7.496 1 96.88 188 TYR A CA 1
ATOM 1457 C C . TYR A 1 188 ? 11.414 -11.156 -7.797 1 96.88 188 TYR A C 1
ATOM 1459 O O . TYR A 1 188 ? 12.492 -11.164 -8.398 1 96.88 188 TYR A O 1
ATOM 1467 N N . LEU A 1 189 ? 10.859 -10.039 -7.336 1 95.38 189 LEU A N 1
ATOM 1468 C CA . LEU A 1 189 ? 11.375 -8.734 -7.723 1 95.38 189 LEU A CA 1
ATOM 1469 C C . LEU A 1 189 ? 12.289 -8.164 -6.641 1 95.38 189 LEU A C 1
ATOM 1471 O O . LEU A 1 189 ? 13.219 -7.418 -6.941 1 95.38 189 LEU A O 1
ATOM 1475 N N . MET A 1 190 ? 12.023 -8.516 -5.387 1 95.62 190 MET A N 1
ATOM 1476 C CA . MET A 1 190 ? 12.727 -7.867 -4.285 1 95.62 190 MET A CA 1
ATOM 1477 C C . MET A 1 190 ? 13.711 -8.828 -3.627 1 95.62 190 MET A C 1
ATOM 1479 O O . MET A 1 190 ? 14.688 -8.398 -3.014 1 95.62 190 MET A O 1
ATOM 1483 N N . GLY A 1 191 ? 13.492 -10.141 -3.703 1 95 191 GLY A N 1
ATOM 1484 C CA . GLY A 1 191 ? 14.32 -11.125 -3.027 1 95 191 GLY A CA 1
ATOM 1485 C C . GLY A 1 191 ? 13.633 -11.781 -1.848 1 95 191 GLY A C 1
ATOM 1486 O O . GLY A 1 191 ? 12.422 -11.609 -1.655 1 95 191 GLY A O 1
ATOM 1487 N N . ASP A 1 192 ? 14.391 -12.523 -1.056 1 96.25 192 ASP A N 1
ATOM 1488 C CA . ASP A 1 192 ? 13.836 -13.305 0.043 1 96.25 192 ASP A CA 1
ATOM 1489 C C . ASP A 1 192 ? 13.328 -12.406 1.163 1 96.25 192 ASP A C 1
ATOM 1491 O O . ASP A 1 192 ? 13.938 -11.383 1.47 1 96.25 192 ASP A O 1
ATOM 1495 N N . ALA A 1 193 ? 12.266 -12.82 1.776 1 96.5 193 ALA A N 1
ATOM 1496 C CA . ALA A 1 193 ? 11.688 -12.094 2.904 1 96.5 193 ALA A CA 1
ATOM 1497 C C . ALA A 1 193 ? 12.336 -12.516 4.219 1 96.5 193 ALA A C 1
ATOM 1499 O O . ALA A 1 193 ? 12.656 -13.688 4.414 1 96.5 193 ALA A O 1
ATOM 1500 N N . ASP A 1 194 ? 12.57 -11.555 5.059 1 95.88 194 ASP A N 1
ATOM 1501 C CA . ASP A 1 194 ? 13.039 -11.812 6.414 1 95.88 194 ASP A CA 1
ATOM 1502 C C . ASP A 1 194 ? 11.867 -12.039 7.367 1 95.88 194 ASP A C 1
ATOM 1504 O O . ASP A 1 194 ? 11.812 -13.055 8.062 1 95.88 194 ASP A O 1
ATOM 1508 N N . CYS A 1 195 ? 10.906 -11.156 7.355 1 95.19 195 CYS A N 1
ATOM 1509 C CA . CYS A 1 195 ? 9.719 -11.312 8.188 1 95.19 195 CYS A CA 1
ATOM 1510 C C . CYS A 1 195 ? 8.539 -10.539 7.602 1 95.19 195 CYS A C 1
ATOM 1512 O O . CYS A 1 195 ? 8.727 -9.695 6.723 1 95.19 195 CYS A O 1
ATOM 1514 N N . VAL A 1 196 ? 7.34 -10.906 8.086 1 97.31 196 VAL A N 1
ATOM 1515 C CA . VAL A 1 196 ? 6.117 -10.227 7.66 1 97.31 196 VAL A CA 1
ATOM 1516 C C . VAL A 1 196 ? 5.27 -9.875 8.875 1 97.31 196 VAL A C 1
ATOM 1518 O O . VAL A 1 196 ? 5.332 -10.555 9.906 1 97.31 196 VAL A O 1
ATOM 1521 N N . ASN A 1 197 ? 4.539 -8.773 8.82 1 97.31 197 ASN A N 1
ATOM 1522 C CA . ASN A 1 197 ? 3.443 -8.383 9.703 1 97.31 197 ASN A CA 1
ATOM 1523 C C . ASN A 1 197 ? 2.127 -8.266 8.938 1 97.31 197 ASN A C 1
ATOM 1525 O O . ASN A 1 197 ? 1.974 -7.379 8.094 1 97.31 197 ASN A O 1
ATOM 1529 N N . GLY A 1 198 ? 1.24 -9.164 9.25 1 96.94 198 GLY A N 1
ATOM 1530 C CA . GLY A 1 198 ? 0.011 -9.195 8.477 1 96.94 198 GLY A CA 1
ATOM 1531 C C . GLY A 1 198 ? -1.237 -9.078 9.328 1 96.94 198 GLY A C 1
ATOM 1532 O O . GLY A 1 198 ? -1.233 -9.469 10.5 1 96.94 198 GLY A O 1
ATOM 1533 N N . HIS A 1 199 ? -2.268 -8.469 8.781 1 98.31 199 HIS A N 1
ATOM 1534 C CA . HIS A 1 199 ? -3.625 -8.438 9.312 1 98.31 199 HIS A CA 1
ATOM 1535 C C . HIS A 1 199 ? -4.645 -8.828 8.25 1 98.31 199 HIS A C 1
ATOM 1537 O O . HIS A 1 199 ? -4.543 -8.398 7.098 1 98.31 199 HIS A O 1
ATOM 1543 N N . ILE A 1 200 ? -5.543 -9.695 8.625 1 98.5 200 ILE A N 1
ATOM 1544 C CA . ILE A 1 200 ? -6.641 -10.047 7.727 1 98.5 200 ILE A CA 1
ATOM 1545 C C . ILE A 1 200 ? -7.973 -9.867 8.445 1 98.5 200 ILE A C 1
ATOM 1547 O O . ILE A 1 200 ? -8.031 -9.914 9.68 1 98.5 200 ILE A O 1
ATOM 1551 N N . ALA A 1 201 ? -9.047 -9.547 7.711 1 98.56 201 ALA A N 1
ATOM 1552 C CA . ALA A 1 201 ? -10.375 -9.352 8.281 1 98.56 201 ALA A CA 1
ATOM 1553 C C . ALA A 1 201 ? -11.461 -9.672 7.254 1 98.56 201 ALA A C 1
ATOM 1555 O O . ALA A 1 201 ? -11.219 -9.633 6.047 1 98.56 201 ALA A O 1
ATOM 1556 N N . ASN A 1 202 ? -12.555 -10.164 7.664 1 98.31 202 ASN A N 1
ATOM 1557 C CA . ASN A 1 202 ? -13.789 -10.203 6.887 1 98.31 202 ASN A CA 1
ATOM 1558 C C . ASN A 1 202 ? -14.758 -9.094 7.309 1 98.31 202 ASN A C 1
ATOM 1560 O O . ASN A 1 202 ? -15.344 -9.156 8.391 1 98.31 202 ASN A O 1
ATOM 1564 N N . LEU A 1 203 ? -14.938 -8.125 6.453 1 98.25 203 LEU A N 1
ATOM 1565 C CA . LEU A 1 203 ? -15.648 -6.922 6.883 1 98.25 203 LEU A CA 1
ATOM 1566 C C . LEU A 1 203 ? -16.953 -6.758 6.113 1 98.25 203 LEU A C 1
ATOM 1568 O O . LEU A 1 203 ? -17.953 -6.297 6.668 1 98.25 203 LEU A O 1
ATOM 1572 N N . CYS A 1 204 ? -17 -7.156 4.867 1 96.62 204 CYS A N 1
ATOM 1573 C CA . CYS A 1 204 ? -18.156 -6.887 4.027 1 96.62 204 CYS A CA 1
ATOM 1574 C C . CYS A 1 204 ? -18.953 -8.156 3.775 1 96.62 204 CYS A C 1
ATOM 1576 O O . CYS A 1 204 ? -20.062 -8.109 3.227 1 96.62 204 CYS A O 1
ATOM 1578 N N . HIS A 1 205 ? -18.469 -9.367 4.168 1 96.81 205 HIS A N 1
ATOM 1579 C CA . HIS A 1 205 ? -19.078 -10.617 3.738 1 96.81 205 HIS A CA 1
ATOM 1580 C C . HIS A 1 205 ? -19.484 -11.477 4.934 1 96.81 205 HIS A C 1
ATOM 1582 O O . HIS A 1 205 ? -19.625 -12.688 4.812 1 96.81 205 HIS A O 1
ATOM 1588 N N . GLN A 1 206 ? -19.609 -10.891 6.023 1 95.88 206 GLN A N 1
ATOM 1589 C CA . GLN A 1 206 ? -19.906 -11.602 7.266 1 95.88 206 GLN A CA 1
ATOM 1590 C C . GLN A 1 206 ? -21.281 -12.273 7.203 1 95.88 206 GLN A C 1
ATOM 1592 O O . GLN A 1 206 ? -21.516 -13.281 7.867 1 95.88 206 GLN A O 1
ATOM 1597 N N . ASP A 1 207 ? -22.156 -11.742 6.352 1 94.88 207 ASP A N 1
ATOM 1598 C CA . ASP A 1 207 ? -23.516 -12.258 6.289 1 94.88 207 ASP A CA 1
ATOM 1599 C C . ASP A 1 207 ? -23.688 -13.211 5.105 1 94.88 207 ASP A C 1
ATOM 1601 O O . ASP A 1 207 ? -24.812 -13.633 4.801 1 94.88 207 ASP A O 1
ATOM 1605 N N . VAL A 1 208 ? -22.688 -13.492 4.469 1 95 208 VAL A N 1
ATOM 1606 C CA . VAL A 1 208 ? -22.766 -14.383 3.312 1 95 208 VAL A CA 1
ATOM 1607 C C . VAL A 1 208 ? -22.609 -15.828 3.766 1 95 208 VAL A C 1
ATOM 1609 O O . VAL A 1 208 ? -21.609 -16.188 4.398 1 95 208 VAL A O 1
ATOM 1612 N N . GLU A 1 209 ? -23.531 -16.594 3.41 1 94.56 209 GLU A N 1
ATOM 1613 C CA . GLU A 1 209 ? -23.531 -18 3.812 1 94.56 209 GLU A CA 1
ATOM 1614 C C . GLU A 1 209 ? -22.297 -18.719 3.283 1 94.56 209 GLU A C 1
ATOM 1616 O O . GLU A 1 209 ? -21.953 -18.609 2.102 1 94.56 209 GLU A O 1
ATOM 1621 N N . GLY A 1 210 ? -21.656 -19.438 4.164 1 95 210 GLY A N 1
ATOM 1622 C CA . GLY A 1 210 ? -20.516 -20.266 3.783 1 95 210 GLY A CA 1
ATOM 1623 C C . GLY A 1 210 ? -19.234 -19.484 3.588 1 95 210 GLY A C 1
ATOM 1624 O O . GLY A 1 210 ? -18.203 -20.047 3.236 1 95 210 GLY A O 1
ATOM 1625 N N . TYR A 1 211 ? -19.344 -18.172 3.795 1 96.94 211 TYR A N 1
ATOM 1626 C CA . TYR A 1 211 ? -18.188 -17.312 3.592 1 96.94 211 TYR A CA 1
ATOM 1627 C C . TYR A 1 211 ? -17.328 -17.266 4.848 1 96.94 211 TYR A C 1
ATOM 1629 O O . TYR A 1 211 ? -17.641 -16.531 5.797 1 96.94 211 TYR A O 1
ATOM 1637 N N . THR A 1 212 ? -16.125 -18 4.867 1 97.31 212 THR A N 1
ATOM 1638 C CA . THR A 1 212 ? -15.32 -18.109 6.074 1 97.31 212 THR A CA 1
ATOM 1639 C C . THR A 1 212 ? -13.922 -17.547 5.844 1 97.31 212 THR A C 1
ATOM 1641 O O . THR A 1 212 ? -13.016 -17.766 6.648 1 97.31 212 THR A O 1
ATOM 1644 N N . ILE A 1 213 ? -13.758 -16.781 4.746 1 97.56 213 ILE A N 1
ATOM 1645 C CA . ILE A 1 213 ? -12.438 -16.266 4.426 1 97.56 213 ILE A CA 1
ATOM 1646 C C . ILE A 1 213 ? -12.414 -14.75 4.652 1 97.56 213 ILE A C 1
ATOM 1648 O O . ILE A 1 213 ? -13.453 -14.125 4.848 1 97.56 213 ILE A O 1
ATOM 1652 N N . GLU A 1 214 ? -11.227 -14.234 4.691 1 98.31 214 GLU A N 1
ATOM 1653 C CA . GLU A 1 214 ? -11.078 -12.781 4.789 1 98.31 214 GLU A CA 1
ATOM 1654 C C . GLU A 1 214 ? -11.406 -12.102 3.465 1 98.31 214 GLU A C 1
ATOM 1656 O O . GLU A 1 214 ? -11.25 -12.703 2.398 1 98.31 214 GLU A O 1
ATOM 1661 N N . ASP A 1 215 ? -11.922 -10.867 3.525 1 98.38 215 ASP A N 1
ATOM 1662 C CA . ASP A 1 215 ? -12.148 -10.062 2.326 1 98.38 215 ASP A CA 1
ATOM 1663 C C . ASP A 1 215 ? -11.242 -8.844 2.299 1 98.38 215 ASP A C 1
ATOM 1665 O O . ASP A 1 215 ? -11.273 -8.055 1.351 1 98.38 215 ASP A O 1
ATOM 1669 N N . THR A 1 216 ? -10.414 -8.648 3.311 1 98.81 216 THR A N 1
ATOM 1670 C CA . THR A 1 216 ? -9.492 -7.531 3.459 1 98.81 216 THR A CA 1
ATOM 1671 C C . THR A 1 216 ? -8.195 -7.984 4.125 1 98.81 216 THR A C 1
ATOM 1673 O O . THR A 1 216 ? -8.219 -8.727 5.105 1 98.81 216 THR A O 1
ATOM 1676 N N . SER A 1 217 ? -7.039 -7.566 3.562 1 98.88 217 SER A N 1
ATOM 1677 C CA . SER A 1 217 ? -5.762 -7.93 4.16 1 98.88 217 SER A CA 1
ATOM 1678 C C . SER A 1 217 ? -4.707 -6.855 3.916 1 98.88 217 SER A C 1
ATOM 1680 O O . SER A 1 217 ? -4.754 -6.152 2.904 1 98.88 217 SER A O 1
ATOM 1682 N N . VAL A 1 218 ? -3.828 -6.68 4.852 1 98.81 218 VAL A N 1
ATOM 1683 C CA . VAL A 1 218 ? -2.623 -5.867 4.715 1 98.81 218 VAL A CA 1
ATOM 1684 C C . VAL A 1 218 ? -1.417 -6.637 5.246 1 98.81 218 VAL A C 1
ATOM 1686 O O . VAL A 1 218 ? -1.547 -7.445 6.168 1 98.81 218 VAL A O 1
ATOM 1689 N N . CYS A 1 219 ? -0.296 -6.332 4.645 1 98.44 219 CYS A N 1
ATOM 1690 C CA . CYS A 1 219 ? 0.936 -6.98 5.078 1 98.44 219 CYS A CA 1
ATOM 1691 C C . CYS A 1 219 ? 2.143 -6.086 4.82 1 98.44 219 CYS A C 1
ATOM 1693 O O . CYS A 1 219 ? 2.287 -5.535 3.729 1 98.44 219 CYS A O 1
ATOM 1695 N N . SER A 1 220 ? 2.973 -5.883 5.801 1 98.06 220 SER A N 1
ATOM 1696 C CA . SER A 1 220 ? 4.309 -5.324 5.621 1 98.06 220 SER A CA 1
ATOM 1697 C C . SER A 1 220 ? 5.363 -6.422 5.547 1 98.06 220 SER A C 1
ATOM 1699 O O . SER A 1 220 ? 5.297 -7.406 6.289 1 98.06 220 SER A O 1
ATOM 1701 N N . ILE A 1 221 ? 6.238 -6.254 4.645 1 97.69 221 ILE A N 1
ATOM 1702 C CA . ILE A 1 221 ? 7.316 -7.219 4.473 1 97.69 221 ILE A CA 1
ATOM 1703 C C . ILE A 1 221 ? 8.664 -6.535 4.711 1 97.69 221 ILE A C 1
ATOM 1705 O O . ILE A 1 221 ? 8.898 -5.426 4.223 1 97.69 221 ILE A O 1
ATOM 1709 N N . HIS A 1 222 ? 9.484 -7.09 5.531 1 97.38 222 HIS A N 1
ATOM 1710 C CA . HIS A 1 222 ? 10.914 -6.793 5.582 1 97.38 222 HIS A CA 1
ATOM 1711 C C . HIS A 1 222 ? 11.719 -7.824 4.797 1 97.38 222 HIS A C 1
ATOM 1713 O O . HIS A 1 222 ? 11.68 -9.016 5.105 1 97.38 222 HIS A O 1
ATOM 1719 N N . PHE A 1 223 ? 12.375 -7.395 3.73 1 97.56 223 PHE A N 1
ATOM 1720 C CA . PHE A 1 223 ? 13.18 -8.305 2.924 1 97.56 223 PHE A CA 1
ATOM 1721 C C . PHE A 1 223 ? 14.578 -8.445 3.504 1 97.56 223 PHE A C 1
ATOM 1723 O O . PHE A 1 223 ? 15.062 -7.551 4.199 1 97.56 223 PHE A O 1
ATOM 1730 N N . LYS A 1 224 ? 15.266 -9.531 3.207 1 97.19 224 LYS A N 1
ATOM 1731 C CA . LYS A 1 224 ? 16.594 -9.82 3.754 1 97.19 224 LYS A CA 1
ATOM 1732 C C . LYS A 1 224 ? 17.609 -8.781 3.295 1 97.19 224 LYS A C 1
ATOM 1734 O O . LYS A 1 224 ? 18.562 -8.477 4.02 1 97.19 224 LYS A O 1
ATOM 1739 N N . ASN A 1 225 ? 17.438 -8.195 2.146 1 97.25 225 ASN A N 1
ATOM 1740 C CA . ASN A 1 225 ? 18.375 -7.207 1.616 1 97.25 225 ASN A CA 1
ATOM 1741 C C . ASN A 1 225 ? 18.109 -5.816 2.188 1 97.25 225 ASN A C 1
ATOM 1743 O O . ASN A 1 225 ? 18.734 -4.844 1.776 1 97.25 225 ASN A O 1
ATOM 1747 N N . GLY A 1 226 ? 17.109 -5.652 3.078 1 97.19 226 GLY A N 1
ATOM 1748 C CA . GLY A 1 226 ? 16.844 -4.398 3.764 1 97.19 226 GLY A CA 1
ATOM 1749 C C . GLY A 1 226 ? 15.672 -3.635 3.172 1 97.19 226 GLY A C 1
ATOM 1750 O O . GLY A 1 226 ? 15.133 -2.729 3.807 1 97.19 226 GLY A O 1
ATOM 1751 N N . SER A 1 227 ? 15.273 -3.926 1.953 1 98.5 227 SER A N 1
ATOM 1752 C CA . SER A 1 227 ? 14.133 -3.26 1.333 1 98.5 227 SER A CA 1
ATOM 1753 C C . SER A 1 227 ? 12.836 -3.598 2.057 1 98.5 227 SER A C 1
ATOM 1755 O O . SER A 1 227 ? 12.805 -4.492 2.904 1 98.5 227 SER A O 1
ATOM 1757 N N . LEU A 1 228 ? 11.82 -2.836 1.779 1 98.81 228 LEU A N 1
ATOM 1758 C CA . LEU A 1 228 ? 10.539 -2.992 2.461 1 98.81 228 LEU A CA 1
ATOM 1759 C C . LEU A 1 228 ? 9.414 -3.227 1.458 1 98.81 228 LEU A C 1
ATOM 1761 O O . LEU A 1 228 ? 9.555 -2.908 0.275 1 98.81 228 LEU A O 1
ATOM 1765 N N . GLY A 1 229 ? 8.375 -3.814 1.923 1 98.75 229 GLY A N 1
ATOM 1766 C CA . GLY A 1 229 ? 7.23 -4.066 1.065 1 98.75 229 GLY A CA 1
ATOM 1767 C C . GLY A 1 229 ? 5.902 -3.908 1.783 1 98.75 229 GLY A C 1
ATOM 1768 O O . GLY A 1 229 ? 5.84 -4.004 3.012 1 98.75 229 GLY A O 1
ATOM 1769 N N . SER A 1 230 ? 4.887 -3.59 1.06 1 98.88 230 SER A N 1
ATOM 1770 C CA . SER A 1 230 ? 3.5 -3.51 1.513 1 98.88 230 SER A CA 1
ATOM 1771 C C . SER A 1 230 ? 2.553 -4.16 0.511 1 98.88 230 SER A C 1
ATOM 1773 O O . SER A 1 230 ? 2.518 -3.777 -0.66 1 98.88 230 SER A O 1
ATOM 1775 N N . ILE A 1 231 ? 1.785 -5.129 0.951 1 98.88 231 ILE A N 1
ATOM 1776 C CA . ILE A 1 231 ? 0.835 -5.812 0.079 1 98.88 231 ILE A CA 1
ATOM 1777 C C . ILE A 1 231 ? -0.563 -5.746 0.688 1 98.88 231 ILE A C 1
ATOM 1779 O O . ILE A 1 231 ? -0.749 -6.051 1.868 1 98.88 231 ILE A O 1
ATOM 1783 N N . CYS A 1 232 ? -1.53 -5.348 -0.136 1 98.94 232 CYS A N 1
ATOM 1784 C CA . CYS A 1 232 ? -2.922 -5.254 0.293 1 98.94 232 CYS A CA 1
ATOM 1785 C C . CYS A 1 232 ? -3.822 -6.113 -0.586 1 98.94 232 CYS A C 1
ATOM 1787 O O . CYS A 1 232 ? -3.529 -6.324 -1.764 1 98.94 232 CYS A O 1
ATOM 1789 N N . GLY A 1 233 ? -4.836 -6.648 -0.003 1 98.81 233 GLY A N 1
ATOM 1790 C CA . GLY A 1 233 ? -5.875 -7.371 -0.718 1 98.81 233 GLY A CA 1
ATOM 1791 C C . GLY A 1 233 ? -7.277 -6.941 -0.332 1 98.81 233 GLY A C 1
ATOM 1792 O O . GLY A 1 233 ? -7.551 -6.668 0.839 1 98.81 233 GLY A O 1
ATOM 1793 N N . SER A 1 234 ? -8.18 -6.875 -1.328 1 98.69 234 SER A N 1
ATOM 1794 C CA . SER A 1 234 ? -9.57 -6.551 -1.039 1 98.69 234 SER A CA 1
ATOM 1795 C C . SER A 1 234 ? -10.523 -7.324 -1.949 1 98.69 234 SER A C 1
ATOM 1797 O O . SER A 1 234 ? -10.336 -7.355 -3.168 1 98.69 234 SER A O 1
ATOM 1799 N N . ASN A 1 235 ? -11.445 -7.949 -1.373 1 97.62 235 ASN A N 1
ATOM 1800 C CA . ASN A 1 235 ? -12.586 -8.516 -2.096 1 97.62 235 ASN A CA 1
ATOM 1801 C C . ASN A 1 235 ? -13.844 -7.676 -1.901 1 97.62 235 ASN A C 1
ATOM 1803 O O . ASN A 1 235 ? -14.961 -8.203 -1.94 1 97.62 235 ASN A O 1
ATOM 1807 N N . CYS A 1 236 ? -13.68 -6.359 -1.502 1 97 236 CYS A N 1
ATOM 1808 C CA . CYS A 1 236 ? -14.773 -5.418 -1.293 1 97 236 CYS A CA 1
ATOM 1809 C C . CYS A 1 236 ? -14.719 -4.289 -2.316 1 97 236 CYS A C 1
ATOM 1811 O O . CYS A 1 236 ? -15.461 -3.307 -2.201 1 97 236 CYS A O 1
ATOM 1813 N N . SER A 1 237 ? -13.867 -4.375 -3.312 1 96.88 237 SER A N 1
ATOM 1814 C CA . SER A 1 237 ? -13.602 -3.275 -4.234 1 96.88 237 SER A CA 1
ATOM 1815 C C . SER A 1 237 ? -14.672 -3.201 -5.32 1 96.88 237 SER A C 1
ATOM 1817 O O . SER A 1 237 ? -15.867 -3.307 -5.035 1 96.88 237 SER A O 1
ATOM 1819 N N . VAL A 1 238 ? -14.289 -2.83 -6.57 1 95.81 238 VAL A N 1
ATOM 1820 C CA . VAL A 1 238 ? -15.242 -2.602 -7.652 1 95.81 238 VAL A CA 1
ATOM 1821 C C . VAL A 1 238 ? -15.633 -3.936 -8.281 1 95.81 238 VAL A C 1
ATOM 1823 O O . VAL A 1 238 ? -14.773 -4.734 -8.648 1 95.81 238 VAL A O 1
ATOM 1826 N N . LYS A 1 239 ? -16.906 -4.168 -8.453 1 92.56 239 LYS A N 1
ATOM 1827 C CA . LYS A 1 239 ? -17.422 -5.414 -9.023 1 92.56 239 LYS A CA 1
ATOM 1828 C C . LYS A 1 239 ? -16.922 -5.617 -10.445 1 92.56 239 LYS A C 1
ATOM 1830 O O . LYS A 1 239 ? -16.766 -4.652 -11.195 1 92.56 239 LYS A O 1
ATOM 1835 N N . GLU A 1 240 ? -16.625 -6.836 -10.789 1 89.19 240 GLU A N 1
ATOM 1836 C CA . GLU A 1 240 ? -16.25 -7.293 -12.125 1 89.19 240 GLU A CA 1
ATOM 1837 C C . GLU A 1 240 ? -14.883 -6.766 -12.531 1 89.19 240 GLU A C 1
ATOM 1839 O O . GLU A 1 240 ? -14.562 -6.688 -13.719 1 89.19 240 GLU A O 1
ATOM 1844 N N . GLN A 1 241 ? -14.172 -6.316 -11.578 1 92.38 241 GLN A N 1
ATOM 1845 C CA . GLN A 1 241 ? -12.781 -5.93 -11.805 1 92.38 241 GLN A CA 1
ATOM 1846 C C . GLN A 1 241 ? -11.828 -6.809 -11.016 1 92.38 241 GLN A C 1
ATOM 1848 O O . GLN A 1 241 ? -12.102 -7.156 -9.859 1 92.38 241 GLN A O 1
ATOM 1853 N N . TRP A 1 242 ? -10.805 -7.277 -11.648 1 95 242 TRP A N 1
ATOM 1854 C CA . TRP A 1 242 ? -9.695 -8.008 -11.047 1 95 242 TRP A CA 1
ATOM 1855 C C . TRP A 1 242 ? -8.367 -7.289 -11.297 1 95 242 TRP A C 1
ATOM 1857 O O . TRP A 1 242 ? -7.801 -7.391 -12.383 1 95 242 TRP A O 1
ATOM 1867 N N . ASN A 1 243 ? -7.934 -6.602 -10.305 1 96.19 243 ASN A N 1
ATOM 1868 C CA . ASN A 1 243 ? -6.738 -5.777 -10.445 1 96.19 243 ASN A CA 1
ATOM 1869 C C . ASN A 1 243 ? -5.594 -6.293 -9.57 1 96.19 243 ASN A C 1
ATOM 1871 O O . ASN A 1 243 ? -5.785 -6.562 -8.391 1 96.19 243 ASN A O 1
ATOM 1875 N N . GLY A 1 244 ? -4.484 -6.613 -10.141 1 98 244 GLY A N 1
ATOM 1876 C CA . GLY A 1 244 ? -3.225 -6.891 -9.469 1 98 244 GLY A CA 1
ATOM 1877 C C . GLY A 1 244 ? -2.113 -5.938 -9.867 1 98 244 GLY A C 1
ATOM 1878 O O . GLY A 1 244 ? -1.377 -6.203 -10.82 1 98 244 GLY A O 1
ATOM 1879 N N . ARG A 1 245 ? -1.984 -4.84 -9.133 1 97.69 245 ARG A N 1
ATOM 1880 C CA . ARG A 1 245 ? -1.033 -3.779 -9.453 1 97.69 245 ARG A CA 1
ATOM 1881 C C . ARG A 1 245 ? 0.124 -3.764 -8.461 1 97.69 245 ARG A C 1
ATOM 1883 O O . ARG A 1 245 ? -0.007 -4.258 -7.336 1 97.69 245 ARG A O 1
ATOM 1890 N N . PHE A 1 246 ? 1.211 -3.271 -8.883 1 98.56 246 PHE A N 1
ATOM 1891 C CA . PHE A 1 246 ? 2.32 -3.094 -7.953 1 98.56 246 PHE A CA 1
ATOM 1892 C C . PHE A 1 246 ? 3.287 -2.031 -8.461 1 98.56 246 PHE A C 1
ATOM 1894 O O . PHE A 1 246 ? 3.301 -1.712 -9.648 1 98.56 246 PHE A O 1
ATOM 1901 N N . ARG A 1 247 ? 3.906 -1.393 -7.594 1 98.62 247 ARG A N 1
ATOM 1902 C CA . ARG A 1 247 ? 4.914 -0.357 -7.805 1 98.62 247 ARG A CA 1
ATOM 1903 C C . ARG A 1 247 ? 6.219 -0.709 -7.102 1 98.62 247 ARG A C 1
ATOM 1905 O O . ARG A 1 247 ? 6.207 -1.178 -5.961 1 98.62 247 ARG A O 1
ATOM 1912 N N . VAL A 1 248 ? 7.348 -0.526 -7.809 1 98.75 248 VAL A N 1
ATOM 1913 C CA . VAL A 1 248 ? 8.664 -0.796 -7.25 1 98.75 248 VAL A CA 1
ATOM 1914 C C . VAL A 1 248 ? 9.539 0.456 -7.344 1 98.75 248 VAL A C 1
ATOM 1916 O O . VAL A 1 248 ? 9.719 1.011 -8.43 1 98.75 248 VAL A O 1
ATOM 1919 N N . ILE A 1 249 ? 10.039 0.902 -6.23 1 98.56 249 ILE A N 1
ATOM 1920 C CA . ILE A 1 249 ? 10.953 2.033 -6.184 1 98.56 249 ILE A CA 1
ATOM 1921 C C . ILE A 1 249 ? 12.375 1.533 -5.922 1 98.56 249 ILE A C 1
ATOM 1923 O O . ILE A 1 249 ? 12.633 0.866 -4.914 1 98.56 249 ILE A O 1
ATOM 1927 N N . CYS A 1 250 ? 13.234 1.818 -6.832 1 98 250 CYS A N 1
ATOM 1928 C CA . CYS A 1 250 ? 14.664 1.548 -6.699 1 98 250 CYS A CA 1
ATOM 1929 C C . CYS A 1 250 ? 15.461 2.844 -6.68 1 98 250 CYS A C 1
ATOM 1931 O O . CYS A 1 250 ? 14.906 3.926 -6.875 1 98 250 CYS A O 1
ATOM 1933 N N . GLN A 1 251 ? 16.719 2.68 -6.469 1 96.75 251 GLN A N 1
ATOM 1934 C CA . GLN A 1 251 ? 17.641 3.816 -6.355 1 96.75 251 GLN A CA 1
ATOM 1935 C C . GLN A 1 251 ? 17.625 4.652 -7.633 1 96.75 251 GLN A C 1
ATOM 1937 O O . GLN A 1 251 ? 17.688 5.883 -7.574 1 96.75 251 GLN A O 1
ATOM 1942 N N . HIS A 1 252 ? 17.5 3.98 -8.812 1 96.94 252 HIS A N 1
ATOM 1943 C CA . HIS A 1 252 ? 17.688 4.707 -10.062 1 96.94 252 HIS A CA 1
ATOM 1944 C C . HIS A 1 252 ? 16.422 4.684 -10.914 1 96.94 252 HIS A C 1
ATOM 1946 O O . HIS A 1 252 ? 16.406 5.219 -12.023 1 96.94 252 HIS A O 1
ATOM 1952 N N . MET A 1 253 ? 15.352 4.082 -10.383 1 96.81 253 MET A N 1
ATOM 1953 C CA . MET A 1 253 ? 14.156 3.924 -11.219 1 96.81 253 MET A CA 1
ATOM 1954 C C . MET A 1 253 ? 12.93 3.658 -10.359 1 96.81 253 MET A C 1
ATOM 1956 O O . MET A 1 253 ? 13.031 3.072 -9.281 1 96.81 253 MET A O 1
ATOM 1960 N N . THR A 1 254 ? 11.812 4.16 -10.812 1 97.69 254 THR A N 1
ATOM 1961 C CA . THR A 1 254 ? 10.5 3.793 -10.289 1 97.69 254 THR A CA 1
ATOM 1962 C C . THR A 1 254 ? 9.664 3.113 -11.375 1 97.69 254 THR A C 1
ATOM 1964 O O . THR A 1 254 ? 9.547 3.623 -12.492 1 97.69 254 THR A O 1
ATOM 1967 N N . ALA A 1 255 ? 9.148 1.956 -11.008 1 98.25 255 ALA A N 1
ATOM 1968 C CA . ALA A 1 255 ? 8.312 1.207 -11.938 1 98.25 255 ALA A CA 1
ATOM 1969 C C . ALA A 1 255 ? 6.867 1.146 -11.461 1 98.25 255 ALA A C 1
ATOM 1971 O O . ALA A 1 255 ? 6.598 0.713 -10.336 1 98.25 255 ALA A O 1
ATOM 1972 N N . ASP A 1 256 ? 5.945 1.605 -12.297 1 98.19 256 ASP A N 1
ATOM 1973 C CA . ASP A 1 256 ? 4.512 1.525 -12.023 1 98.19 256 ASP A CA 1
ATOM 1974 C C . ASP A 1 256 ? 3.846 0.474 -12.914 1 98.19 256 ASP A C 1
ATOM 1976 O O . ASP A 1 256 ? 3.652 0.694 -14.109 1 98.19 256 ASP A O 1
ATOM 1980 N N . PHE A 1 257 ? 3.412 -0.656 -12.305 1 98.75 257 PHE A N 1
ATOM 1981 C CA . PHE A 1 257 ? 2.775 -1.746 -13.031 1 98.75 257 PHE A CA 1
ATOM 1982 C C . PHE A 1 257 ? 1.261 -1.683 -12.891 1 98.75 257 PHE A C 1
ATOM 1984 O O . PHE A 1 257 ? 0.731 -1.8 -11.781 1 98.75 257 PHE A O 1
ATOM 1991 N N . MET A 1 258 ? 0.576 -1.505 -14.016 1 98.12 258 MET A N 1
ATOM 1992 C CA . MET A 1 258 ? -0.875 -1.668 -14.023 1 98.12 258 MET A CA 1
ATOM 1993 C C . MET A 1 258 ? -1.257 -3.143 -13.953 1 98.12 258 MET A C 1
ATOM 1995 O O . MET A 1 258 ? -2.295 -3.49 -13.391 1 98.12 258 MET A O 1
ATOM 1999 N N . ASP A 1 259 ? -0.524 -3.916 -14.539 1 98.19 259 ASP A N 1
ATOM 2000 C CA . ASP A 1 259 ? -0.55 -5.375 -14.469 1 98.19 259 ASP A CA 1
ATOM 2001 C C . ASP A 1 259 ? 0.759 -5.973 -14.984 1 98.19 259 ASP A C 1
ATOM 2003 O O . ASP A 1 259 ? 1.731 -5.246 -15.203 1 98.19 259 ASP A O 1
ATOM 2007 N N . HIS A 1 260 ? 0.852 -7.277 -15.164 1 98.44 260 HIS A N 1
ATOM 2008 C CA . HIS A 1 260 ? 2.111 -7.941 -15.484 1 98.44 260 HIS A CA 1
ATOM 2009 C C . HIS A 1 260 ? 2.551 -7.637 -16.906 1 98.44 260 HIS A C 1
ATOM 2011 O O . HIS A 1 260 ? 3.699 -7.895 -17.281 1 98.44 260 HIS A O 1
ATOM 2017 N N . ASN A 1 261 ? 1.67 -7.023 -17.797 1 98.69 261 ASN A N 1
ATOM 2018 C CA . ASN A 1 261 ? 1.993 -6.711 -19.188 1 98.69 261 ASN A CA 1
ATOM 2019 C C . ASN A 1 261 ? 2.17 -5.211 -19.406 1 98.69 261 ASN A C 1
ATOM 2021 O O . ASN A 1 261 ? 2.686 -4.781 -20.438 1 98.69 261 ASN A O 1
ATOM 2025 N N . HIS A 1 262 ? 1.725 -4.414 -18.5 1 98.75 262 HIS A N 1
ATOM 2026 C CA . HIS A 1 262 ? 1.678 -2.973 -18.703 1 98.75 262 HIS A CA 1
ATOM 2027 C C . HIS A 1 262 ? 2.346 -2.23 -17.547 1 98.75 262 HIS A C 1
ATOM 2029 O O . HIS A 1 262 ? 1.942 -2.381 -16.391 1 98.75 262 HIS A O 1
ATOM 2035 N N . ALA A 1 263 ? 3.34 -1.388 -17.844 1 98.75 263 ALA A N 1
ATOM 2036 C CA . ALA A 1 263 ? 4.047 -0.621 -16.828 1 98.75 263 ALA A CA 1
ATOM 2037 C C . ALA A 1 263 ? 4.668 0.641 -17.422 1 98.75 263 ALA A C 1
ATOM 2039 O O . ALA A 1 263 ? 4.875 0.727 -18.625 1 98.75 263 ALA A O 1
ATOM 2040 N N . VAL A 1 264 ? 4.855 1.623 -16.625 1 98.5 264 VAL A N 1
ATOM 2041 C CA . VAL A 1 264 ? 5.648 2.811 -16.922 1 98.5 264 VAL A CA 1
ATOM 2042 C C . VAL A 1 264 ? 6.902 2.828 -16.047 1 98.5 264 VAL A C 1
ATOM 2044 O O . VAL A 1 264 ? 6.812 2.771 -14.82 1 98.5 264 VAL A O 1
ATOM 2047 N N . PHE A 1 265 ? 8.055 2.867 -16.672 1 98.06 265 PHE A N 1
ATOM 2048 C CA . PHE A 1 265 ? 9.344 2.963 -16 1 98.06 265 PHE A CA 1
ATOM 2049 C C . PHE A 1 265 ? 9.867 4.391 -16.031 1 98.06 265 PHE A C 1
ATOM 2051 O O . PHE A 1 265 ? 10.023 4.973 -17.109 1 98.06 265 PHE A O 1
ATOM 2058 N N . THR A 1 266 ? 10.055 4.953 -14.891 1 97.75 266 THR A N 1
ATOM 2059 C CA . THR A 1 266 ? 10.641 6.285 -14.797 1 97.75 266 THR A CA 1
ATOM 2060 C C . THR A 1 266 ? 12.078 6.211 -14.305 1 97.75 266 THR A C 1
ATOM 2062 O O . THR A 1 266 ? 12.328 5.801 -13.172 1 97.75 266 THR A O 1
ATOM 2065 N N . PHE A 1 267 ? 13 6.605 -15.141 1 96.25 267 PHE A N 1
ATOM 2066 C CA . PHE A 1 267 ? 14.406 6.625 -14.773 1 96.25 267 PHE A CA 1
ATOM 2067 C C . PHE A 1 267 ? 14.75 7.898 -14.008 1 96.25 267 PHE A C 1
ATOM 2069 O O . PHE A 1 267 ? 14.555 9.008 -14.516 1 96.25 267 PHE A O 1
ATOM 2076 N N . THR A 1 268 ? 15.281 7.742 -12.82 1 91.62 268 THR A N 1
ATOM 2077 C CA . THR A 1 268 ? 15.391 8.844 -11.875 1 91.62 268 THR A CA 1
ATOM 2078 C C . THR A 1 268 ? 16.859 9.25 -11.688 1 91.62 268 THR A C 1
ATOM 2080 O O . THR A 1 268 ? 17.141 10.203 -10.961 1 91.62 268 THR A O 1
ATOM 2083 N N . ASP A 1 269 ? 17.812 8.633 -12.242 1 86.44 269 ASP A N 1
ATOM 2084 C CA . ASP A 1 269 ? 19.234 8.875 -12.031 1 86.44 269 ASP A CA 1
ATOM 2085 C C . ASP A 1 269 ? 19.781 9.906 -13.023 1 86.44 269 ASP A C 1
ATOM 2087 O O . ASP A 1 269 ? 20.953 10.289 -12.961 1 86.44 269 ASP A O 1
ATOM 2091 N N . GLU A 1 270 ? 18.953 10.297 -13.883 1 83.12 270 GLU A N 1
ATOM 2092 C CA . GLU A 1 270 ? 19.359 11.328 -14.836 1 83.12 270 GLU A CA 1
ATOM 2093 C C . GLU A 1 270 ? 18.875 12.711 -14.391 1 83.12 270 GLU A C 1
ATOM 2095 O O . GLU A 1 270 ? 18.031 12.82 -13.5 1 83.12 270 GLU A O 1
ATOM 2100 N N . GLU A 1 271 ? 19.562 13.75 -14.922 1 82 271 GLU A N 1
ATOM 2101 C CA . GLU A 1 271 ? 19.172 15.117 -14.594 1 82 271 GLU A CA 1
ATOM 2102 C C . GLU A 1 271 ? 17.688 15.359 -14.875 1 82 271 GLU A C 1
ATOM 2104 O O . GLU A 1 271 ? 16.969 15.906 -14.039 1 82 271 GLU A O 1
ATOM 2109 N N . THR A 1 272 ? 17.312 14.922 -16.031 1 86 272 THR A N 1
ATOM 2110 C CA . THR A 1 272 ? 15.898 14.938 -16.375 1 86 272 THR A CA 1
ATOM 2111 C C . THR A 1 272 ? 15.344 13.523 -16.453 1 86 272 THR A C 1
ATOM 2113 O O . THR A 1 272 ? 15.781 12.719 -17.281 1 86 272 THR A O 1
ATOM 2116 N N . PRO A 1 273 ? 14.375 13.32 -15.547 1 87.94 273 PRO A N 1
ATOM 2117 C CA . PRO A 1 273 ? 13.812 11.969 -15.602 1 87.94 273 PRO A CA 1
ATOM 2118 C C . PRO A 1 273 ? 13.188 11.648 -16.953 1 87.94 273 PRO A C 1
ATOM 2120 O O . PRO A 1 273 ? 12.586 12.523 -17.594 1 87.94 273 PRO A O 1
ATOM 2123 N N . HIS A 1 274 ? 13.375 10.484 -17.438 1 93.5 274 HIS A N 1
ATOM 2124 C CA . HIS A 1 274 ? 12.688 10.023 -18.641 1 93.5 274 HIS A CA 1
ATOM 2125 C C . HIS A 1 274 ? 11.898 8.75 -18.359 1 93.5 274 HIS A C 1
ATOM 2127 O O . HIS A 1 274 ? 12.156 8.055 -17.375 1 93.5 274 HIS A O 1
ATOM 2133 N N . THR A 1 275 ? 10.891 8.516 -19.234 1 96.38 275 THR A N 1
ATOM 2134 C CA . THR A 1 275 ? 9.992 7.391 -19 1 96.38 275 THR A CA 1
ATOM 2135 C C . THR A 1 275 ? 10 6.438 -20.203 1 96.38 275 THR A C 1
ATOM 2137 O O . THR A 1 275 ? 10.305 6.844 -21.328 1 96.38 275 THR A O 1
ATOM 2140 N N . GLU A 1 276 ? 9.883 5.195 -19.922 1 97.25 276 GLU A N 1
ATOM 2141 C CA . GLU A 1 276 ? 9.594 4.156 -20.906 1 97.25 276 GLU A CA 1
ATOM 2142 C C . GLU A 1 276 ? 8.305 3.416 -20.578 1 97.25 276 GLU A C 1
ATOM 2144 O O . GLU A 1 276 ? 8.062 3.078 -19.406 1 97.25 276 GLU A O 1
ATOM 2149 N N . THR A 1 277 ? 7.492 3.242 -21.578 1 98.38 277 THR A N 1
ATOM 2150 C CA . THR A 1 277 ? 6.234 2.531 -21.391 1 98.38 277 THR A CA 1
ATOM 2151 C C . THR A 1 277 ? 6.277 1.163 -22.062 1 98.38 277 THR A C 1
ATOM 2153 O O . THR A 1 277 ? 6.746 1.038 -23.203 1 98.38 277 THR A O 1
ATOM 2156 N N . VAL A 1 278 ? 5.879 0.154 -21.297 1 98.38 278 VAL A N 1
ATOM 2157 C CA . VAL A 1 278 ? 5.664 -1.183 -21.844 1 98.38 278 VAL A CA 1
ATOM 2158 C C . VAL A 1 278 ? 4.172 -1.507 -21.859 1 98.38 278 VAL A C 1
ATOM 2160 O O . VAL A 1 278 ? 3.52 -1.467 -20.812 1 98.38 278 VAL A O 1
ATOM 2163 N N . ALA A 1 279 ? 3.604 -1.832 -23.031 1 97.5 279 ALA A N 1
ATOM 2164 C CA . ALA A 1 279 ? 2.182 -2.133 -23.172 1 97.5 279 ALA A CA 1
ATOM 2165 C C . ALA A 1 279 ? 1.949 -3.23 -24.203 1 97.5 279 ALA A C 1
ATOM 2167 O O . ALA A 1 279 ? 0.98 -3.182 -24.969 1 97.5 279 ALA A O 1
ATOM 2168 N N . GLU A 1 280 ? 2.824 -4.121 -24.266 1 97.06 280 GLU A N 1
ATOM 2169 C CA . GLU A 1 280 ? 2.678 -5.27 -25.156 1 97.06 280 GLU A CA 1
ATOM 2170 C C . GLU A 1 280 ? 1.897 -6.395 -24.484 1 97.06 280 GLU A C 1
ATOM 2172 O O . GLU A 1 280 ? 2.357 -6.973 -23.5 1 97.06 280 GLU A O 1
ATOM 2177 N N . ASP A 1 281 ? 0.78 -6.699 -24.984 1 97.31 281 ASP A N 1
ATOM 2178 C CA . ASP A 1 281 ? -0.033 -7.793 -24.469 1 97.31 281 ASP A CA 1
ATOM 2179 C C . ASP A 1 281 ? 0.486 -9.148 -24.953 1 97.31 281 ASP A C 1
ATOM 2181 O O . ASP A 1 281 ? 0.345 -9.484 -26.125 1 97.31 281 ASP A O 1
ATOM 2185 N N . VAL A 1 282 ? 1.064 -9.828 -24.031 1 97.94 282 VAL A N 1
ATOM 2186 C CA . VAL A 1 282 ? 1.479 -11.188 -24.344 1 97.94 282 VAL A CA 1
ATOM 2187 C C . VAL A 1 282 ? 0.599 -12.18 -23.594 1 97.94 282 VAL A C 1
ATOM 2189 O O . VAL A 1 282 ? -0.031 -11.828 -22.594 1 97.94 282 VAL A O 1
ATOM 2192 N N . ASP A 1 283 ? 0.511 -13.352 -24.062 1 98.06 283 ASP A N 1
ATOM 2193 C CA . ASP A 1 283 ? -0.142 -14.461 -23.375 1 98.06 283 ASP A CA 1
ATOM 2194 C C . ASP A 1 283 ? 0.797 -15.102 -22.359 1 98.06 283 ASP A C 1
ATOM 2196 O O . ASP A 1 283 ? 1.497 -16.062 -22.656 1 98.06 283 ASP A O 1
ATOM 2200 N N . ALA A 1 284 ? 0.731 -14.609 -21.156 1 97.19 284 ALA A N 1
ATOM 2201 C CA . ALA A 1 284 ? 1.661 -15.031 -20.109 1 97.19 284 ALA A CA 1
ATOM 2202 C C . ALA A 1 284 ? 1.471 -16.516 -19.766 1 97.19 284 ALA A C 1
ATOM 2204 O O . ALA A 1 284 ? 2.43 -17.203 -19.422 1 97.19 284 ALA A O 1
ATOM 2205 N N . THR A 1 285 ? 0.264 -17.031 -19.875 1 97.31 285 THR A N 1
ATOM 2206 C CA . THR A 1 285 ? -0.005 -18.453 -19.656 1 97.31 285 THR A CA 1
ATOM 2207 C C . THR A 1 285 ? 0.703 -19.312 -20.688 1 97.31 285 THR A C 1
ATOM 2209 O O . THR A 1 285 ? 1.371 -20.281 -20.344 1 97.31 285 THR A O 1
ATOM 2212 N N . TYR A 1 286 ? 0.611 -18.906 -21.953 1 98.06 286 TYR A N 1
ATOM 2213 C CA . TYR A 1 286 ? 1.308 -19.625 -23.016 1 98.06 286 TYR A CA 1
ATOM 2214 C C . TYR A 1 286 ? 2.816 -19.594 -22.797 1 98.06 286 TYR A C 1
ATOM 2216 O O . TYR A 1 286 ? 3.492 -20.609 -22.953 1 98.06 286 TYR A O 1
ATOM 2224 N N . LEU A 1 287 ? 3.27 -18.438 -22.406 1 97.19 287 LEU A N 1
ATOM 2225 C CA . LEU A 1 287 ? 4.711 -18.281 -22.25 1 97.19 287 LEU A CA 1
ATOM 2226 C C . LEU A 1 287 ? 5.219 -19.109 -21.062 1 97.19 287 LEU A C 1
ATOM 2228 O O . LEU A 1 287 ? 6.32 -19.656 -21.109 1 97.19 287 LEU A O 1
ATOM 2232 N N . GLU A 1 288 ? 4.473 -19.172 -20 1 97.31 288 GLU A N 1
ATOM 2233 C CA . GLU A 1 288 ? 4.898 -19.984 -18.859 1 97.31 288 GLU A CA 1
ATOM 2234 C C . GLU A 1 288 ? 4.898 -21.469 -19.234 1 97.31 288 GLU A C 1
ATOM 2236 O O . GLU A 1 288 ? 5.773 -22.219 -18.797 1 97.31 288 GLU A O 1
ATOM 2241 N N . ASP A 1 289 ? 3.938 -21.891 -20.031 1 97.81 289 ASP A N 1
ATOM 2242 C CA . ASP A 1 289 ? 3.9 -23.266 -20.5 1 97.81 289 ASP A CA 1
ATOM 2243 C C . ASP A 1 289 ? 5.086 -23.578 -21.406 1 97.81 289 ASP A C 1
ATOM 2245 O O . ASP A 1 289 ? 5.688 -24.641 -21.312 1 97.81 289 ASP A O 1
ATOM 2249 N N . CYS A 1 290 ? 5.445 -22.641 -22.297 1 97.31 290 CYS A N 1
ATOM 2250 C CA . CYS A 1 290 ? 6.633 -22.797 -23.125 1 97.31 290 CYS A CA 1
ATOM 2251 C C . CYS A 1 290 ? 7.883 -22.953 -22.266 1 97.31 290 CYS A C 1
ATOM 2253 O O . CYS A 1 290 ? 8.734 -23.797 -22.547 1 97.31 290 CYS A O 1
ATOM 2255 N N . CYS A 1 291 ? 7.945 -22.156 -21.25 1 97.25 291 CYS A N 1
ATOM 2256 C CA . CYS A 1 291 ? 9.102 -22.219 -20.359 1 97.25 291 CYS A CA 1
ATOM 2257 C C . CYS A 1 291 ? 9.234 -23.594 -19.734 1 97.25 291 CYS A C 1
ATOM 2259 O O . CYS A 1 291 ? 10.328 -24.156 -19.688 1 97.25 291 CYS A O 1
ATOM 2261 N N . PHE A 1 292 ? 8.125 -24.094 -19.234 1 98 292 PHE A N 1
ATOM 2262 C CA . PHE A 1 292 ? 8.125 -25.422 -18.625 1 98 292 PHE A CA 1
ATOM 2263 C C . PHE A 1 292 ? 8.625 -26.469 -19.594 1 98 292 PHE A C 1
ATOM 2265 O O . PHE A 1 292 ? 9.539 -27.234 -19.281 1 98 292 PHE A O 1
ATOM 2272 N N . VAL A 1 293 ? 8.109 -26.5 -20.828 1 97.81 293 VAL A N 1
ATOM 2273 C CA . VAL A 1 293 ? 8.453 -27.484 -21.859 1 97.81 293 VAL A CA 1
ATOM 2274 C C . VAL A 1 293 ? 9.922 -27.328 -22.234 1 97.81 293 VAL A C 1
ATOM 2276 O O . VAL A 1 293 ? 10.648 -28.328 -22.344 1 97.81 293 VAL A O 1
ATOM 2279 N N . GLU A 1 294 ? 10.328 -26.109 -22.391 1 97.25 294 GLU A N 1
ATOM 2280 C CA . GLU A 1 294 ? 11.719 -25.859 -22.781 1 97.25 294 GLU A CA 1
ATOM 2281 C C . GLU A 1 294 ? 12.68 -26.266 -21.672 1 97.25 294 GLU A C 1
ATOM 2283 O O . GLU A 1 294 ? 13.789 -26.719 -21.938 1 97.25 294 GLU A O 1
ATOM 2288 N N . THR A 1 295 ? 12.273 -26.094 -20.438 1 97.62 295 THR A N 1
ATOM 2289 C CA . THR A 1 295 ? 13.102 -26.516 -19.312 1 97.62 295 THR A CA 1
ATOM 2290 C C . THR A 1 295 ? 13.242 -28.047 -19.297 1 97.62 295 THR A C 1
ATOM 2292 O O . THR A 1 295 ? 14.336 -28.562 -19.062 1 97.62 295 THR A O 1
ATOM 2295 N N . ILE A 1 296 ? 12.156 -28.75 -19.547 1 97.38 296 ILE A N 1
ATOM 2296 C CA . ILE A 1 296 ? 12.18 -30.203 -19.609 1 97.38 296 ILE A CA 1
ATOM 2297 C C . ILE A 1 296 ? 13.18 -30.656 -20.688 1 97.38 296 ILE A C 1
ATOM 2299 O O . ILE A 1 296 ? 13.906 -31.625 -20.5 1 97.38 296 ILE A O 1
ATOM 2303 N N . ARG A 1 297 ? 13.25 -29.875 -21.781 1 96.81 297 ARG A N 1
ATOM 2304 C CA . ARG A 1 297 ? 14.094 -30.219 -22.922 1 96.81 297 ARG A CA 1
ATOM 2305 C C . ARG A 1 297 ? 15.531 -29.75 -22.703 1 96.81 297 ARG A C 1
ATOM 2307 O O . ARG A 1 297 ? 16.375 -29.891 -23.578 1 96.81 297 ARG A O 1
ATOM 2314 N N . GLY A 1 298 ? 15.789 -29.062 -21.641 1 95.19 298 GLY A N 1
ATOM 2315 C CA . GLY A 1 298 ? 17.125 -28.625 -21.281 1 95.19 298 GLY A CA 1
ATOM 2316 C C . GLY A 1 298 ? 17.562 -27.359 -22 1 95.19 298 GLY A C 1
ATOM 2317 O O . GLY A 1 298 ? 18.75 -27.062 -22.078 1 95.19 298 GLY A O 1
ATOM 2318 N N . ARG A 1 299 ? 16.641 -26.625 -22.422 1 94.88 299 ARG A N 1
ATOM 2319 C CA . ARG A 1 299 ? 16.969 -25.469 -23.25 1 94.88 299 ARG A CA 1
ATOM 2320 C C . ARG A 1 299 ? 16.891 -24.172 -22.438 1 94.88 299 ARG A C 1
ATOM 2322 O O . ARG A 1 299 ? 17.312 -23.125 -22.922 1 94.88 299 ARG A O 1
ATOM 2329 N N . ARG A 1 300 ? 16.266 -24.266 -21.266 1 92.12 300 ARG A N 1
ATOM 2330 C CA . ARG A 1 300 ? 16.078 -23.094 -20.422 1 92.12 300 ARG A CA 1
ATOM 2331 C C . ARG A 1 300 ? 16.219 -23.453 -18.938 1 92.12 300 ARG A C 1
ATOM 2333 O O . ARG A 1 300 ? 15.953 -24.594 -18.547 1 92.12 300 ARG A O 1
ATOM 2340 N N . GLU A 1 301 ? 16.625 -22.469 -18.188 1 89.06 301 GLU A N 1
ATOM 2341 C CA . GLU A 1 301 ? 16.641 -22.641 -16.734 1 89.06 301 GLU A CA 1
ATOM 2342 C C . GLU A 1 301 ? 15.227 -22.578 -16.156 1 89.06 301 GLU A C 1
ATOM 2344 O O . GLU A 1 301 ? 14.359 -21.891 -16.703 1 89.06 301 GLU A O 1
ATOM 2349 N N . ASN A 1 302 ? 15.117 -23.328 -15.078 1 84.38 302 ASN A N 1
ATOM 2350 C CA . ASN A 1 302 ? 13.844 -23.328 -14.367 1 84.38 302 ASN A CA 1
ATOM 2351 C C . ASN A 1 302 ? 13.602 -22 -13.656 1 84.38 302 ASN A C 1
ATOM 2353 O O . ASN A 1 302 ? 14.453 -21.516 -12.906 1 84.38 302 ASN A O 1
ATOM 2357 N N . MET A 1 303 ? 12.461 -21.375 -13.828 1 83.56 303 MET A N 1
ATOM 2358 C CA . MET A 1 303 ? 12.203 -20.031 -13.305 1 83.56 303 MET A CA 1
ATOM 2359 C C . MET A 1 303 ? 11.312 -20.094 -12.07 1 83.56 303 MET A C 1
ATOM 2361 O O . MET A 1 303 ? 11.375 -19.219 -11.211 1 83.56 303 MET A O 1
ATOM 2365 N N . ALA A 1 304 ? 10.5 -21.156 -11.914 1 92.88 304 ALA A N 1
ATOM 2366 C CA . ALA A 1 304 ? 9.5 -21.172 -10.852 1 92.88 304 ALA A CA 1
ATOM 2367 C C . ALA A 1 304 ? 9.148 -22.594 -10.438 1 92.88 304 ALA A C 1
ATOM 2369 O O . ALA A 1 304 ? 7.988 -23 -10.508 1 92.88 304 ALA A O 1
ATOM 2370 N N . GLY A 1 305 ? 10.188 -23.281 -9.945 1 96.75 305 GLY A N 1
ATOM 2371 C CA . GLY A 1 305 ? 9.93 -24.641 -9.523 1 96.75 305 GLY A CA 1
ATOM 2372 C C . GLY A 1 305 ? 9.133 -24.734 -8.234 1 96.75 305 GLY A C 1
ATOM 2373 O O . GLY A 1 305 ? 8.836 -23.703 -7.613 1 96.75 305 GLY A O 1
ATOM 2374 N N . VAL A 1 306 ? 8.742 -25.906 -7.828 1 97.94 306 VAL A N 1
ATOM 2375 C CA . VAL A 1 306 ? 7.93 -26.156 -6.641 1 97.94 306 VAL A CA 1
ATOM 2376 C C . VAL A 1 306 ? 8.633 -25.594 -5.402 1 97.94 306 VAL A C 1
ATOM 2378 O O . VAL A 1 306 ? 7.988 -25.062 -4.504 1 97.94 306 VAL A O 1
ATOM 2381 N N . PRO A 1 307 ? 9.977 -25.641 -5.359 1 95.25 307 PRO A N 1
ATOM 2382 C CA . PRO A 1 307 ? 10.648 -24.984 -4.23 1 95.25 307 PRO A CA 1
ATOM 2383 C C . PRO A 1 307 ? 10.352 -23.5 -4.152 1 95.25 307 PRO A C 1
ATOM 2385 O O . PRO A 1 307 ? 10.227 -22.938 -3.055 1 95.25 307 PRO A O 1
ATOM 2388 N N . GLU A 1 308 ? 10.297 -22.844 -5.266 1 94.75 308 GLU A N 1
ATOM 2389 C CA . GLU A 1 308 ? 9.891 -21.438 -5.27 1 94.75 308 GLU A CA 1
ATOM 2390 C C . GLU A 1 308 ? 8.445 -21.281 -4.793 1 94.75 308 GLU A C 1
ATOM 2392 O O . GLU A 1 308 ? 8.125 -20.328 -4.07 1 94.75 308 GLU A O 1
ATOM 2397 N N . GLY A 1 309 ? 7.609 -22.234 -5.262 1 97.06 309 GLY A N 1
ATOM 2398 C CA . GLY A 1 309 ? 6.238 -22.234 -4.781 1 97.06 309 GLY A CA 1
ATOM 2399 C C . GLY A 1 309 ? 6.137 -22.359 -3.271 1 97.06 309 GLY A C 1
ATOM 2400 O O . GLY A 1 309 ? 5.242 -21.766 -2.654 1 97.06 309 GLY A O 1
ATOM 2401 N N . LEU A 1 310 ? 7.035 -23.141 -2.723 1 97.19 310 LEU A N 1
ATOM 2402 C CA . LEU A 1 310 ? 7.074 -23.328 -1.275 1 97.19 310 LEU A CA 1
ATOM 2403 C C . LEU A 1 310 ? 7.395 -22.016 -0.575 1 97.19 310 LEU A C 1
ATOM 2405 O O . LEU A 1 310 ? 6.84 -21.719 0.485 1 97.19 310 LEU A O 1
ATOM 2409 N N . LYS A 1 311 ? 8.297 -21.203 -1.15 1 96.38 311 LYS A N 1
ATOM 2410 C CA . LYS A 1 311 ? 8.602 -19.906 -0.578 1 96.38 311 LYS A CA 1
ATOM 2411 C C . LYS A 1 311 ? 7.363 -19.016 -0.529 1 96.38 311 LYS A C 1
ATOM 2413 O O . LYS A 1 311 ? 7.105 -18.359 0.48 1 96.38 311 LYS A O 1
ATOM 2418 N N . GLY A 1 312 ? 6.625 -18.969 -1.637 1 96.88 312 GLY A N 1
ATOM 2419 C CA . GLY A 1 312 ? 5.379 -18.219 -1.658 1 96.88 312 GLY A CA 1
ATOM 2420 C C . GLY A 1 312 ? 4.367 -18.703 -0.64 1 96.88 312 GLY A C 1
ATOM 2421 O O . GLY A 1 312 ? 3.732 -17.906 0.048 1 96.88 312 GLY A O 1
ATOM 2422 N N . LEU A 1 313 ? 4.266 -20.031 -0.53 1 97.56 313 LEU A N 1
ATOM 2423 C CA . LEU A 1 313 ? 3.348 -20.656 0.422 1 97.56 313 LEU A CA 1
ATOM 2424 C C . LEU A 1 313 ? 3.727 -20.297 1.854 1 97.56 313 LEU A C 1
ATOM 2426 O O . LEU A 1 313 ? 2.857 -19.969 2.668 1 97.56 313 LEU A O 1
ATOM 2430 N N . ARG A 1 314 ? 5.02 -20.375 2.137 1 97.5 314 ARG A N 1
ATOM 2431 C CA . ARG A 1 314 ? 5.504 -20 3.465 1 97.5 314 ARG A CA 1
ATOM 2432 C C . ARG A 1 314 ? 5.168 -18.547 3.793 1 97.5 314 ARG A C 1
ATOM 2434 O O . ARG A 1 314 ? 4.785 -18.234 4.922 1 97.5 314 ARG A O 1
ATOM 2441 N N . LEU A 1 315 ? 5.316 -17.734 2.861 1 97.56 315 LEU A N 1
ATOM 2442 C CA . LEU A 1 315 ? 5.086 -16.312 3.068 1 97.56 315 LEU A CA 1
ATOM 2443 C C . LEU A 1 315 ? 3.619 -16.047 3.383 1 97.56 315 LEU A C 1
ATOM 2445 O O . LEU A 1 315 ? 3.305 -15.367 4.363 1 97.56 315 LEU A O 1
ATOM 2449 N N . VAL A 1 316 ? 2.674 -16.547 2.602 1 98 316 VAL A N 1
ATOM 2450 C CA . VAL A 1 316 ? 1.26 -16.281 2.834 1 98 316 VAL A CA 1
ATOM 2451 C C . VAL A 1 316 ? 0.811 -16.953 4.129 1 98 316 VAL A C 1
ATOM 2453 O O . VAL A 1 316 ? -0.041 -16.422 4.848 1 98 316 VAL A O 1
ATOM 2456 N N . SER A 1 317 ? 1.392 -18.141 4.414 1 97.94 317 SER A N 1
ATOM 2457 C CA . SER A 1 317 ? 1.114 -18.781 5.695 1 97.94 317 SER A CA 1
ATOM 2458 C C . SER A 1 317 ? 1.553 -17.906 6.859 1 97.94 317 SER A C 1
ATOM 2460 O O . SER A 1 317 ? 0.848 -17.797 7.867 1 97.94 317 SER A O 1
ATOM 2462 N N . ALA A 1 318 ? 2.705 -17.281 6.711 1 97.94 318 ALA A N 1
ATOM 2463 C CA . ALA A 1 318 ? 3.234 -16.391 7.738 1 97.94 318 ALA A CA 1
ATOM 2464 C C . ALA A 1 318 ? 2.324 -15.18 7.938 1 97.94 318 ALA A C 1
ATOM 2466 O O . ALA A 1 318 ? 2.174 -14.688 9.055 1 97.94 318 ALA A O 1
ATOM 2467 N N . VAL A 1 319 ? 1.729 -14.68 6.906 1 97.69 319 VAL A N 1
ATOM 2468 C CA . VAL A 1 319 ? 0.816 -13.547 6.984 1 97.69 319 VAL A CA 1
ATOM 2469 C C . VAL A 1 319 ? -0.379 -13.906 7.867 1 97.69 319 VAL A C 1
ATOM 2471 O O . VAL A 1 319 ? -0.738 -13.156 8.773 1 97.69 319 VAL A O 1
ATOM 2474 N N . VAL A 1 320 ? -0.964 -15.047 7.609 1 97.56 320 VAL A N 1
ATOM 2475 C CA . VAL A 1 320 ? -2.129 -15.5 8.367 1 97.56 320 VAL A CA 1
ATOM 2476 C C . VAL A 1 320 ? -1.737 -15.742 9.82 1 97.56 320 VAL A C 1
ATOM 2478 O O . VAL A 1 320 ? -2.463 -15.352 10.734 1 97.56 320 VAL A O 1
ATOM 2481 N N . GLU A 1 321 ? -0.568 -16.375 9.969 1 97.38 321 GLU A N 1
ATOM 2482 C CA . GLU A 1 321 ? -0.078 -16.609 11.328 1 97.38 321 GLU A CA 1
ATOM 2483 C C . GLU A 1 321 ? 0.137 -15.289 12.07 1 97.38 321 GLU A C 1
ATOM 2485 O O . GLU A 1 321 ? -0.228 -15.164 13.242 1 97.38 321 GLU A O 1
ATOM 2490 N N . SER A 1 322 ? 0.771 -14.344 11.414 1 97.12 322 SER A N 1
ATOM 2491 C CA . SER A 1 322 ? 1.003 -13.023 11.992 1 97.12 322 SER A CA 1
ATOM 2492 C C . SER A 1 322 ? -0.303 -12.383 12.453 1 97.12 322 SER A C 1
ATOM 2494 O O . SER A 1 322 ? -0.392 -11.867 13.57 1 97.12 322 SER A O 1
ATOM 2496 N N . SER A 1 323 ? -1.287 -12.414 11.625 1 96.94 323 SER A N 1
ATOM 2497 C CA . SER A 1 323 ? -2.59 -11.852 11.961 1 96.94 323 SER A CA 1
ATOM 2498 C C . SER A 1 323 ? -3.17 -12.492 13.211 1 96.94 323 SER A C 1
ATOM 2500 O O . SER A 1 323 ? -3.682 -11.805 14.094 1 96.94 323 SER A O 1
ATOM 2502 N N . ALA A 1 324 ? -3.078 -13.805 13.289 1 96.31 324 ALA A N 1
ATOM 2503 C CA . ALA A 1 324 ? -3.584 -14.539 14.445 1 96.31 324 ALA A CA 1
ATOM 2504 C C . ALA A 1 324 ? -2.855 -14.133 15.719 1 96.31 324 ALA A C 1
ATOM 2506 O O . ALA A 1 324 ? -3.387 -14.273 16.828 1 96.31 324 ALA A O 1
ATOM 2507 N N . LYS A 1 325 ? -1.649 -13.656 15.539 1 94.94 325 LYS A N 1
ATOM 2508 C CA . LYS A 1 325 ? -0.845 -13.188 16.672 1 94.94 325 LYS A CA 1
ATOM 2509 C C . LYS A 1 325 ? -0.843 -11.664 16.75 1 94.94 325 LYS A C 1
ATOM 2511 O O . LYS A 1 325 ? 0.16 -11.055 17.125 1 94.94 325 LYS A O 1
ATOM 2516 N N . ASN A 1 326 ? -1.865 -11.016 16.234 1 91.06 326 ASN A N 1
ATOM 2517 C CA . ASN A 1 326 ? -2.107 -9.586 16.312 1 91.06 326 ASN A CA 1
ATOM 2518 C C . ASN A 1 326 ? -1.001 -8.789 15.617 1 91.06 326 ASN A C 1
ATOM 2520 O O . ASN A 1 326 ? -0.479 -7.824 16.188 1 91.06 326 ASN A O 1
ATOM 2524 N N . GLY A 1 327 ? -0.581 -9.336 14.5 1 93.88 327 GLY A N 1
ATOM 2525 C CA . GLY A 1 327 ? 0.369 -8.617 13.664 1 93.88 327 GLY A CA 1
ATOM 2526 C C . GLY A 1 327 ? 1.811 -8.828 14.086 1 93.88 327 GLY A C 1
ATOM 2527 O O . GLY A 1 327 ? 2.693 -8.055 13.703 1 93.88 327 GLY A O 1
ATOM 2528 N N . ALA A 1 328 ? 2.125 -9.773 14.914 1 93.44 328 ALA A N 1
ATOM 2529 C CA . ALA A 1 328 ? 3.5 -10.055 15.312 1 93.44 328 ALA A CA 1
ATOM 2530 C C . ALA A 1 328 ? 4.371 -10.391 14.109 1 93.44 328 ALA A C 1
ATOM 2532 O O . ALA A 1 328 ? 3.879 -10.914 13.109 1 93.44 328 ALA A O 1
ATOM 2533 N N . CYS A 1 329 ? 5.594 -10.016 14.234 1 93.94 329 CYS A N 1
ATOM 2534 C CA . CYS A 1 329 ? 6.531 -10.352 13.164 1 93.94 329 CYS A CA 1
ATOM 2535 C C . CYS A 1 329 ? 6.719 -11.859 13.062 1 93.94 329 CYS A C 1
ATOM 2537 O O . CYS A 1 329 ? 7.047 -12.516 14.055 1 93.94 329 CYS A O 1
ATOM 2539 N N . VAL A 1 330 ? 6.434 -12.406 11.922 1 94.75 330 VAL A N 1
ATOM 2540 C CA . VAL A 1 330 ? 6.613 -13.836 11.68 1 94.75 330 VAL A CA 1
ATOM 2541 C C . VAL A 1 330 ? 7.66 -14.055 10.586 1 94.75 330 VAL A C 1
ATOM 2543 O O . VAL A 1 330 ? 7.59 -13.438 9.523 1 94.75 330 VAL A O 1
ATOM 2546 N N . VAL A 1 331 ? 8.664 -14.922 10.828 1 86.12 331 VAL A N 1
ATOM 2547 C CA . VAL A 1 331 ? 9.75 -15.219 9.898 1 86.12 331 VAL A CA 1
ATOM 2548 C C . VAL A 1 331 ? 9.297 -16.297 8.914 1 86.12 331 VAL A C 1
ATOM 2550 O O . VAL A 1 331 ? 8.711 -17.297 9.305 1 86.12 331 VAL A O 1
ATOM 2553 N N . SER A 1 332 ? 9.586 -15.93 7.676 1 73.81 332 SER A N 1
ATOM 2554 C CA . SER A 1 332 ? 9.227 -16.859 6.613 1 73.81 332 SER A CA 1
ATOM 2555 C C . SER A 1 332 ? 10.25 -17.984 6.488 1 73.81 332 SER A C 1
ATOM 2557 O O . SER A 1 332 ? 11.414 -17.734 6.18 1 73.81 332 SER A O 1
ATOM 2559 N N . GLU A 1 333 ? 10.625 -18.844 7.492 1 70.12 333 GLU A N 1
ATOM 2560 C CA . GLU A 1 333 ? 11.68 -19.844 7.375 1 70.12 333 GLU A CA 1
ATOM 2561 C C . GLU A 1 333 ? 11.625 -20.531 6.016 1 70.12 333 GLU A C 1
ATOM 2563 O O . GLU A 1 333 ? 10.578 -20.578 5.375 1 70.12 333 GLU A O 1
ATOM 2568 N N . MET B 1 1 ? -20.344 45.812 13.93 1 71.62 1 MET B N 1
ATOM 2569 C CA . MET B 1 1 ? -19.203 45.469 13.094 1 71.62 1 MET B CA 1
ATOM 2570 C C . MET B 1 1 ? -18.391 44.344 13.719 1 71.62 1 MET B C 1
ATOM 2572 O O . MET B 1 1 ? -18.297 44.25 14.945 1 71.62 1 MET B O 1
ATOM 2576 N N . GLU B 1 2 ? -18.016 43.281 12.812 1 85.25 2 GLU B N 1
ATOM 2577 C CA . GLU B 1 2 ? -17.25 42.156 13.344 1 85.25 2 GLU B CA 1
ATOM 2578 C C . GLU B 1 2 ? -15.883 42.594 13.836 1 85.25 2 GLU B C 1
ATOM 2580 O O . GLU B 1 2 ? -15.242 43.469 13.227 1 85.25 2 GLU B O 1
ATOM 2585 N N . LYS B 1 3 ? -15.531 42.125 15.023 1 93.12 3 LYS B N 1
ATOM 2586 C CA . LYS B 1 3 ? -14.25 42.469 15.641 1 93.12 3 LYS B CA 1
ATOM 2587 C C . LYS B 1 3 ? -13.086 42 14.766 1 93.12 3 LYS B C 1
ATOM 2589 O O . LYS B 1 3 ? -13.117 40.938 14.188 1 93.12 3 LYS B O 1
ATOM 2594 N N . VAL B 1 4 ? -12.164 42.969 14.602 1 97.12 4 VAL B N 1
ATOM 2595 C CA . VAL B 1 4 ? -10.953 42.656 13.852 1 97.12 4 VAL B CA 1
ATOM 2596 C C . VAL B 1 4 ? -10.078 41.688 14.672 1 97.12 4 VAL B C 1
ATOM 2598 O O . VAL B 1 4 ? -9.773 41.969 15.836 1 97.12 4 VAL B O 1
ATOM 2601 N N . LEU B 1 5 ? -9.789 40.594 14.148 1 98.31 5 LEU B N 1
ATOM 2602 C CA . LEU B 1 5 ? -8.914 39.625 14.781 1 98.31 5 LEU B CA 1
ATOM 2603 C C . LEU B 1 5 ? -7.445 39.969 14.547 1 98.31 5 LEU B C 1
ATOM 2605 O O . LEU B 1 5 ? -7.008 40.062 13.398 1 98.31 5 LEU B O 1
ATOM 2609 N N . ARG B 1 6 ? -6.695 40.188 15.602 1 98.75 6 ARG B N 1
ATOM 2610 C CA . ARG B 1 6 ? -5.273 40.5 15.516 1 98.75 6 ARG B CA 1
ATOM 2611 C C . ARG B 1 6 ? -4.438 39.219 15.578 1 98.75 6 ARG B C 1
ATOM 2613 O O . ARG B 1 6 ? -4.441 38.531 16.594 1 98.75 6 ARG B O 1
ATOM 2620 N N . VAL B 1 7 ? -3.67 39.031 14.5 1 98.81 7 VAL B N 1
ATOM 2621 C CA . VAL B 1 7 ? -2.99 37.75 14.367 1 98.81 7 VAL B CA 1
ATOM 2622 C C . VAL B 1 7 ? -1.479 37.969 14.312 1 98.81 7 VAL B C 1
ATOM 2624 O O . VAL B 1 7 ? -1.006 38.906 13.703 1 98.81 7 VAL B O 1
ATOM 2627 N N . GLY B 1 8 ? -0.753 37.094 15.023 1 98.88 8 GLY B N 1
ATOM 2628 C CA . GLY B 1 8 ? 0.695 37.031 14.906 1 98.88 8 GLY B CA 1
ATOM 2629 C C . GLY B 1 8 ? 1.178 35.781 14.195 1 98.88 8 GLY B C 1
ATOM 2630 O O . GLY B 1 8 ? 0.544 34.719 14.289 1 98.88 8 GLY B O 1
ATOM 2631 N N . VAL B 1 9 ? 2.297 35.875 13.469 1 98.94 9 VAL B N 1
ATOM 2632 C CA . VAL B 1 9 ? 2.914 34.719 12.812 1 98.94 9 VAL B CA 1
ATOM 2633 C C . VAL B 1 9 ? 4.328 34.5 13.352 1 98.94 9 VAL B C 1
ATOM 2635 O O . VAL B 1 9 ? 5.184 35.406 13.211 1 98.94 9 VAL B O 1
ATOM 2638 N N . LEU B 1 10 ? 4.461 33.406 14.016 1 98.81 10 LEU B N 1
ATOM 2639 C CA . LEU B 1 10 ? 5.762 33 14.539 1 98.81 10 LEU B CA 1
ATOM 2640 C C . LEU B 1 10 ? 6.449 32.031 13.602 1 98.81 10 LEU B C 1
ATOM 2642 O O . LEU B 1 10 ? 6.062 30.859 13.531 1 98.81 10 LEU B O 1
ATOM 2646 N N . GLY B 1 11 ? 7.547 32.438 12.977 1 98.44 11 GLY B N 1
ATOM 2647 C CA . GLY B 1 11 ? 8.211 31.672 11.93 1 98.44 11 GLY B CA 1
ATOM 2648 C C . GLY B 1 11 ? 7.863 32.156 10.531 1 98.44 11 GLY B C 1
ATOM 2649 O O . GLY B 1 11 ? 6.742 31.953 10.062 1 98.44 11 GLY B O 1
ATOM 2650 N N . MET B 1 12 ? 8.836 32.75 9.82 1 98.06 12 MET B N 1
ATOM 2651 C CA . MET B 1 12 ? 8.578 33.344 8.516 1 98.06 12 MET B CA 1
ATOM 2652 C C . MET B 1 12 ? 9.305 32.562 7.418 1 98.06 12 MET B C 1
ATOM 2654 O O . MET B 1 12 ? 9.938 33.156 6.543 1 98.06 12 MET B O 1
ATOM 2658 N N . GLY B 1 13 ? 9.273 31.219 7.617 1 95.62 13 GLY B N 1
ATOM 2659 C CA . GLY B 1 13 ? 9.617 30.344 6.508 1 95.62 13 GLY B CA 1
ATOM 2660 C C . GLY B 1 13 ? 8.5 30.219 5.484 1 95.62 13 GLY B C 1
ATOM 2661 O O . GLY B 1 13 ? 7.613 31.062 5.414 1 95.62 13 GLY B O 1
ATOM 2662 N N . ASN B 1 14 ? 8.539 29.219 4.668 1 94.38 14 ASN B N 1
ATOM 2663 C CA . ASN B 1 14 ? 7.57 29.031 3.588 1 94.38 14 ASN B CA 1
ATOM 2664 C C . ASN B 1 14 ? 6.141 28.969 4.117 1 94.38 14 ASN B C 1
ATOM 2666 O O . ASN B 1 14 ? 5.254 29.641 3.592 1 94.38 14 ASN B O 1
ATOM 2670 N N . MET B 1 15 ? 5.934 28.188 5.168 1 96.62 15 MET B N 1
ATOM 2671 C CA . MET B 1 15 ? 4.578 28 5.68 1 96.62 15 MET B CA 1
ATOM 2672 C C . MET B 1 15 ? 4.078 29.281 6.355 1 96.62 15 MET B C 1
ATOM 2674 O O . MET B 1 15 ? 2.916 29.656 6.191 1 96.62 15 MET B O 1
ATOM 2678 N N . GLY B 1 16 ? 4.953 29.875 7.172 1 98.44 16 GLY B N 1
ATOM 2679 C CA . GLY B 1 16 ? 4.555 31.125 7.785 1 98.44 16 GLY B CA 1
ATOM 2680 C C . GLY B 1 16 ? 4.133 32.188 6.777 1 98.44 16 GLY B C 1
ATOM 2681 O O . GLY B 1 16 ? 3.109 32.844 6.953 1 98.44 16 GLY B O 1
ATOM 2682 N N . LYS B 1 17 ? 4.879 32.312 5.727 1 98.56 17 LYS B N 1
ATOM 2683 C CA . LYS B 1 17 ? 4.57 33.281 4.664 1 98.56 17 LYS B CA 1
ATOM 2684 C C . LYS B 1 17 ? 3.268 32.906 3.961 1 98.56 17 LYS B C 1
ATOM 2686 O O . LYS B 1 17 ? 2.467 33.781 3.633 1 98.56 17 LYS B O 1
ATOM 2691 N N . ALA B 1 18 ? 3.064 31.594 3.742 1 98.31 18 ALA B N 1
ATOM 2692 C CA . ALA B 1 18 ? 1.84 31.141 3.09 1 98.31 18 ALA B CA 1
ATOM 2693 C C . ALA B 1 18 ? 0.611 31.5 3.926 1 98.31 18 ALA B C 1
ATOM 2695 O O . ALA B 1 18 ? -0.385 32 3.396 1 98.31 18 ALA B O 1
ATOM 2696 N N . HIS B 1 19 ? 0.683 31.266 5.203 1 98.75 19 HIS B N 1
ATOM 2697 C CA . HIS B 1 19 ? -0.437 31.578 6.082 1 98.75 19 HIS B CA 1
ATOM 2698 C C . HIS B 1 19 ? -0.663 33.094 6.164 1 98.75 19 HIS B C 1
ATOM 2700 O O . HIS B 1 19 ? -1.807 33.562 6.16 1 98.75 19 HIS B O 1
ATOM 2706 N N . ALA B 1 20 ? 0.414 33.844 6.23 1 98.69 20 ALA B N 1
ATOM 2707 C CA . ALA B 1 20 ? 0.29 35.281 6.238 1 98.69 20 ALA B CA 1
ATOM 2708 C C . ALA B 1 20 ? -0.428 35.781 4.988 1 98.69 20 ALA B C 1
ATOM 2710 O O . ALA B 1 20 ? -1.336 36.625 5.074 1 98.69 20 ALA B O 1
ATOM 2711 N N . ARG B 1 21 ? -0.056 35.25 3.861 1 98.38 21 ARG B N 1
ATOM 2712 C CA . ARG B 1 21 ? -0.69 35.625 2.604 1 98.38 21 ARG B CA 1
ATOM 2713 C C . ARG B 1 21 ? -2.174 35.281 2.611 1 98.38 21 ARG B C 1
ATOM 2715 O O . ARG B 1 21 ? -2.998 36.031 2.076 1 98.38 21 ARG B O 1
ATOM 2722 N N . SER B 1 22 ? -2.48 34.125 3.176 1 98.12 22 SER B N 1
ATOM 2723 C CA . SER B 1 22 ? -3.877 33.719 3.301 1 98.12 22 SER B CA 1
ATOM 2724 C C . SER B 1 22 ? -4.672 34.75 4.129 1 98.12 22 SER B C 1
ATOM 2726 O O . SER B 1 22 ? -5.758 35.156 3.727 1 98.12 22 SER B O 1
ATOM 2728 N N . MET B 1 23 ? -4.133 35.188 5.254 1 97.69 23 MET B N 1
ATOM 2729 C CA . MET B 1 23 ? -4.82 36.062 6.188 1 97.69 23 MET B CA 1
ATOM 2730 C C . MET B 1 23 ? -5.027 37.438 5.574 1 97.69 23 MET B C 1
ATOM 2732 O O . MET B 1 23 ? -6.031 38.094 5.848 1 97.69 23 MET B O 1
ATOM 2736 N N . MET B 1 24 ? -4.113 37.844 4.688 1 97.69 24 MET B N 1
ATOM 2737 C CA . MET B 1 24 ? -4.191 39.125 4.027 1 97.69 24 MET B CA 1
ATOM 2738 C C . MET B 1 24 ? -5.414 39.219 3.119 1 97.69 24 MET B C 1
ATOM 2740 O O . MET B 1 24 ? -5.879 40.312 2.785 1 97.69 24 MET B O 1
ATOM 2744 N N . LYS B 1 25 ? -5.938 38.062 2.793 1 97.31 25 LYS B N 1
ATOM 2745 C CA . LYS B 1 25 ? -7.094 38 1.903 1 97.31 25 LYS B CA 1
ATOM 2746 C C . LYS B 1 25 ? -8.398 38.031 2.693 1 97.31 25 LYS B C 1
ATOM 2748 O O . LYS B 1 25 ? -9.477 38.125 2.109 1 97.31 25 LYS B O 1
ATOM 2753 N N . MET B 1 26 ? -8.312 38.062 3.998 1 97.25 26 MET B N 1
ATOM 2754 C CA . MET B 1 26 ? -9.508 37.906 4.832 1 97.25 26 MET B CA 1
ATOM 2755 C C . MET B 1 26 ? -9.961 39.281 5.348 1 97.25 26 MET B C 1
ATOM 2757 O O . MET B 1 26 ? -9.133 40.125 5.707 1 97.25 26 MET B O 1
ATOM 2761 N N . GLU B 1 27 ? -11.258 39.375 5.344 1 95.38 27 GLU B N 1
ATOM 2762 C CA . GLU B 1 27 ? -11.82 40.594 5.953 1 95.38 27 GLU B CA 1
ATOM 2763 C C . GLU B 1 27 ? -11.766 40.5 7.477 1 95.38 27 GLU B C 1
ATOM 2765 O O . GLU B 1 27 ? -11.938 39.438 8.055 1 95.38 27 GLU B O 1
ATOM 2770 N N . ASN B 1 28 ? -11.539 41.562 8.148 1 96 28 ASN B N 1
ATOM 2771 C CA . ASN B 1 28 ? -11.555 41.719 9.594 1 96 28 ASN B CA 1
ATOM 2772 C C . ASN B 1 28 ? -10.492 40.844 10.258 1 96 28 ASN B C 1
ATOM 2774 O O . ASN B 1 28 ? -10.734 40.25 11.312 1 96 28 ASN B O 1
ATOM 2778 N N . VAL B 1 29 ? -9.422 40.531 9.609 1 98.25 29 VAL B N 1
ATOM 2779 C CA . VAL B 1 29 ? -8.211 39.906 10.141 1 98.25 29 VAL B CA 1
ATOM 2780 C C . VAL B 1 29 ? -7.008 40.844 9.875 1 98.25 29 VAL B C 1
ATOM 2782 O O . VAL B 1 29 ? -6.82 41.312 8.758 1 98.25 29 VAL B O 1
ATOM 2785 N N . LYS B 1 30 ? -6.293 41.156 10.867 1 97.88 30 LYS B N 1
ATOM 2786 C CA . LYS B 1 30 ? -5.121 42 10.742 1 97.88 30 LYS B CA 1
ATOM 2787 C C . LYS B 1 30 ? -3.867 41.312 11.266 1 97.88 30 LYS B C 1
ATOM 2789 O O . LYS B 1 30 ? -3.869 40.75 12.367 1 97.88 30 LYS B O 1
ATOM 2794 N N . ILE B 1 31 ? -2.861 41.312 10.477 1 98.69 31 ILE B N 1
ATOM 2795 C CA . ILE B 1 31 ? -1.567 40.812 10.953 1 98.69 31 ILE B CA 1
ATOM 2796 C C . ILE B 1 31 ? -0.938 41.875 11.867 1 98.69 31 ILE B C 1
ATOM 2798 O O . ILE B 1 31 ? -0.555 42.938 11.414 1 98.69 31 ILE B O 1
ATOM 2802 N N . ALA B 1 32 ? -0.802 41.531 13.094 1 98.62 32 ALA B N 1
ATOM 2803 C CA . ALA B 1 32 ? -0.356 42.5 14.086 1 98.62 32 ALA B CA 1
ATOM 2804 C C . ALA B 1 32 ? 1.126 42.312 14.406 1 98.62 32 ALA B C 1
ATOM 2806 O O . ALA B 1 32 ? 1.768 43.219 14.945 1 98.62 32 ALA B O 1
ATOM 2807 N N . GLY B 1 33 ? 1.632 41.156 14.109 1 98.81 33 GLY B N 1
ATOM 2808 C CA . GLY B 1 33 ? 3.029 40.875 14.398 1 98.81 33 GLY B CA 1
ATOM 2809 C C . GLY B 1 33 ? 3.6 39.75 13.555 1 98.81 33 GLY B C 1
ATOM 2810 O O . GLY B 1 33 ? 2.92 38.75 13.297 1 98.81 33 GLY B O 1
ATOM 2811 N N . LEU B 1 34 ? 4.812 39.938 13.117 1 98.88 34 LEU B N 1
ATOM 2812 C CA . LEU B 1 34 ? 5.613 38.938 12.445 1 98.88 34 LEU B CA 1
ATOM 2813 C C . LEU B 1 34 ? 6.918 38.688 13.188 1 98.88 34 LEU B C 1
ATOM 2815 O O . LEU B 1 34 ? 7.539 39.625 13.688 1 98.88 34 LEU B O 1
ATOM 2819 N N . CYS B 1 35 ? 7.277 37.406 13.281 1 98.81 35 CYS B N 1
ATOM 2820 C CA . CYS B 1 35 ? 8.484 37.094 14.039 1 98.81 35 CYS B CA 1
ATOM 2821 C C . CYS B 1 35 ? 9.359 36.094 13.266 1 98.81 35 CYS B C 1
ATOM 2823 O O . CYS B 1 35 ? 8.875 35.094 12.742 1 98.81 35 CYS B O 1
ATOM 2825 N N . SER B 1 36 ? 10.594 36.375 13.117 1 98.12 36 SER B N 1
ATOM 2826 C CA . SER B 1 36 ? 11.672 35.5 12.68 1 98.12 36 SER B CA 1
ATOM 2827 C C . SER B 1 36 ? 12.969 35.781 13.43 1 98.12 36 SER B C 1
ATOM 2829 O O . SER B 1 36 ? 13.125 36.875 14 1 98.12 36 SER B O 1
ATOM 2831 N N . SER B 1 37 ? 13.828 34.844 13.484 1 95.81 37 SER B N 1
ATOM 2832 C CA . SER B 1 37 ? 15.125 35.062 14.109 1 95.81 37 SER B CA 1
ATOM 2833 C C . SER B 1 37 ? 16.266 34.688 13.164 1 95.81 37 SER B C 1
ATOM 2835 O O . SER B 1 37 ? 16.469 33.5 12.867 1 95.81 37 SER B O 1
ATOM 2837 N N . PRO B 1 38 ? 17.109 35.594 12.688 1 95.75 38 PRO B N 1
ATOM 2838 C CA . PRO B 1 38 ? 16.984 37.062 12.867 1 95.75 38 PRO B CA 1
ATOM 2839 C C . PRO B 1 38 ? 15.719 37.625 12.234 1 95.75 38 PRO B C 1
ATOM 2841 O O . PRO B 1 38 ? 15 36.906 11.547 1 95.75 38 PRO B O 1
ATOM 2844 N N . ALA B 1 39 ? 15.391 38.875 12.516 1 97.56 39 ALA B N 1
ATOM 2845 C CA . ALA B 1 39 ? 14.094 39.438 12.172 1 97.56 39 ALA B CA 1
ATOM 2846 C C . ALA B 1 39 ? 14 39.719 10.68 1 97.56 39 ALA B C 1
ATOM 2848 O O . ALA B 1 39 ? 12.938 40.125 10.18 1 97.56 39 ALA B O 1
ATOM 2849 N N . ASP B 1 40 ? 14.977 39.5 9.914 1 97.38 40 ASP B N 1
ATOM 2850 C CA . ASP B 1 40 ? 15.102 39.938 8.531 1 97.38 40 ASP B CA 1
ATOM 2851 C C . ASP B 1 40 ? 13.984 39.344 7.668 1 97.38 40 ASP B C 1
ATOM 2853 O O . ASP B 1 40 ? 13.375 40.062 6.875 1 97.38 40 ASP B O 1
ATOM 2857 N N . ASP B 1 41 ? 13.688 38.062 7.852 1 97.69 41 ASP B N 1
ATOM 2858 C CA . ASP B 1 41 ? 12.648 37.469 7.035 1 97.69 41 ASP B CA 1
ATOM 2859 C C . ASP B 1 41 ? 11.297 38.125 7.27 1 97.69 41 ASP B C 1
ATOM 2861 O O . ASP B 1 41 ? 10.539 38.375 6.324 1 97.69 41 ASP B O 1
ATOM 2865 N N . ALA B 1 42 ? 11.016 38.438 8.516 1 98.56 42 ALA B N 1
ATOM 2866 C CA . ALA B 1 42 ? 9.773 39.094 8.867 1 98.56 42 ALA B CA 1
ATOM 2867 C C . ALA B 1 42 ? 9.719 40.5 8.266 1 98.56 42 ALA B C 1
ATOM 2869 O O . ALA B 1 42 ? 8.703 40.906 7.691 1 98.56 42 ALA B O 1
ATOM 2870 N N . ARG B 1 43 ? 10.805 41.188 8.375 1 98.25 43 ARG B N 1
ATOM 2871 C CA . ARG B 1 43 ? 10.898 42.562 7.871 1 98.25 43 ARG B CA 1
ATOM 2872 C C . ARG B 1 43 ? 10.719 42.594 6.359 1 98.25 43 ARG B C 1
ATOM 2874 O O . ARG B 1 43 ? 9.977 43.406 5.84 1 98.25 43 ARG B O 1
ATOM 2881 N N . VAL B 1 44 ? 11.438 41.75 5.699 1 98.5 44 VAL B N 1
ATOM 2882 C CA . VAL B 1 44 ? 11.391 41.688 4.242 1 98.5 44 VAL B CA 1
ATOM 2883 C C . VAL B 1 44 ? 9.961 41.375 3.783 1 98.5 44 VAL B C 1
ATOM 2885 O O . VAL B 1 44 ? 9.445 42.031 2.873 1 98.5 44 VAL B O 1
ATOM 2888 N N . PHE B 1 45 ? 9.336 40.406 4.391 1 98.56 45 PHE B N 1
ATOM 2889 C CA . PHE B 1 45 ? 7.973 40.062 4.016 1 98.56 45 PHE B CA 1
ATOM 2890 C C . PHE B 1 45 ? 7.016 41.219 4.246 1 98.56 45 PHE B C 1
ATOM 2892 O O . PHE B 1 45 ? 6.168 41.5 3.4 1 98.56 45 PHE B O 1
ATOM 2899 N N . ALA B 1 46 ? 7.125 41.906 5.414 1 98.44 46 ALA B N 1
ATOM 2900 C CA . ALA B 1 46 ? 6.262 43.031 5.742 1 98.44 46 ALA B CA 1
ATOM 2901 C C . ALA B 1 46 ? 6.41 44.156 4.715 1 98.44 46 ALA B C 1
ATOM 2903 O O . ALA B 1 46 ? 5.418 44.719 4.266 1 98.44 46 ALA B O 1
ATOM 2904 N N . CYS B 1 47 ? 7.598 44.375 4.336 1 98.19 47 CYS B N 1
ATOM 2905 C CA . CYS B 1 47 ? 7.891 45.438 3.369 1 98.19 47 CYS B CA 1
ATOM 2906 C C . CYS B 1 47 ? 7.316 45.094 1.999 1 98.19 47 CYS B C 1
ATOM 2908 O O . CYS B 1 47 ? 6.625 45.906 1.388 1 98.19 47 CYS B O 1
ATOM 2910 N N . GLU B 1 48 ? 7.605 43.906 1.602 1 98.31 48 GLU B N 1
ATOM 2911 C CA . GLU B 1 48 ? 7.172 43.469 0.282 1 98.31 48 GLU B CA 1
ATOM 2912 C C . GLU B 1 48 ? 5.648 43.5 0.163 1 98.31 48 GLU B C 1
ATOM 2914 O O . GLU B 1 48 ? 5.109 43.719 -0.921 1 98.31 48 GLU B O 1
ATOM 2919 N N . ASN B 1 49 ? 4.957 43.312 1.266 1 98.25 49 ASN B N 1
ATOM 2920 C CA . ASN B 1 49 ? 3.502 43.188 1.222 1 98.25 49 ASN B CA 1
ATOM 2921 C C . ASN B 1 49 ? 2.814 44.406 1.815 1 98.25 49 ASN B C 1
ATOM 2923 O O . ASN B 1 49 ? 1.599 44.406 2.018 1 98.25 49 ASN B O 1
ATOM 2927 N N . HIS B 1 50 ? 3.592 45.438 2.201 1 97.38 50 HIS B N 1
ATOM 2928 C CA . HIS B 1 50 ? 3.113 46.719 2.713 1 97.38 50 HIS B CA 1
ATOM 2929 C C . HIS B 1 50 ? 2.266 46.531 3.967 1 97.38 50 HIS B C 1
ATOM 2931 O O . HIS B 1 50 ? 1.172 47.094 4.074 1 97.38 50 HIS B O 1
ATOM 2937 N N . LEU B 1 51 ? 2.826 45.688 4.824 1 97.94 51 LEU B N 1
ATOM 2938 C CA . LEU B 1 51 ? 2.145 45.438 6.09 1 97.94 51 LEU B CA 1
ATOM 2939 C C . LEU B 1 51 ? 2.611 46.406 7.168 1 97.94 51 LEU B C 1
ATOM 2941 O O . LEU B 1 51 ? 3.805 46.719 7.27 1 97.94 51 LEU B O 1
ATOM 2945 N N . ASP B 1 52 ? 1.646 46.969 7.871 1 96.44 52 ASP B N 1
ATOM 2946 C CA . ASP B 1 52 ? 1.931 47.781 9.055 1 96.44 52 ASP B CA 1
ATOM 2947 C C . ASP B 1 52 ? 1.731 46.969 10.328 1 96.44 52 ASP B C 1
ATOM 2949 O O . ASP B 1 52 ? 0.652 47 10.93 1 96.44 52 ASP B O 1
ATOM 2953 N N . CYS B 1 53 ? 2.709 46.25 10.758 1 97.81 53 CYS B N 1
ATOM 2954 C CA . CYS B 1 53 ? 2.639 45.375 11.914 1 97.81 53 CYS B CA 1
ATOM 2955 C C . CYS B 1 53 ? 3.959 45.375 12.68 1 97.81 53 CYS B C 1
ATOM 2957 O O . CYS B 1 53 ? 4.965 45.875 12.188 1 97.81 53 CYS B O 1
ATOM 2959 N N . GLY B 1 54 ? 3.984 44.906 13.859 1 98.5 54 GLY B N 1
ATOM 2960 C CA . GLY B 1 54 ? 5.215 44.75 14.625 1 98.5 54 GLY B CA 1
ATOM 2961 C C . GLY B 1 54 ? 6.133 43.688 14.055 1 98.5 54 GLY B C 1
ATOM 2962 O O . GLY B 1 54 ? 5.664 42.656 13.562 1 98.5 54 GLY B O 1
ATOM 2963 N N . ILE B 1 55 ? 7.441 43.969 14.07 1 98.69 55 ILE B N 1
ATOM 2964 C CA . ILE B 1 55 ? 8.477 43.031 13.656 1 98.69 55 ILE B CA 1
ATOM 2965 C C . ILE B 1 55 ? 9.273 42.562 14.883 1 98.69 55 ILE B C 1
ATOM 2967 O O . ILE B 1 55 ? 9.758 43.406 15.656 1 98.69 55 ILE B O 1
ATOM 2971 N N . TYR B 1 56 ? 9.352 41.281 15.062 1 98.69 56 TYR B N 1
ATOM 2972 C CA . TYR B 1 56 ? 9.977 40.75 16.266 1 98.69 56 TYR B CA 1
ATOM 2973 C C . TYR B 1 56 ? 11.047 39.719 15.898 1 98.69 56 TYR B C 1
ATOM 2975 O O . TYR B 1 56 ? 10.969 39.062 14.859 1 98.69 56 TYR B O 1
ATOM 2983 N N . ASP B 1 57 ? 12.078 39.562 16.734 1 98.31 57 ASP B N 1
ATOM 2984 C CA . ASP B 1 57 ? 13.07 38.5 16.609 1 98.31 57 ASP B CA 1
ATOM 2985 C C . ASP B 1 57 ? 12.977 37.531 17.781 1 98.31 57 ASP B C 1
ATOM 2987 O O . ASP B 1 57 ? 13.812 36.625 17.922 1 98.31 57 ASP B O 1
ATOM 2991 N N . ASP B 1 58 ? 11.984 37.812 18.578 1 97.94 58 ASP B N 1
ATOM 2992 C CA . ASP B 1 58 ? 11.695 36.969 19.75 1 97.94 58 ASP B CA 1
ATOM 2993 C C . ASP B 1 58 ? 10.195 36.688 19.859 1 97.94 58 ASP B C 1
ATOM 2995 O O . ASP B 1 58 ? 9.398 37.625 20.047 1 97.94 58 ASP B O 1
ATOM 2999 N N . GLY B 1 59 ? 9.828 35.406 19.844 1 98.12 59 GLY B N 1
ATOM 3000 C CA . GLY B 1 59 ? 8.43 35 19.844 1 98.12 59 GLY B CA 1
ATOM 3001 C C . GLY B 1 59 ? 7.711 35.375 21.141 1 98.12 59 GLY B C 1
ATOM 3002 O O . GLY B 1 59 ? 6.535 35.719 21.109 1 98.12 59 GLY B O 1
ATOM 3003 N N . TYR B 1 60 ? 8.359 35.281 22.234 1 98.38 60 TYR B N 1
ATOM 3004 C CA . TYR B 1 60 ? 7.75 35.594 23.531 1 98.38 60 TYR B 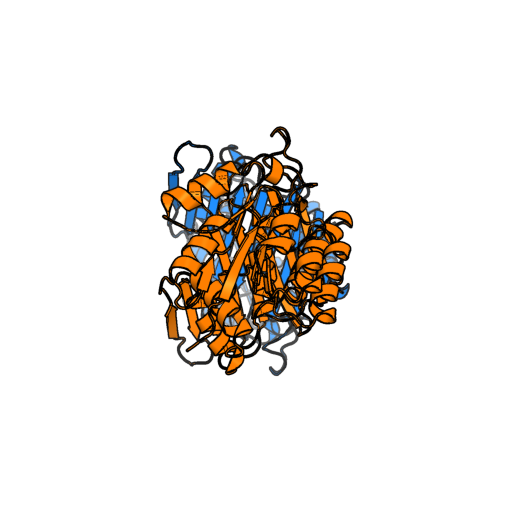CA 1
ATOM 3005 C C . TYR B 1 60 ? 7.438 37.094 23.625 1 98.38 60 TYR B C 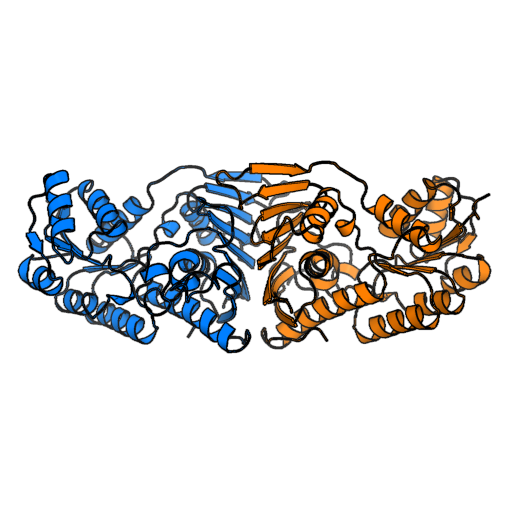1
ATOM 3007 O O . TYR B 1 60 ? 6.395 37.469 24.156 1 98.38 60 TYR B O 1
ATOM 3015 N N . ARG B 1 61 ? 8.344 37.844 23.094 1 98.44 61 ARG B N 1
ATOM 3016 C CA . ARG B 1 61 ? 8.094 39.312 23.078 1 98.44 61 ARG B CA 1
ATOM 3017 C C . ARG B 1 61 ? 6.871 39.625 22.234 1 98.44 61 ARG B C 1
ATOM 3019 O O . ARG B 1 61 ? 6.062 40.469 22.609 1 98.44 61 ARG B O 1
ATOM 3026 N N . MET B 1 62 ? 6.785 38.969 21.094 1 98.69 62 MET B N 1
ATOM 3027 C CA . MET B 1 62 ? 5.621 39.219 20.25 1 98.69 62 MET B CA 1
ATOM 3028 C C . MET B 1 62 ? 4.332 38.844 20.969 1 98.69 62 MET B C 1
ATOM 3030 O O . MET B 1 62 ? 3.361 39.594 20.953 1 98.69 62 MET B O 1
ATOM 3034 N N . ILE B 1 63 ? 4.332 37.688 21.656 1 98.69 63 ILE B N 1
ATOM 3035 C CA . ILE B 1 63 ? 3.166 37.219 22.375 1 98.69 63 ILE B CA 1
ATOM 3036 C C . ILE B 1 63 ? 2.764 38.188 23.469 1 98.69 63 ILE B C 1
ATOM 3038 O O . ILE B 1 63 ? 1.574 38.438 23.688 1 98.69 63 ILE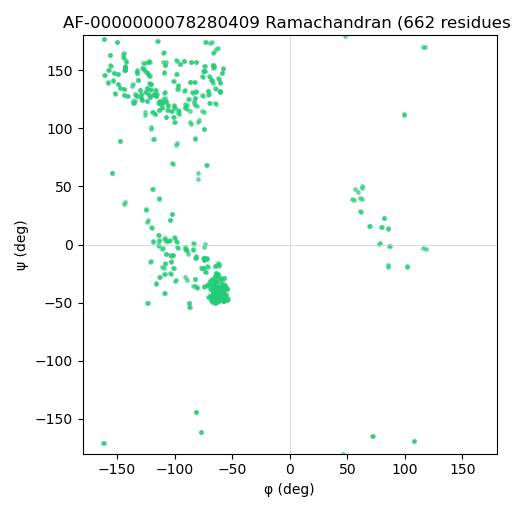 B O 1
ATOM 3042 N N . GLU B 1 64 ? 3.75 38.875 24.031 1 97.94 64 GLU B N 1
ATOM 3043 C CA . GLU B 1 64 ? 3.52 39.781 25.156 1 97.94 64 GLU B CA 1
ATOM 3044 C C . GLU B 1 64 ? 3.057 41.156 24.656 1 97.94 64 GLU B C 1
ATOM 3046 O O . GLU B 1 64 ? 2.191 41.781 25.266 1 97.94 64 GLU B O 1
ATOM 3051 N N . GLU B 1 65 ? 3.566 41.562 23.562 1 98 65 GLU B N 1
ATOM 3052 C CA . GLU B 1 65 ? 3.496 43 23.25 1 98 65 GLU B CA 1
ATOM 3053 C C . GLU B 1 65 ? 2.529 43.281 22.109 1 98 65 GLU B C 1
ATOM 3055 O O . GLU B 1 65 ? 2.053 44.406 21.938 1 98 65 GLU B O 1
ATOM 3060 N N . ALA B 1 66 ? 2.209 42.312 21.312 1 98.06 66 ALA B N 1
ATOM 3061 C CA . ALA B 1 66 ? 1.561 42.594 20.047 1 98.06 66 ALA B CA 1
ATOM 3062 C C . ALA B 1 66 ? 0.043 42.625 20.188 1 98.06 66 ALA B C 1
ATOM 3064 O O . ALA B 1 66 ? -0.671 43 19.25 1 98.06 66 ALA B O 1
ATOM 3065 N N . GLY B 1 67 ? -0.544 42.281 21.391 1 98.12 67 GLY B N 1
ATOM 3066 C CA . GLY B 1 67 ? -1.984 42.312 21.578 1 98.12 67 GLY B CA 1
ATOM 3067 C C . GLY B 1 67 ? -2.727 41.344 20.672 1 98.12 67 GLY B C 1
ATOM 3068 O O . GLY B 1 67 ? -3.691 41.719 20.016 1 98.12 67 GLY B O 1
ATOM 3069 N N . LEU B 1 68 ? -2.26 40.125 20.641 1 98.75 68 LEU B N 1
ATOM 3070 C CA . LEU B 1 68 ? -2.74 39.125 19.688 1 98.75 68 LEU B CA 1
ATOM 3071 C C . LEU B 1 68 ? -4.031 38.469 20.188 1 98.75 68 LEU B C 1
ATOM 3073 O O . LEU B 1 68 ? -4.176 38.188 21.375 1 98.75 68 LEU B O 1
ATOM 3077 N N . ASP B 1 69 ? -4.961 38.25 19.25 1 98.69 69 ASP B N 1
ATOM 3078 C CA . ASP B 1 69 ? -6.098 37.344 19.484 1 98.69 69 ASP B CA 1
ATOM 3079 C C . ASP B 1 69 ? -5.766 35.906 19.094 1 98.69 69 ASP B C 1
ATOM 3081 O O . ASP B 1 69 ? -6.332 34.969 19.641 1 98.69 69 ASP B O 1
ATOM 3085 N N . ALA B 1 70 ? -4.891 35.75 18.094 1 98.81 70 ALA B N 1
ATOM 3086 C CA . ALA B 1 70 ? -4.48 34.438 17.578 1 98.81 70 ALA B CA 1
ATOM 3087 C C . ALA B 1 70 ? -3.008 34.438 17.203 1 98.81 70 ALA B C 1
ATOM 3089 O O . ALA B 1 70 ? -2.465 35.469 16.797 1 98.81 70 ALA B O 1
ATOM 3090 N N . LEU B 1 71 ? -2.424 33.281 17.328 1 98.94 71 LEU B N 1
ATOM 3091 C CA . LEU B 1 71 ? -1.018 33.094 16.984 1 98.94 71 LEU B CA 1
ATOM 3092 C C . LEU B 1 71 ? -0.839 31.891 16.047 1 98.94 71 LEU B C 1
ATOM 3094 O O . LEU B 1 71 ? -1.348 30.812 16.328 1 98.94 71 LEU B O 1
ATOM 3098 N N . TYR B 1 72 ? -0.198 32.125 14.914 1 98.88 72 TYR B N 1
ATOM 3099 C CA . TYR B 1 72 ? 0.273 31.047 14.047 1 98.88 72 TYR B CA 1
ATOM 3100 C C . TYR B 1 72 ? 1.699 30.641 14.406 1 98.88 72 TYR B C 1
ATOM 3102 O O . TYR B 1 72 ? 2.617 31.453 14.336 1 98.88 72 TYR B O 1
ATOM 3110 N N . ILE B 1 73 ? 1.846 29.438 14.805 1 98.81 73 ILE B N 1
ATOM 3111 C CA . ILE B 1 73 ? 3.172 28.891 15.07 1 98.81 73 ILE B CA 1
ATOM 3112 C C . ILE B 1 73 ? 3.629 28.047 13.875 1 98.81 73 ILE B C 1
ATOM 3114 O O . ILE B 1 73 ? 3.15 26.922 13.68 1 98.81 73 ILE B O 1
ATOM 3118 N N . CYS B 1 74 ? 4.551 28.594 13.109 1 98.38 74 CYS B N 1
ATOM 3119 C CA . CYS B 1 74 ? 5.086 27.969 11.906 1 98.38 74 CYS B CA 1
ATOM 3120 C C . CYS B 1 74 ? 6.586 27.734 12.031 1 98.38 74 CYS B C 1
ATOM 3122 O O . CYS B 1 74 ? 7.348 28.094 11.125 1 98.38 74 CYS B O 1
ATOM 3124 N N . LEU B 1 75 ? 6.98 27.188 13.133 1 96.69 75 LEU B N 1
ATOM 3125 C CA . LEU B 1 75 ? 8.375 26.859 13.422 1 96.69 75 LEU B CA 1
ATOM 3126 C C . LEU B 1 75 ? 8.672 25.406 13.086 1 96.69 75 LEU B C 1
ATOM 3128 O O . LEU B 1 75 ? 7.77 24.562 13.078 1 96.69 75 LEU B O 1
ATOM 3132 N N . PRO B 1 76 ? 9.969 25.125 12.82 1 94.56 76 PRO B N 1
ATOM 3133 C CA . PRO B 1 76 ? 10.32 23.703 12.789 1 94.56 76 PRO B CA 1
ATOM 3134 C C . PRO B 1 76 ? 10 22.984 14.102 1 94.56 76 PRO B C 1
ATOM 3136 O O . PRO B 1 76 ? 10.023 23.609 15.172 1 94.56 76 PRO B O 1
ATOM 3139 N N . PRO B 1 77 ? 9.727 21.75 14.008 1 93.12 77 PRO B N 1
ATOM 3140 C CA . PRO B 1 77 ? 9.234 21.062 15.195 1 93.12 77 PRO B CA 1
ATOM 3141 C C . PRO B 1 77 ? 10.227 21.109 16.359 1 93.12 77 PRO B C 1
ATOM 3143 O O . PRO B 1 77 ? 9.82 21.109 17.516 1 93.12 77 PRO B O 1
ATOM 3146 N N . PHE B 1 78 ? 11.508 21.188 16.062 1 94.88 78 PHE B N 1
ATOM 3147 C CA . PHE B 1 78 ? 12.516 21.172 17.109 1 94.88 78 PHE B CA 1
ATOM 3148 C C . PHE B 1 78 ? 12.539 22.5 17.859 1 94.88 78 PHE B C 1
ATOM 3150 O O . PHE B 1 78 ? 13.133 22.609 18.938 1 94.88 78 PHE B O 1
ATOM 3157 N N . ALA B 1 79 ? 11.859 23.5 17.312 1 94.75 79 ALA B N 1
ATOM 3158 C CA . ALA B 1 79 ? 11.938 24.844 17.875 1 94.75 79 ALA B CA 1
ATOM 3159 C C . ALA B 1 79 ? 10.742 25.125 18.781 1 94.75 79 ALA B C 1
ATOM 3161 O O . ALA B 1 79 ? 10.594 26.25 19.281 1 94.75 79 ALA B O 1
ATOM 3162 N N . HIS B 1 80 ? 9.844 24.156 18.969 1 95 80 HIS B N 1
ATOM 3163 C CA . HIS B 1 80 ? 8.719 24.328 19.875 1 95 80 HIS B CA 1
ATOM 3164 C C . HIS B 1 80 ? 9.156 24.25 21.328 1 95 80 HIS B C 1
ATOM 3166 O O . HIS B 1 80 ? 9.375 23.156 21.859 1 95 80 HIS B O 1
ATOM 3172 N N . SER B 1 81 ? 9.328 25.344 21.953 1 92.5 81 SER B N 1
ATOM 3173 C CA . SER B 1 81 ? 9.906 25.375 23.297 1 92.5 81 SER B CA 1
ATOM 3174 C C . SER B 1 81 ? 8.992 26.094 24.281 1 92.5 81 SER B C 1
ATOM 3176 O O . SER B 1 81 ? 9.461 26.812 25.156 1 92.5 81 SER B O 1
ATOM 3178 N N . GLY B 1 82 ? 7.672 26.031 24.062 1 96.88 82 GLY B N 1
ATOM 3179 C CA . GLY B 1 82 ? 6.766 26.594 25.047 1 96.88 82 GLY B CA 1
ATOM 3180 C C . GLY B 1 82 ? 5.953 27.766 24.531 1 96.88 82 GLY B C 1
ATOM 3181 O O . GLY B 1 82 ? 5.113 28.312 25.266 1 96.88 82 GLY B O 1
ATOM 3182 N N . GLN B 1 83 ? 6.195 28.156 23.312 1 98 83 GLN B N 1
ATOM 3183 C CA . GLN B 1 83 ? 5.484 29.281 22.719 1 98 83 GLN B CA 1
ATOM 3184 C C . GLN B 1 83 ? 3.977 29.062 22.734 1 98 83 GLN B C 1
ATOM 3186 O O . GLN B 1 83 ? 3.209 29.984 23 1 98 83 GLN B O 1
ATOM 3191 N N . LEU B 1 84 ? 3.555 27.812 22.422 1 98.62 84 LEU B N 1
ATOM 3192 C CA . LEU B 1 84 ? 2.129 27.5 22.438 1 98.62 84 LEU B CA 1
ATOM 3193 C C . LEU B 1 84 ? 1.537 27.719 23.828 1 98.62 84 LEU B C 1
ATOM 3195 O O . LEU B 1 84 ? 0.493 28.359 23.969 1 98.62 84 LEU B O 1
ATOM 3199 N N . GLU B 1 85 ? 2.213 27.25 24.859 1 98.38 85 GLU B N 1
ATOM 3200 C CA . GLU B 1 85 ? 1.742 27.406 26.234 1 98.38 85 GLU B CA 1
ATOM 3201 C C . GLU B 1 85 ? 1.678 28.875 26.625 1 98.38 85 GLU B C 1
ATOM 3203 O O . GLU B 1 85 ? 0.713 29.312 27.266 1 98.38 85 GLU B O 1
ATOM 3208 N N . ALA B 1 86 ? 2.717 29.609 26.266 1 98.62 86 ALA B N 1
ATOM 3209 C CA . ALA B 1 86 ? 2.754 31.031 26.578 1 98.62 86 ALA B CA 1
ATOM 3210 C C . ALA B 1 86 ? 1.555 31.766 25.984 1 98.62 86 ALA B C 1
ATOM 3212 O O . ALA B 1 86 ? 0.94 32.625 26.625 1 98.62 86 ALA B O 1
ATOM 3213 N N . ALA B 1 87 ? 1.242 31.438 24.734 1 98.81 87 ALA B N 1
ATOM 3214 C CA . ALA B 1 87 ? 0.08 32.031 24.078 1 98.81 87 ALA B CA 1
ATOM 3215 C C . ALA B 1 87 ? -1.216 31.594 24.75 1 98.81 87 ALA B C 1
ATOM 3217 O O . ALA B 1 87 ? -2.074 32.406 25.062 1 98.81 87 ALA B O 1
ATOM 3218 N N . ALA B 1 88 ? -1.345 30.281 25.016 1 98.62 88 ALA B N 1
ATOM 3219 C CA . ALA B 1 88 ? -2.547 29.734 25.625 1 98.62 88 ALA B CA 1
ATOM 3220 C C . ALA B 1 88 ? -2.814 30.375 26.984 1 98.62 88 ALA B C 1
ATOM 3222 O O . ALA B 1 88 ? -3.957 30.719 27.297 1 98.62 88 ALA B O 1
ATOM 3223 N N . ASP B 1 89 ? -1.788 30.547 27.75 1 98.25 89 ASP B N 1
ATOM 3224 C CA . ASP B 1 89 ? -1.904 31.125 29.094 1 98.25 89 ASP B CA 1
ATOM 3225 C C . ASP B 1 89 ? -2.451 32.531 29.047 1 98.25 89 ASP B C 1
ATOM 3227 O O . ASP B 1 89 ? -2.971 33.062 30.031 1 98.25 89 ASP B O 1
ATOM 3231 N N . ARG B 1 90 ? -2.402 33.188 27.938 1 98.5 90 ARG B N 1
ATOM 3232 C CA . ARG B 1 90 ? -2.867 34.562 27.766 1 98.5 90 ARG B CA 1
ATOM 3233 C C . ARG B 1 90 ? -4.207 34.594 27.031 1 98.5 90 ARG B C 1
ATOM 3235 O O . ARG B 1 90 ? -4.699 35.656 26.672 1 98.5 90 ARG B O 1
ATOM 3242 N N . GLY B 1 91 ? -4.695 33.406 26.781 1 98.56 91 GLY B N 1
ATOM 3243 C CA . GLY B 1 91 ? -5.988 33.312 26.125 1 98.56 91 GLY B CA 1
ATOM 3244 C C . GLY B 1 91 ? -5.914 33.531 24.625 1 98.56 91 GLY B C 1
ATOM 3245 O O . GLY B 1 91 ? -6.934 33.781 23.984 1 98.56 91 GLY B O 1
ATOM 3246 N N . ILE B 1 92 ? -4.734 33.469 24.047 1 98.88 92 ILE B N 1
ATOM 3247 C CA . ILE B 1 92 ? -4.531 33.625 22.609 1 98.88 92 ILE B CA 1
ATOM 3248 C C . ILE B 1 92 ? -4.805 32.312 21.891 1 98.88 92 ILE B C 1
ATOM 3250 O O . ILE B 1 92 ? -4.254 31.281 22.266 1 98.88 92 ILE B O 1
ATOM 3254 N N . HIS B 1 93 ? -5.691 32.25 20.859 1 98.75 93 HIS B N 1
ATOM 3255 C CA . HIS B 1 93 ? -5.941 31.062 20.047 1 98.75 93 HIS B CA 1
ATOM 3256 C C . HIS B 1 93 ? -4.711 30.703 19.219 1 98.75 93 HIS B C 1
ATOM 3258 O O . HIS B 1 93 ? -3.914 31.578 18.859 1 98.75 93 HIS B O 1
ATOM 3264 N N . VAL B 1 94 ? -4.586 29.391 18.922 1 98.81 94 VAL B N 1
ATOM 3265 C CA . VAL B 1 94 ? -3.312 29 18.312 1 98.81 94 VAL B CA 1
ATOM 3266 C C . VAL B 1 94 ? -3.566 28.125 17.094 1 98.81 94 VAL B C 1
ATOM 3268 O O . VAL B 1 94 ? -4.32 27.156 17.156 1 98.81 94 VAL B O 1
ATOM 3271 N N . PHE B 1 95 ? -2.979 28.5 15.969 1 98.56 95 PHE B N 1
ATOM 3272 C CA . PHE B 1 95 ? -2.715 27.609 14.844 1 98.56 95 PHE B CA 1
ATOM 3273 C C . PHE B 1 95 ? -1.278 27.109 14.875 1 98.56 95 PHE B C 1
ATOM 3275 O O . PHE B 1 95 ? -0.346 27.891 15.102 1 98.56 95 PHE B O 1
ATOM 3282 N N . ILE B 1 96 ? -1.091 25.828 14.672 1 98.69 96 ILE B N 1
ATOM 3283 C CA . ILE B 1 96 ? 0.266 25.297 14.711 1 98.69 96 ILE B CA 1
ATOM 3284 C C . ILE B 1 96 ? 0.468 24.328 13.555 1 98.69 96 ILE B C 1
ATOM 3286 O O . ILE B 1 96 ? -0.417 23.516 13.25 1 98.69 96 ILE B O 1
ATOM 3290 N N . GLU B 1 97 ? 1.587 24.391 12.922 1 97.94 97 GLU B N 1
ATOM 3291 C CA . GLU B 1 97 ? 1.904 23.484 11.828 1 97.94 97 GLU B CA 1
ATOM 3292 C C . GLU B 1 97 ? 2.238 22.094 12.344 1 97.94 97 GLU B C 1
ATOM 3294 O O . GLU B 1 97 ? 2.697 21.938 13.477 1 97.94 97 GLU B O 1
ATOM 3299 N N . LYS B 1 98 ? 2.021 21.109 11.523 1 97.69 98 LYS B N 1
ATOM 3300 C CA . LYS B 1 98 ? 2.389 19.734 11.812 1 97.69 98 LYS B CA 1
ATOM 3301 C C . LYS B 1 98 ? 3.867 19.484 11.531 1 97.69 98 LYS B C 1
ATOM 3303 O O . LYS B 1 98 ? 4.469 20.156 10.695 1 97.69 98 LYS B O 1
ATOM 3308 N N . PRO B 1 99 ? 4.5 18.484 12.133 1 97.44 99 PRO B N 1
ATOM 3309 C CA . PRO B 1 99 ? 3.984 17.891 13.367 1 97.44 99 PRO B CA 1
ATOM 3310 C C . PRO B 1 99 ? 4.016 18.844 14.555 1 97.44 99 PRO B C 1
ATOM 3312 O O . PRO B 1 99 ? 4.848 19.766 14.594 1 97.44 99 PRO B O 1
ATOM 3315 N N . ILE B 1 100 ? 3.164 18.656 15.523 1 97.81 100 ILE B N 1
ATOM 3316 C CA . ILE B 1 100 ? 3.047 19.641 16.594 1 97.81 100 ILE B CA 1
ATOM 3317 C C . ILE B 1 100 ? 4.262 19.562 17.516 1 97.81 100 ILE B C 1
ATOM 3319 O O . ILE B 1 100 ? 4.602 20.516 18.203 1 97.81 100 ILE B O 1
ATOM 3323 N N . ALA B 1 101 ? 4.887 18.438 17.516 1 97.25 101 ALA B N 1
ATOM 3324 C CA . ALA B 1 101 ? 6.066 18.172 18.344 1 97.25 101 ALA B CA 1
ATOM 3325 C C . ALA B 1 101 ? 6.852 16.969 17.828 1 97.25 101 ALA B C 1
ATOM 3327 O O . ALA B 1 101 ? 6.457 16.344 16.844 1 97.25 101 ALA B O 1
ATOM 3328 N N . LEU B 1 102 ? 8.023 16.672 18.484 1 96.88 102 LEU B N 1
ATOM 3329 C CA . LEU B 1 102 ? 8.859 15.547 18.062 1 96.88 102 LEU B CA 1
ATOM 3330 C C . LEU B 1 102 ? 8.688 14.367 19.016 1 96.88 102 LEU B C 1
ATOM 3332 O O . LEU B 1 102 ? 9.203 13.273 18.75 1 96.88 102 LEU B O 1
ATOM 3336 N N . ASN B 1 103 ? 8.023 14.609 20.078 1 95.56 103 ASN B N 1
ATOM 3337 C CA . ASN B 1 103 ? 7.723 13.508 20.984 1 95.56 103 ASN B CA 1
ATOM 3338 C C . ASN B 1 103 ? 6.348 13.672 21.625 1 95.56 103 ASN B C 1
ATOM 3340 O O . ASN B 1 103 ? 5.824 14.789 21.688 1 95.56 103 ASN B O 1
ATOM 3344 N N . VAL B 1 104 ? 5.848 12.602 22.125 1 96.94 104 VAL B N 1
ATOM 3345 C CA . VAL B 1 104 ? 4.465 12.523 22.578 1 96.94 104 VAL B CA 1
ATOM 3346 C C . VAL B 1 104 ? 4.309 13.32 23.875 1 96.94 104 VAL B C 1
ATOM 3348 O O . VAL B 1 104 ? 3.275 13.945 24.109 1 96.94 104 VAL B O 1
ATOM 3351 N N . GLU B 1 105 ? 5.285 13.328 24.703 1 96.94 105 GLU B N 1
ATOM 3352 C CA . GLU B 1 105 ? 5.215 14.055 25.969 1 96.94 105 GLU B CA 1
ATOM 3353 C C . GLU B 1 105 ? 5.039 15.555 25.734 1 96.94 105 GLU B C 1
ATOM 3355 O O . GLU B 1 105 ? 4.195 16.188 26.359 1 96.94 105 GLU B O 1
ATOM 3360 N N . ARG B 1 106 ? 5.844 16.062 24.812 1 96.81 106 ARG B N 1
ATOM 3361 C CA . ARG B 1 106 ? 5.723 17.469 24.453 1 96.81 106 ARG B CA 1
ATOM 3362 C C . ARG B 1 106 ? 4.348 17.766 23.859 1 96.81 106 ARG B C 1
ATOM 3364 O O . ARG B 1 106 ? 3.723 18.781 24.203 1 96.81 106 ARG B O 1
ATOM 3371 N N . GLY B 1 107 ? 3.881 16.938 22.969 1 97.56 107 GLY B N 1
ATOM 3372 C CA . GLY B 1 107 ? 2.553 17.094 22.391 1 97.56 107 GLY B CA 1
ATOM 3373 C C . GLY B 1 107 ? 1.45 17.094 23.438 1 97.56 107 GLY B C 1
ATOM 3374 O O . GLY B 1 107 ? 0.501 17.875 23.344 1 97.56 107 GLY B O 1
ATOM 3375 N N . LYS B 1 108 ? 1.593 16.203 24.375 1 97.44 108 LYS B N 1
ATOM 3376 C CA . LYS B 1 108 ? 0.609 16.141 25.453 1 97.44 108 LYS B CA 1
ATOM 3377 C C . LYS B 1 108 ? 0.565 17.438 26.25 1 97.44 108 LYS B C 1
ATOM 3379 O O . LYS B 1 108 ? -0.512 17.906 26.609 1 97.44 108 LYS B O 1
ATOM 3384 N N . SER B 1 109 ? 1.701 17.938 26.547 1 97.62 109 SER B N 1
ATOM 3385 C CA . SER B 1 109 ? 1.771 19.203 27.281 1 97.62 109 SER B CA 1
ATOM 3386 C C . SER B 1 109 ? 1.052 20.312 26.516 1 97.62 109 SER B C 1
ATOM 3388 O O . SER B 1 109 ? 0.354 21.125 27.109 1 97.62 109 SER B O 1
ATOM 3390 N N . MET B 1 110 ? 1.219 20.328 25.266 1 98.25 110 MET B N 1
ATOM 3391 C CA . MET B 1 110 ? 0.562 21.312 24.406 1 98.25 110 MET B CA 1
ATOM 3392 C C . MET B 1 110 ? -0.951 21.125 24.422 1 98.25 110 MET B C 1
ATOM 3394 O O . MET B 1 110 ? -1.699 22.094 24.547 1 98.25 110 MET B O 1
ATOM 3398 N N . ALA B 1 111 ? -1.359 19.891 24.25 1 98.06 111 ALA B N 1
ATOM 3399 C CA . ALA B 1 111 ? -2.787 19.594 24.281 1 98.06 111 ALA B CA 1
ATOM 3400 C C . ALA B 1 111 ? -3.408 20 25.625 1 98.06 111 ALA B C 1
ATOM 3402 O O . ALA B 1 111 ? -4.5 20.562 25.656 1 98.06 111 ALA B O 1
ATOM 3403 N N . ASP B 1 112 ? -2.732 19.719 26.688 1 98.19 112 ASP B N 1
ATOM 3404 C CA . ASP B 1 112 ? -3.197 20.094 28.031 1 98.19 112 ASP B CA 1
ATOM 3405 C C . ASP B 1 112 ? -3.352 21.594 28.156 1 98.19 112 ASP B C 1
ATOM 3407 O O . ASP B 1 112 ? -4.316 22.078 28.766 1 98.19 112 ASP B O 1
ATOM 3411 N N . ALA B 1 113 ? -2.4 22.312 27.672 1 98.44 113 ALA B N 1
ATOM 3412 C CA . ALA B 1 113 ? -2.451 23.781 27.719 1 98.44 113 ALA B CA 1
ATOM 3413 C C . ALA B 1 113 ? -3.67 24.312 26.984 1 98.44 113 ALA B C 1
ATOM 3415 O O . ALA B 1 113 ? -4.344 25.234 27.469 1 98.44 113 ALA B O 1
ATOM 3416 N N . VAL B 1 114 ? -3.924 23.75 25.812 1 98.31 114 VAL B N 1
ATOM 3417 C CA . VAL B 1 114 ? -5.074 24.156 25.016 1 98.31 114 VAL B CA 1
ATOM 3418 C C . VAL B 1 114 ? -6.363 23.891 25.781 1 98.31 114 VAL B C 1
ATOM 3420 O O . VAL B 1 114 ? -7.242 24.75 25.859 1 98.31 114 VAL B O 1
ATOM 3423 N N . GLU B 1 115 ? -6.441 22.75 26.344 1 97.56 115 GLU B N 1
ATOM 3424 C CA . GLU B 1 115 ? -7.641 22.359 27.078 1 97.56 115 GLU B CA 1
ATOM 3425 C C . GLU B 1 115 ? -7.82 23.188 28.344 1 97.56 115 GLU B C 1
ATOM 3427 O O . GLU B 1 115 ? -8.914 23.688 28.609 1 97.56 115 GLU B O 1
ATOM 3432 N N . ARG B 1 116 ? -6.777 23.359 29.094 1 97.75 116 ARG B N 1
ATOM 3433 C CA . ARG B 1 116 ? -6.82 24.078 30.359 1 97.75 116 ARG B CA 1
ATOM 3434 C C . ARG B 1 116 ? -7.266 25.531 30.156 1 97.75 116 ARG B C 1
ATOM 3436 O O . ARG B 1 116 ? -7.992 26.078 30.984 1 97.75 116 ARG B O 1
ATOM 3443 N N . ASN B 1 117 ? -6.867 26.156 29.109 1 98.31 117 ASN B N 1
ATOM 3444 C CA . ASN B 1 117 ? -7.125 27.562 28.875 1 98.31 117 ASN B CA 1
ATOM 3445 C C . ASN B 1 117 ? -8.344 27.781 27.984 1 98.31 117 ASN B C 1
ATOM 3447 O O . ASN B 1 117 ? -8.711 28.922 27.703 1 98.31 117 ASN B O 1
ATOM 3451 N N . HIS B 1 118 ? -8.977 26.688 27.484 1 97.31 118 HIS B N 1
ATOM 3452 C CA . HIS B 1 118 ? -10.188 26.703 26.672 1 97.31 118 HIS B CA 1
ATOM 3453 C C . HIS B 1 118 ? -10.016 27.578 25.438 1 97.31 118 HIS B C 1
ATOM 3455 O O . HIS B 1 118 ? -10.898 28.375 25.109 1 97.31 118 HIS B O 1
ATOM 3461 N N . ILE B 1 119 ? -8.867 27.531 24.859 1 97.94 119 ILE B N 1
ATOM 3462 C CA . ILE B 1 119 ? -8.648 28.297 23.641 1 97.94 119 ILE B CA 1
ATOM 3463 C C . ILE B 1 119 ? -8.961 27.438 22.422 1 97.94 119 ILE B C 1
ATOM 3465 O O . ILE B 1 119 ? -8.898 26.203 22.484 1 97.94 119 ILE B O 1
ATOM 3469 N N . VAL B 1 120 ? -9.266 28.047 21.25 1 98.25 120 VAL B N 1
ATOM 3470 C CA . VAL B 1 120 ? -9.359 27.391 19.953 1 98.25 120 VAL B CA 1
ATOM 3471 C C . VAL B 1 120 ? -7.953 27.094 19.438 1 98.25 120 VAL B C 1
ATOM 3473 O O . VAL B 1 120 ? -7.059 27.938 19.516 1 98.25 120 VAL B O 1
ATOM 3476 N N . SER B 1 121 ? -7.734 25.891 19.078 1 98.56 121 SER B N 1
ATOM 3477 C CA . SER B 1 121 ? -6.492 25.516 18.406 1 98.56 121 SER B CA 1
ATOM 3478 C C . SER B 1 121 ? -6.766 24.797 17.094 1 98.56 121 SER B C 1
ATOM 3480 O O . SER B 1 121 ? -7.832 24.203 16.922 1 98.56 121 SER B O 1
ATOM 3482 N N . GLN B 1 122 ? -5.82 24.828 16.188 1 98.44 122 GLN B N 1
ATOM 3483 C CA . GLN B 1 122 ? -5.898 24.078 14.938 1 98.44 122 GLN B CA 1
ATOM 3484 C C . GLN B 1 122 ? -4.512 23.672 14.453 1 98.44 122 GLN B C 1
ATOM 3486 O O . GLN B 1 122 ? -3.553 24.438 14.57 1 98.44 122 GLN B O 1
ATOM 3491 N N . VAL B 1 123 ? -4.391 22.453 13.969 1 98.56 123 VAL B N 1
ATOM 3492 C CA . VAL B 1 123 ? -3.158 21.938 13.391 1 98.56 123 VAL B CA 1
ATOM 3493 C C . VAL B 1 123 ? -3.211 22.047 11.867 1 98.56 123 VAL B C 1
ATOM 3495 O O . VAL B 1 123 ? -4.273 21.875 11.266 1 98.56 123 VAL B O 1
ATOM 3498 N N . GLY B 1 124 ? -2.049 22.281 11.266 1 97.81 124 GLY B N 1
ATOM 3499 C CA . GLY B 1 124 ? -1.948 22.484 9.828 1 97.81 124 GLY B CA 1
ATOM 3500 C C . GLY B 1 124 ? -2.141 21.203 9.039 1 97.81 124 GLY B C 1
ATOM 3501 O O . GLY B 1 124 ? -1.228 20.75 8.344 1 97.81 124 GLY B O 1
ATOM 3502 N N . TYR B 1 125 ? -3.332 20.672 9.047 1 97.81 125 TYR B N 1
ATOM 3503 C CA . TYR B 1 125 ? -3.721 19.516 8.242 1 97.81 125 TYR B CA 1
ATOM 3504 C C . TYR B 1 125 ? -4.512 19.953 7.016 1 97.81 125 TYR B C 1
ATOM 3506 O O . TYR B 1 125 ? -5.68 19.578 6.863 1 97.81 125 TYR B O 1
ATOM 3514 N N . HIS B 1 126 ? -3.855 20.594 6.098 1 97.25 126 HIS B N 1
ATOM 3515 C CA . HIS B 1 126 ? -4.484 21.281 4.973 1 97.25 126 HIS B CA 1
ATOM 3516 C C . HIS B 1 126 ? -5.219 20.297 4.07 1 97.25 126 HIS B C 1
ATOM 3518 O O . HIS B 1 126 ? -6.207 20.641 3.424 1 97.25 126 HIS B O 1
ATOM 3524 N N . MET B 1 127 ? -4.797 19 4.047 1 97.81 127 MET B N 1
ATOM 3525 C CA . MET B 1 127 ? -5.387 18.031 3.125 1 97.81 127 MET B CA 1
ATOM 3526 C C . MET B 1 127 ? -6.859 17.797 3.453 1 97.81 127 MET B C 1
ATOM 3528 O O . MET B 1 127 ? -7.645 17.438 2.572 1 97.81 127 MET B O 1
ATOM 3532 N N . ARG B 1 128 ? -7.254 17.984 4.738 1 97.75 128 ARG B N 1
ATOM 3533 C CA . ARG B 1 128 ? -8.641 17.781 5.148 1 97.75 128 ARG B CA 1
ATOM 3534 C C . ARG B 1 128 ? -9.57 18.75 4.418 1 97.75 128 ARG B C 1
ATOM 3536 O O . ARG B 1 128 ? -10.781 18.516 4.344 1 97.75 128 ARG B O 1
ATOM 3543 N N . PHE B 1 129 ? -8.977 19.797 3.818 1 97.31 129 PHE B N 1
ATOM 3544 C CA . PHE B 1 129 ? -9.789 20.875 3.27 1 97.31 129 PHE B CA 1
ATOM 3545 C C . PHE B 1 129 ? -9.805 20.828 1.746 1 97.31 129 PHE B C 1
ATOM 3547 O O . PHE B 1 129 ? -10.398 21.688 1.094 1 97.31 129 PHE B O 1
ATOM 3554 N N . GLY B 1 130 ? -9.164 19.828 1.146 1 98.19 130 GLY B N 1
ATOM 3555 C CA . GLY B 1 130 ? -9.203 19.641 -0.296 1 98.19 130 GLY B CA 1
ATOM 3556 C C . GLY B 1 130 ? -10.586 19.281 -0.809 1 98.19 130 GLY B C 1
ATOM 3557 O O . GLY B 1 130 ? -11.367 18.641 -0.098 1 98.19 130 GLY B O 1
ATOM 3558 N N . SER B 1 131 ? -10.875 19.609 -2.07 1 98.56 131 SER B N 1
ATOM 3559 C CA . SER B 1 131 ? -12.195 19.391 -2.656 1 98.56 131 SER B CA 1
ATOM 3560 C C . SER B 1 131 ? -12.555 17.906 -2.676 1 98.56 131 SER B C 1
ATOM 3562 O O . SER B 1 131 ? -13.68 17.531 -2.355 1 98.56 131 SER B O 1
ATOM 3564 N N . ALA B 1 132 ? -11.617 17.062 -3.023 1 98.69 132 ALA B N 1
ATOM 3565 C CA . ALA B 1 132 ? -11.883 15.625 -3.104 1 98.69 132 ALA B CA 1
ATOM 3566 C C . ALA B 1 132 ? -12.117 15.031 -1.717 1 98.69 132 ALA B C 1
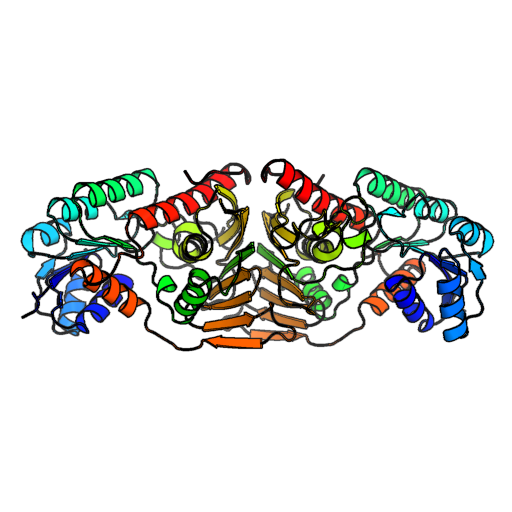ATOM 3568 O O . ALA B 1 132 ? -13.023 14.219 -1.532 1 98.69 132 ALA B O 1
ATOM 3569 N N . VAL B 1 133 ? -11.289 15.422 -0.739 1 98.31 133 VAL B N 1
ATOM 3570 C CA . VAL B 1 133 ? -11.398 14.906 0.621 1 98.31 133 VAL B CA 1
ATOM 3571 C C . VAL B 1 133 ? -12.727 15.344 1.235 1 98.31 133 VAL B C 1
ATOM 3573 O O . VAL B 1 133 ? -13.414 14.547 1.873 1 98.31 133 VAL B O 1
ATOM 3576 N N . ARG B 1 134 ? -13.125 16.594 1.029 1 97.12 134 ARG B N 1
ATOM 3577 C CA . ARG B 1 134 ? -14.398 17.078 1.539 1 97.12 134 ARG B CA 1
ATOM 3578 C C . ARG B 1 134 ? -15.562 16.297 0.947 1 97.12 134 ARG B C 1
ATOM 3580 O O . ARG B 1 134 ? -16.5 15.945 1.66 1 97.12 134 ARG B O 1
ATOM 3587 N N . LYS B 1 135 ? -15.492 16.094 -0.353 1 97.69 135 LYS B N 1
ATOM 3588 C CA . LYS B 1 135 ? -16.562 15.336 -1.002 1 97.69 135 LYS B CA 1
ATOM 3589 C C . LYS B 1 135 ? -16.656 13.922 -0.436 1 97.69 135 LYS B C 1
ATOM 3591 O O . LYS B 1 135 ? -17.75 13.414 -0.179 1 97.69 135 LYS B O 1
ATOM 3596 N N . TRP B 1 136 ? -15.531 13.289 -0.282 1 96.44 136 TRP B N 1
ATOM 3597 C CA . TRP B 1 136 ? -15.5 11.953 0.299 1 96.44 136 TRP B CA 1
ATOM 3598 C C . TRP B 1 136 ? -16.109 11.945 1.693 1 96.44 136 TRP B C 1
ATOM 3600 O O . TRP B 1 136 ? -16.891 11.055 2.033 1 96.44 136 TRP B O 1
ATOM 3610 N N . LYS B 1 137 ? -15.695 12.906 2.514 1 95.31 137 LYS B N 1
ATOM 3611 C CA . LYS B 1 137 ? -16.219 12.992 3.877 1 95.31 137 LYS B CA 1
ATOM 3612 C C . LYS B 1 137 ? -17.734 13.094 3.885 1 95.31 137 LYS B C 1
ATOM 3614 O O . LYS B 1 137 ? -18.391 12.523 4.754 1 95.31 137 LYS B O 1
ATOM 3619 N N . GLU B 1 138 ? -18.328 13.773 2.898 1 96.25 138 GLU B N 1
ATOM 3620 C CA . GLU B 1 138 ? -19.766 13.828 2.76 1 96.25 138 GLU B CA 1
ATOM 3621 C C . GLU B 1 138 ? -20.359 12.43 2.557 1 96.25 138 GLU B C 1
ATOM 3623 O O . GLU B 1 138 ? -21.375 12.086 3.162 1 96.25 138 GLU B O 1
ATOM 3628 N N . TYR B 1 139 ? -19.734 11.664 1.69 1 96.25 139 TYR B N 1
ATOM 3629 C CA . TYR B 1 139 ? -20.219 10.312 1.405 1 96.25 139 TYR B CA 1
ATOM 3630 C C . TYR B 1 139 ? -20.109 9.422 2.635 1 96.25 139 TYR B C 1
ATOM 3632 O O . TYR B 1 139 ? -20.984 8.586 2.885 1 96.25 139 TYR B O 1
ATOM 3640 N N . MET B 1 140 ? -19.062 9.586 3.422 1 94.62 140 MET B N 1
ATOM 3641 C CA . MET B 1 140 ? -18.859 8.797 4.633 1 94.62 140 MET B CA 1
ATOM 3642 C C . MET B 1 140 ? -19.891 9.156 5.695 1 94.62 140 MET B C 1
ATOM 3644 O O . MET B 1 140 ? -20.547 8.273 6.262 1 94.62 140 MET B O 1
ATOM 3648 N N . ASP B 1 141 ? -20.062 10.414 5.898 1 93.81 141 ASP B N 1
ATOM 3649 C CA . ASP B 1 141 ? -20.938 10.898 6.969 1 93.81 141 ASP B CA 1
ATOM 3650 C C . ASP B 1 141 ? -22.406 10.602 6.664 1 93.81 141 ASP B C 1
ATOM 3652 O O . ASP B 1 141 ? -23.203 10.375 7.574 1 93.81 141 ASP B O 1
ATOM 3656 N N . SER B 1 142 ? -22.766 10.586 5.375 1 96.06 142 SER B N 1
ATOM 3657 C CA . SER B 1 142 ? -24.141 10.305 4.984 1 96.06 142 SER B CA 1
ATOM 3658 C C . SER B 1 142 ? -24.422 8.805 4.973 1 96.06 142 SER B C 1
ATOM 3660 O O . SER B 1 142 ? -25.562 8.383 4.801 1 96.06 142 SER B O 1
ATOM 3662 N N . GLY B 1 143 ? -23.359 8.016 5.094 1 95.75 143 GLY B N 1
ATOM 3663 C CA . GLY B 1 143 ? -23.531 6.57 5.055 1 95.75 143 GLY B CA 1
ATOM 3664 C C . GLY B 1 143 ? -23.5 6.008 3.646 1 95.75 143 GLY B C 1
ATOM 3665 O O . GLY B 1 143 ? -23.531 4.789 3.459 1 95.75 143 GLY B O 1
ATOM 3666 N N . LYS B 1 144 ? -23.359 6.859 2.664 1 95.56 144 LYS B N 1
ATOM 3667 C CA . LYS B 1 144 ? -23.391 6.445 1.265 1 95.56 144 LYS B CA 1
ATOM 3668 C C . LYS B 1 144 ? -22.219 5.527 0.941 1 95.56 144 LYS B C 1
ATOM 3670 O O . LYS B 1 144 ? -22.344 4.621 0.112 1 95.56 144 LYS B O 1
ATOM 3675 N N . ALA B 1 145 ? -21.125 5.711 1.558 1 96.31 145 ALA B N 1
ATOM 3676 C CA . ALA B 1 145 ? -19.922 4.945 1.275 1 96.31 145 ALA B CA 1
ATOM 3677 C C . ALA B 1 145 ? -20 3.547 1.875 1 96.31 145 ALA B C 1
ATOM 3679 O O . ALA B 1 145 ? -19.281 2.637 1.445 1 96.31 145 ALA B O 1
ATOM 3680 N N . GLY B 1 146 ? -20.922 3.336 2.918 1 96.5 146 GLY B N 1
ATOM 3681 C CA . GLY B 1 146 ? -20.938 2.092 3.67 1 96.5 146 GLY B CA 1
ATOM 3682 C C . GLY B 1 146 ? -19.75 1.954 4.602 1 96.5 146 GLY B C 1
ATOM 3683 O O . GLY B 1 146 ? -19.062 2.936 4.891 1 96.5 146 GLY B O 1
ATOM 3684 N N . ARG B 1 147 ? -19.5 0.769 5.082 1 96.06 147 ARG B N 1
ATOM 3685 C CA . ARG B 1 147 ? -18.453 0.508 6.059 1 96.06 147 ARG B CA 1
ATOM 3686 C C . ARG B 1 147 ? -17.062 0.646 5.426 1 96.06 147 ARG B C 1
ATOM 3688 O O . ARG B 1 147 ? -16.812 0.108 4.348 1 96.06 147 ARG B O 1
ATOM 3695 N N . PRO B 1 148 ? -16.141 1.394 6.113 1 97.88 148 PRO B N 1
ATOM 3696 C CA . PRO B 1 148 ? -14.758 1.391 5.633 1 97.88 148 PRO B CA 1
ATOM 3697 C C . PRO B 1 148 ? -14.078 0.037 5.809 1 97.88 148 PRO B C 1
ATOM 3699 O O . PRO B 1 148 ? -14.305 -0.646 6.812 1 97.88 148 PRO B O 1
ATOM 3702 N N . THR B 1 149 ? -13.258 -0.354 4.836 1 98.69 149 THR B N 1
ATOM 3703 C CA . THR B 1 149 ? -12.594 -1.645 4.934 1 98.69 149 THR B CA 1
ATOM 3704 C C . THR B 1 149 ? -11.078 -1.477 4.836 1 98.69 149 THR B C 1
ATOM 3706 O O . THR B 1 149 ? -10.336 -1.93 5.711 1 98.69 149 THR B O 1
ATOM 3709 N N . LEU B 1 150 ? -10.609 -0.765 3.834 1 98.94 150 LEU B N 1
ATOM 3710 C CA . LEU B 1 150 ? -9.172 -0.727 3.553 1 98.94 150 LEU B CA 1
ATOM 3711 C C . LEU B 1 150 ? -8.742 0.676 3.139 1 98.94 150 LEU B C 1
ATOM 3713 O O . LEU B 1 150 ? -9.383 1.31 2.303 1 98.94 150 LEU B O 1
ATOM 3717 N N . TYR B 1 151 ? -7.734 1.156 3.801 1 98.88 151 TYR B N 1
ATOM 3718 C CA . TYR B 1 151 ? -7.07 2.418 3.494 1 98.88 151 TYR B CA 1
ATOM 3719 C C . TYR B 1 151 ? -5.641 2.182 3.021 1 98.88 151 TYR B C 1
ATOM 3721 O O . TYR B 1 151 ? -4.832 1.59 3.742 1 98.88 151 TYR B O 1
ATOM 3729 N N . MET B 1 152 ? -5.258 2.518 1.731 1 98.94 152 MET B N 1
ATOM 3730 C CA . MET B 1 152 ? -3.906 2.42 1.185 1 98.94 152 MET B CA 1
ATOM 3731 C C . MET B 1 152 ? -3.367 3.799 0.819 1 98.94 152 MET B C 1
ATOM 3733 O O . MET B 1 152 ? -4.016 4.551 0.087 1 98.94 152 MET B O 1
ATOM 3737 N N . ALA B 1 153 ? -2.17 4.125 1.327 1 98.88 153 ALA B N 1
ATOM 3738 C CA . ALA B 1 153 ? -1.63 5.453 1.06 1 98.88 153 ALA B CA 1
ATOM 3739 C C . ALA B 1 153 ? -0.118 5.402 0.856 1 98.88 153 ALA B C 1
ATOM 3741 O O . ALA B 1 153 ? 0.557 4.52 1.391 1 98.88 153 ALA B O 1
ATOM 3742 N N . ASP B 1 154 ? 0.435 6.328 0.037 1 98.75 154 ASP B N 1
ATOM 3743 C CA . ASP B 1 154 ? 1.881 6.434 -0.132 1 98.75 154 ASP B CA 1
ATOM 3744 C C . ASP B 1 154 ? 2.303 7.879 -0.377 1 98.75 154 ASP B C 1
ATOM 3746 O O . ASP B 1 154 ? 1.597 8.633 -1.054 1 98.75 154 ASP B O 1
ATOM 3750 N N . TYR B 1 155 ? 3.281 8.258 0.26 1 98.75 155 TYR B N 1
ATOM 3751 C CA . TYR B 1 155 ? 3.949 9.531 0.026 1 98.75 155 TYR B CA 1
ATOM 3752 C C . TYR B 1 155 ? 5.301 9.32 -0.647 1 98.75 155 TYR B C 1
ATOM 3754 O O . TYR B 1 155 ? 6.164 8.617 -0.116 1 98.75 155 TYR B O 1
ATOM 3762 N N . GLU B 1 156 ? 5.531 9.922 -1.792 1 98.38 156 GLU B N 1
ATOM 3763 C CA . GLU B 1 156 ? 6.758 9.711 -2.551 1 98.38 156 GLU B CA 1
ATOM 3764 C C . GLU B 1 156 ? 7.406 11.039 -2.934 1 98.38 156 GLU B C 1
ATOM 3766 O O . GLU B 1 156 ? 6.734 11.938 -3.439 1 98.38 156 GLU B O 1
ATOM 3771 N N . CYS B 1 157 ? 8.633 11.172 -2.654 1 97 157 CYS B N 1
ATOM 3772 C CA . CYS B 1 157 ? 9.461 12.289 -3.098 1 97 157 CYS B CA 1
ATOM 3773 C C . CYS B 1 157 ? 10.914 11.859 -3.254 1 97 157 CYS B C 1
ATOM 3775 O O . CYS B 1 157 ? 11.234 10.68 -3.102 1 97 157 CYS B O 1
ATOM 3777 N N . ASN B 1 158 ? 11.703 12.703 -3.744 1 95.75 158 ASN B N 1
ATOM 3778 C CA . ASN B 1 158 ? 13.148 12.539 -3.867 1 95.75 158 ASN B CA 1
ATOM 3779 C C . ASN B 1 158 ? 13.883 13.875 -3.73 1 95.75 158 ASN B C 1
ATOM 3781 O O . ASN B 1 158 ? 14.055 14.602 -4.711 1 95.75 158 ASN B O 1
ATOM 3785 N N . SER B 1 159 ? 14.195 14.164 -2.488 1 92.94 159 SER B N 1
ATOM 3786 C CA . SER B 1 159 ? 14.828 15.445 -2.178 1 92.94 159 SER B CA 1
ATOM 3787 C C . SER B 1 159 ? 15.68 15.344 -0.913 1 92.94 159 SER B C 1
ATOM 3789 O O . SER B 1 159 ? 15.289 14.68 0.051 1 92.94 159 SER B O 1
ATOM 3791 N N . LEU B 1 160 ? 16.797 15.953 -0.875 1 91.12 160 LEU B N 1
ATOM 3792 C CA . LEU B 1 160 ? 17.641 15.984 0.314 1 91.12 160 LEU B CA 1
ATOM 3793 C C . LEU B 1 160 ? 17.172 17.047 1.291 1 91.12 160 LEU B C 1
ATOM 3795 O O . LEU B 1 160 ? 17.516 17.031 2.471 1 91.12 160 LEU B O 1
ATOM 3799 N N . HIS B 1 161 ? 16.297 17.875 0.853 1 85.62 161 HIS B N 1
ATOM 3800 C CA . HIS B 1 161 ? 15.781 18.984 1.65 1 85.62 161 HIS B CA 1
ATOM 3801 C C . HIS B 1 161 ? 16.906 19.734 2.348 1 85.62 161 HIS B C 1
ATOM 3803 O O . HIS B 1 161 ? 18.078 19.531 2.037 1 85.62 161 HIS B O 1
ATOM 3809 N N . GLY B 1 162 ? 16.625 20.797 3.139 1 87.88 162 GLY B N 1
ATOM 3810 C CA . GLY B 1 162 ? 17.609 21.531 3.889 1 87.88 162 GLY B CA 1
ATOM 3811 C C . GLY B 1 162 ? 18.234 20.734 5.023 1 87.88 162 GLY B C 1
ATOM 3812 O O . GLY B 1 162 ? 17.812 19.609 5.297 1 87.88 162 GLY B O 1
ATOM 3813 N N . PRO B 1 163 ? 19.203 21.234 5.707 1 90.69 163 PRO B N 1
ATOM 3814 C CA . PRO B 1 163 ? 20 20.469 6.68 1 90.69 163 PRO B CA 1
ATOM 3815 C C . PRO B 1 163 ? 19.156 19.922 7.824 1 90.69 163 PRO B C 1
ATOM 3817 O O . PRO B 1 163 ? 19.328 18.766 8.219 1 90.69 163 PRO B O 1
ATOM 3820 N N . TRP B 1 164 ? 18.219 20.734 8.375 1 92.25 164 TRP B N 1
ATOM 3821 C CA . TRP B 1 164 ? 17.516 20.219 9.547 1 92.25 164 TRP B CA 1
ATOM 3822 C C . TRP B 1 164 ? 16.547 19.109 9.164 1 92.25 164 TRP B C 1
ATOM 3824 O O . TRP B 1 164 ? 16.172 18.281 10 1 92.25 164 TRP B O 1
ATOM 3834 N N . TRP B 1 165 ? 16.188 19.031 7.867 1 92.94 165 TRP B N 1
ATOM 3835 C CA . TRP B 1 165 ? 15.289 18 7.379 1 92.94 165 TRP B CA 1
ATOM 3836 C C . TRP B 1 165 ? 15.992 16.656 7.301 1 92.94 165 TRP B C 1
ATOM 3838 O O . TRP B 1 165 ? 15.344 15.609 7.16 1 92.94 165 TRP B O 1
ATOM 3848 N N . ARG B 1 166 ? 17.328 16.625 7.402 1 95.25 166 ARG B N 1
ATOM 3849 C CA . ARG B 1 166 ? 18.125 15.398 7.273 1 95.25 166 ARG B CA 1
ATOM 3850 C C . ARG B 1 166 ? 18.547 14.875 8.641 1 95.25 166 ARG B C 1
ATOM 3852 O O . ARG B 1 166 ? 19.125 13.789 8.75 1 95.25 166 ARG B O 1
ATOM 3859 N N . ASP B 1 167 ? 18.281 15.688 9.594 1 97.12 167 ASP B N 1
ATOM 3860 C CA . ASP B 1 167 ? 18.703 15.367 10.961 1 97.12 167 ASP B CA 1
ATOM 3861 C C . ASP B 1 167 ? 17.516 14.883 11.789 1 97.12 167 ASP B C 1
ATOM 3863 O O . ASP B 1 167 ? 16.641 15.664 12.148 1 97.12 167 ASP B O 1
ATOM 3867 N N . VAL B 1 168 ? 17.547 13.625 12.211 1 97.31 168 VAL B N 1
ATOM 3868 C CA . VAL B 1 168 ? 16.422 12.984 12.883 1 97.31 168 VAL B CA 1
ATOM 3869 C C . VAL B 1 168 ? 16.141 13.695 14.203 1 97.31 168 VAL B C 1
ATOM 3871 O O . VAL B 1 168 ? 14.984 13.766 14.641 1 97.31 168 VAL B O 1
ATOM 3874 N N . THR B 1 169 ? 17.078 14.328 14.852 1 96.94 169 THR B N 1
ATOM 3875 C CA . THR B 1 169 ? 16.891 15.016 16.125 1 96.94 169 THR B CA 1
ATOM 3876 C C . THR B 1 169 ? 16.156 16.344 15.922 1 96.94 169 THR B C 1
ATOM 3878 O O . THR B 1 169 ? 15.648 16.922 16.875 1 96.94 169 THR B O 1
ATOM 3881 N N . LYS B 1 170 ? 16.031 16.75 14.641 1 96.88 170 LYS B N 1
ATOM 3882 C CA . LYS B 1 170 ? 15.438 18.062 14.375 1 96.88 170 LYS B CA 1
ATOM 3883 C C . LYS B 1 170 ? 14.094 17.922 13.664 1 96.88 170 LYS B C 1
ATOM 3885 O O . LYS B 1 170 ? 13.242 18.812 13.766 1 96.88 170 LYS B O 1
ATOM 3890 N N . CYS B 1 171 ? 13.914 16.875 12.93 1 96.19 171 CYS B N 1
ATOM 3891 C CA . CYS B 1 171 ? 12.688 16.781 12.141 1 96.19 171 CYS B CA 1
ATOM 3892 C C . CYS B 1 171 ? 11.891 15.539 12.516 1 96.19 171 CYS B C 1
ATOM 3894 O O . CYS B 1 171 ? 10.719 15.414 12.148 1 96.19 171 CYS B O 1
ATOM 3896 N N . GLY B 1 172 ? 12.5 14.578 13.234 1 96.75 172 GLY B N 1
ATOM 3897 C CA . GLY B 1 172 ? 11.828 13.359 13.648 1 96.75 172 GLY B CA 1
ATOM 3898 C C . GLY B 1 172 ? 11.867 12.266 12.594 1 96.75 172 GLY B C 1
ATOM 3899 O O . GLY B 1 172 ? 11.664 11.086 12.906 1 96.75 172 GLY B O 1
ATOM 3900 N N . GLY B 1 173 ? 12.156 12.625 11.312 1 97.44 173 GLY B N 1
ATOM 3901 C CA . GLY B 1 173 ? 12.164 11.688 10.203 1 97.44 173 GLY B CA 1
ATOM 3902 C C . GLY B 1 173 ? 11.102 11.992 9.156 1 97.44 173 GLY B C 1
ATOM 3903 O O . GLY B 1 173 ? 10.25 12.852 9.375 1 97.44 173 GLY B O 1
ATOM 3904 N N . GLN B 1 174 ? 11.188 11.305 8.023 1 97 174 GLN B N 1
ATOM 3905 C CA . GLN B 1 174 ? 10.219 11.508 6.957 1 97 174 GLN B CA 1
ATOM 3906 C C . GLN B 1 174 ? 8.805 11.148 7.418 1 97 174 GLN B C 1
ATOM 3908 O O . GLN B 1 174 ? 7.832 11.773 6.996 1 97 174 GLN B O 1
ATOM 3913 N N . VAL B 1 175 ? 8.672 10.078 8.242 1 98.31 175 VAL B N 1
ATOM 3914 C CA . VAL B 1 175 ? 7.391 9.656 8.797 1 98.31 175 VAL B CA 1
ATOM 3915 C C . VAL B 1 175 ? 6.727 10.812 9.531 1 98.31 175 VAL B C 1
ATOM 3917 O O . VAL B 1 175 ? 5.52 11.031 9.398 1 98.31 175 VAL B O 1
ATOM 3920 N N . PHE B 1 176 ? 7.504 11.664 10.242 1 98 176 PHE B N 1
ATOM 3921 C CA . PHE B 1 176 ? 7.008 12.805 11 1 98 176 PHE B CA 1
ATOM 3922 C C . PHE B 1 176 ? 6.75 14 10.078 1 98 176 PHE B C 1
ATOM 3924 O O . PHE B 1 176 ? 5.789 14.742 10.266 1 98 176 PHE B O 1
ATOM 3931 N N . GLU B 1 177 ? 7.582 14.156 9.117 1 95.31 177 GLU B N 1
ATOM 3932 C CA . GLU B 1 177 ? 7.594 15.406 8.367 1 95.31 177 GLU B CA 1
ATOM 3933 C C . GLU B 1 177 ? 6.598 15.375 7.215 1 95.31 177 GLU B C 1
ATOM 3935 O O . GLU B 1 177 ? 5.809 16.312 7.035 1 95.31 177 GLU B O 1
ATOM 3940 N N . GLN B 1 178 ? 6.715 14.336 6.375 1 96.25 178 GLN B N 1
ATOM 3941 C CA . GLN B 1 178 ? 5.891 14.336 5.168 1 96.25 178 GLN B CA 1
ATOM 3942 C C . GLN B 1 178 ? 4.797 13.273 5.242 1 96.25 178 GLN B C 1
ATOM 3944 O O . GLN B 1 178 ? 3.633 13.555 4.957 1 96.25 178 GLN B O 1
ATOM 3949 N N . VAL B 1 179 ? 5.109 12.102 5.727 1 98.5 179 VAL B N 1
ATOM 3950 C CA . VAL B 1 179 ? 4.168 10.992 5.645 1 98.5 179 VAL B CA 1
ATOM 3951 C C . VAL B 1 179 ? 3.043 11.195 6.66 1 98.5 179 VAL B C 1
ATOM 3953 O O . VAL B 1 179 ? 1.941 10.664 6.488 1 98.5 179 VAL B O 1
ATOM 3956 N N . ILE B 1 180 ? 3.256 12 7.668 1 98.5 180 ILE B N 1
ATOM 3957 C CA . ILE B 1 180 ? 2.277 12.234 8.727 1 98.5 180 ILE B CA 1
ATOM 3958 C C . ILE B 1 180 ? 0.972 12.734 8.117 1 98.5 180 ILE B C 1
ATOM 3960 O O . ILE B 1 180 ? -0.105 12.531 8.68 1 98.5 180 ILE B O 1
ATOM 3964 N N . HIS B 1 181 ? 1.021 13.438 6.953 1 98.44 181 HIS B N 1
ATOM 3965 C CA . HIS B 1 181 ? -0.198 13.859 6.273 1 98.44 181 HIS B CA 1
ATOM 3966 C C . HIS B 1 181 ? -1.118 12.672 6.012 1 98.44 181 HIS B C 1
ATOM 3968 O O . HIS B 1 181 ? -2.338 12.781 6.16 1 98.44 181 HIS B O 1
ATOM 3974 N N . LEU B 1 182 ? -0.538 11.562 5.672 1 98.75 182 LEU B N 1
ATOM 3975 C CA . LEU B 1 182 ? -1.321 10.383 5.301 1 98.75 182 LEU B CA 1
ATOM 3976 C C . LEU B 1 182 ? -1.774 9.625 6.543 1 98.75 182 LEU B C 1
ATOM 3978 O O . LEU B 1 182 ? -2.822 8.969 6.527 1 98.75 182 LEU B O 1
ATOM 3982 N N . TYR B 1 183 ? -0.959 9.711 7.609 1 98.5 183 TYR B N 1
ATOM 3983 C CA . TYR B 1 183 ? -1.427 9.164 8.875 1 98.5 183 TYR B CA 1
ATOM 3984 C C . TYR B 1 183 ? -2.619 9.953 9.406 1 98.5 183 TYR B C 1
ATOM 3986 O O . TYR B 1 183 ? -3.594 9.367 9.883 1 98.5 183 TYR B O 1
ATOM 3994 N N . ASP B 1 184 ? -2.545 11.242 9.297 1 98.12 184 ASP B N 1
ATOM 3995 C CA . ASP B 1 184 ? -3.689 12.078 9.648 1 98.12 184 ASP B CA 1
ATOM 3996 C C . ASP B 1 184 ? -4.91 11.719 8.797 1 98.12 184 ASP B C 1
ATOM 3998 O O . ASP B 1 184 ? -6.023 11.625 9.32 1 98.12 184 ASP B O 1
ATOM 4002 N N . MET B 1 185 ? -4.691 11.562 7.457 1 98.19 185 MET B N 1
ATOM 4003 C CA . MET B 1 185 ? -5.793 11.172 6.578 1 98.19 185 MET B CA 1
ATOM 4004 C C . MET B 1 185 ? -6.402 9.852 7.016 1 98.19 185 MET B C 1
ATOM 4006 O O . MET B 1 185 ? -7.621 9.68 6.98 1 98.19 185 MET B O 1
ATOM 4010 N N . GLY B 1 186 ? -5.57 8.906 7.426 1 97.69 186 GLY B N 1
ATOM 4011 C CA . GLY B 1 186 ? -6.078 7.641 7.941 1 97.69 186 GLY B CA 1
ATOM 4012 C C . GLY B 1 186 ? -6.996 7.809 9.133 1 97.69 186 GLY B C 1
ATOM 4013 O O . GLY B 1 186 ? -8.086 7.234 9.172 1 97.69 186 GLY B O 1
ATOM 4014 N N . LEU B 1 187 ? -6.539 8.594 10.086 1 96.88 187 LEU B N 1
ATOM 4015 C CA . LEU B 1 187 ? -7.348 8.852 11.273 1 96.88 187 LEU B CA 1
ATOM 4016 C C . LEU B 1 187 ? -8.641 9.57 10.906 1 96.88 187 LEU B C 1
ATOM 4018 O O . LEU B 1 187 ? -9.711 9.227 11.406 1 96.88 187 LEU B O 1
ATOM 4022 N N . TYR B 1 188 ? -8.508 10.531 9.984 1 96.81 188 TYR B N 1
ATOM 4023 C CA . TYR B 1 188 ? -9.625 11.391 9.609 1 96.81 188 TYR B CA 1
ATOM 4024 C C . TYR B 1 188 ? -10.664 10.609 8.812 1 96.81 188 TYR B C 1
ATOM 4026 O O . TYR B 1 188 ? -11.867 10.836 8.969 1 96.81 188 TYR B O 1
ATOM 4034 N N . LEU B 1 189 ? -10.211 9.656 8.008 1 95.38 189 LEU B N 1
ATOM 4035 C CA . LEU B 1 189 ? -11.094 8.984 7.074 1 95.38 189 LEU B CA 1
ATOM 4036 C C . LEU B 1 189 ? -11.547 7.637 7.625 1 95.38 189 LEU B C 1
ATOM 4038 O O . LEU B 1 189 ? -12.648 7.172 7.324 1 95.38 189 LEU B O 1
ATOM 4042 N N . MET B 1 190 ? -10.695 7 8.422 1 95.69 190 MET B N 1
ATOM 4043 C CA . MET B 1 190 ? -10.977 5.625 8.836 1 95.69 190 MET B CA 1
ATOM 4044 C C . MET B 1 190 ? -11.359 5.57 10.312 1 95.69 190 MET B C 1
ATOM 4046 O O . MET B 1 190 ? -12.055 4.645 10.742 1 95.69 190 MET B O 1
ATOM 4050 N N . GLY B 1 191 ? -10.922 6.523 11.133 1 95 191 GLY B N 1
ATOM 4051 C CA . GLY B 1 191 ? -11.156 6.508 12.57 1 95 191 GLY B CA 1
ATOM 4052 C C . GLY B 1 191 ? -9.906 6.207 13.375 1 95 191 GLY B C 1
ATOM 4053 O O . GLY B 1 191 ? -8.797 6.199 12.828 1 95 191 GLY B O 1
ATOM 4054 N N . ASP B 1 192 ? -10.078 5.957 14.664 1 96.25 192 ASP B N 1
ATOM 4055 C CA . ASP B 1 192 ? -8.953 5.777 15.578 1 96.25 192 ASP B CA 1
ATOM 4056 C C . ASP B 1 192 ? -8.219 4.473 15.297 1 96.25 192 ASP B C 1
ATOM 4058 O O . ASP B 1 192 ? -8.836 3.459 14.977 1 96.25 192 ASP B O 1
ATOM 4062 N N . ALA B 1 193 ? -6.938 4.504 15.469 1 96.56 193 ALA B N 1
ATOM 4063 C CA . ALA B 1 193 ? -6.09 3.326 15.289 1 96.56 193 ALA B CA 1
ATOM 4064 C C . ALA B 1 193 ? -6.02 2.502 16.578 1 96.56 193 ALA B C 1
ATOM 4066 O O . ALA B 1 193 ? -5.973 3.057 17.672 1 96.56 193 ALA B O 1
ATOM 4067 N N . ASP B 1 194 ? -6.059 1.224 16.406 1 95.94 194 ASP B N 1
ATOM 4068 C CA . ASP B 1 194 ? -5.836 0.301 17.516 1 95.94 194 ASP B CA 1
ATOM 4069 C C . ASP B 1 194 ? -4.348 -0.007 17.688 1 95.94 194 ASP B C 1
ATOM 4071 O O . ASP B 1 194 ? -3.797 0.147 18.766 1 95.94 194 ASP B O 1
ATOM 4075 N N . CYS B 1 195 ? -3.691 -0.373 16.609 1 95.31 195 CYS B N 1
ATOM 4076 C CA . CYS B 1 195 ? -2.258 -0.633 16.656 1 95.31 195 CYS B CA 1
ATOM 4077 C C . CYS B 1 195 ? -1.634 -0.458 15.273 1 95.31 195 CYS B C 1
ATOM 4079 O O . CYS B 1 195 ? -2.346 -0.4 14.273 1 95.31 195 CYS B O 1
ATOM 4081 N N . VAL B 1 196 ? -0.298 -0.319 15.281 1 97.31 196 VAL B N 1
ATOM 4082 C CA . VAL B 1 196 ? 0.454 -0.191 14.031 1 97.31 196 VAL B CA 1
ATOM 4083 C C . VAL B 1 196 ? 1.654 -1.134 14.055 1 97.31 196 VAL B C 1
ATOM 4085 O O . VAL B 1 196 ? 2.18 -1.453 15.125 1 97.31 196 VAL B O 1
ATOM 4088 N N . ASN B 1 197 ? 2.051 -1.659 12.914 1 97.31 197 ASN B N 1
ATOM 4089 C CA . ASN B 1 197 ? 3.314 -2.328 12.625 1 97.31 197 ASN B CA 1
ATOM 4090 C C . ASN B 1 197 ? 4.121 -1.573 11.57 1 97.31 197 ASN B C 1
ATOM 4092 O O . ASN B 1 197 ? 3.711 -1.494 10.414 1 97.31 197 ASN B O 1
ATOM 4096 N N . GLY B 1 198 ? 5.223 -1.039 12.016 1 96.94 198 GLY B N 1
ATOM 4097 C CA . GLY B 1 198 ? 5.977 -0.195 11.102 1 96.94 198 GLY B CA 1
ATOM 4098 C C . GLY B 1 198 ? 7.418 -0.641 10.93 1 96.94 198 GLY B C 1
ATOM 4099 O O . GLY B 1 198 ? 7.996 -1.249 11.828 1 96.94 198 GLY B O 1
ATOM 4100 N N . HIS B 1 199 ? 7.957 -0.414 9.742 1 98.25 199 HIS B N 1
ATOM 4101 C CA . HIS B 1 199 ? 9.367 -0.55 9.414 1 98.25 199 HIS B CA 1
ATOM 4102 C C . HIS B 1 199 ? 9.891 0.687 8.695 1 98.25 199 HIS B C 1
ATOM 4104 O O . HIS B 1 199 ? 9.219 1.224 7.812 1 98.25 199 HIS B O 1
ATOM 4110 N N . ILE B 1 200 ? 11.023 1.164 9.141 1 98.5 200 ILE B N 1
ATOM 4111 C CA . ILE B 1 200 ? 11.672 2.27 8.445 1 98.5 200 ILE B CA 1
ATOM 4112 C C . ILE B 1 200 ? 13.117 1.899 8.117 1 98.5 200 ILE B C 1
ATOM 4114 O O . ILE B 1 200 ? 13.711 1.05 8.789 1 98.5 200 ILE B O 1
ATOM 4118 N N . ALA B 1 201 ? 13.672 2.457 7.043 1 98.56 201 ALA B N 1
ATOM 4119 C CA . ALA B 1 201 ? 15.047 2.186 6.625 1 98.56 201 ALA B CA 1
ATOM 4120 C C . ALA B 1 201 ? 15.625 3.363 5.848 1 98.56 201 ALA B C 1
ATOM 4122 O O . ALA B 1 201 ? 14.883 4.172 5.285 1 98.56 201 ALA B O 1
ATOM 4123 N N . ASN B 1 202 ? 16.859 3.602 5.941 1 98.31 202 ASN B N 1
ATOM 4124 C CA . ASN B 1 202 ? 17.625 4.449 5.027 1 98.31 202 ASN B CA 1
ATOM 4125 C C . ASN B 1 202 ? 18.422 3.617 4.027 1 98.31 202 ASN B C 1
ATOM 4127 O O . ASN B 1 202 ? 19.406 2.988 4.391 1 98.31 202 ASN B O 1
ATOM 4131 N N . LEU B 1 203 ? 18 3.654 2.779 1 98.25 203 LEU B N 1
ATOM 4132 C CA . LEU B 1 203 ? 18.562 2.705 1.822 1 98.25 203 LEU B CA 1
ATOM 4133 C C . LEU B 1 203 ? 19.328 3.432 0.725 1 98.25 203 LEU B C 1
ATOM 4135 O O . LEU B 1 203 ? 20.344 2.926 0.237 1 98.25 203 LEU B O 1
ATOM 4139 N N . CYS B 1 204 ? 18.906 4.609 0.351 1 96.62 204 CYS B N 1
ATOM 4140 C CA . CYS B 1 204 ? 19.516 5.289 -0.793 1 96.62 204 CYS B CA 1
ATOM 4141 C C . CYS B 1 204 ? 20.375 6.461 -0.341 1 96.62 204 CYS B C 1
ATOM 4143 O O . CYS B 1 204 ? 21.094 7.051 -1.146 1 96.62 204 CYS B O 1
ATOM 4145 N N . HIS B 1 205 ? 20.359 6.852 0.964 1 96.81 205 HIS B N 1
ATOM 4146 C CA . HIS B 1 205 ? 21 8.102 1.38 1 96.81 205 HIS B CA 1
ATOM 4147 C C . HIS B 1 205 ? 22.047 7.859 2.463 1 96.81 205 HIS B C 1
ATOM 4149 O O . HIS B 1 205 ? 22.375 8.773 3.225 1 96.81 205 HIS B O 1
ATOM 4155 N N . GLN B 1 206 ? 22.5 6.711 2.555 1 95.88 206 GLN B N 1
ATOM 4156 C CA . GLN B 1 206 ? 23.438 6.316 3.598 1 95.88 206 GLN B CA 1
ATOM 4157 C C . GLN B 1 206 ? 24.75 7.078 3.469 1 95.88 206 GLN B C 1
ATOM 4159 O O . GLN B 1 206 ? 25.438 7.301 4.461 1 95.88 206 GLN B O 1
ATOM 4164 N N . ASP B 1 207 ? 25.047 7.539 2.264 1 94.94 207 ASP B N 1
ATOM 4165 C CA . ASP B 1 207 ? 26.328 8.203 2.021 1 94.94 207 ASP B CA 1
ATOM 4166 C C . ASP B 1 207 ? 26.156 9.719 2.008 1 94.94 207 ASP B C 1
ATOM 4168 O O . ASP B 1 207 ? 27.094 10.445 1.666 1 94.94 207 ASP B O 1
ATOM 4172 N N . VAL B 1 208 ? 25.062 10.164 2.314 1 95.06 208 VAL B N 1
ATOM 4173 C CA . VAL B 1 208 ? 24.812 11.602 2.316 1 95.06 208 VAL B CA 1
ATOM 4174 C C . VAL B 1 208 ? 25.188 12.195 3.678 1 95.06 208 VAL B C 1
ATOM 4176 O O . VAL B 1 208 ? 24.656 11.766 4.707 1 95.06 208 VAL B O 1
ATOM 4179 N N . GLU B 1 209 ? 26 13.133 3.645 1 94.62 209 GLU B N 1
ATOM 4180 C CA . GLU B 1 209 ? 26.469 13.758 4.875 1 94.62 209 GLU B CA 1
ATOM 4181 C C . GLU B 1 209 ? 25.312 14.367 5.664 1 94.62 209 GLU B C 1
ATOM 4183 O O . GLU B 1 209 ? 24.484 15.094 5.102 1 94.62 209 GLU B O 1
ATOM 4188 N N . GLY B 1 210 ? 25.266 14.062 6.926 1 95.06 210 GLY B N 1
ATOM 4189 C CA . GLY B 1 210 ? 24.281 14.648 7.82 1 95.06 210 GLY B CA 1
ATOM 4190 C C . GLY B 1 210 ? 22.906 14.016 7.695 1 95.06 210 GLY B C 1
ATOM 4191 O O . GLY B 1 210 ? 21.969 14.43 8.367 1 95.06 210 GLY B O 1
ATOM 4192 N N . TYR B 1 211 ? 22.828 13.023 6.809 1 97 211 TYR B N 1
ATOM 4193 C CA . TYR B 1 211 ? 21.531 12.383 6.582 1 97 211 TYR B CA 1
ATOM 4194 C C . TYR B 1 211 ? 21.312 11.25 7.582 1 97 211 TYR B C 1
ATOM 4196 O O . TYR B 1 211 ? 21.844 10.156 7.43 1 97 211 TYR B O 1
ATOM 4204 N N . THR B 1 212 ? 20.406 11.484 8.648 1 97.31 212 THR B N 1
ATOM 4205 C CA . THR B 1 212 ? 20.234 10.508 9.719 1 97.31 212 THR B CA 1
ATOM 4206 C C . THR B 1 212 ? 18.797 10.016 9.781 1 97.31 212 THR B C 1
ATOM 4208 O O . THR B 1 212 ? 18.391 9.383 10.758 1 97.31 212 THR B O 1
ATOM 4211 N N . ILE B 1 213 ? 18.031 10.297 8.727 1 97.56 213 ILE B N 1
ATOM 4212 C CA . ILE B 1 213 ? 16.625 9.914 8.742 1 97.56 213 ILE B CA 1
ATOM 4213 C C . ILE B 1 213 ? 16.375 8.758 7.773 1 97.56 213 ILE B C 1
ATOM 4215 O O . ILE B 1 213 ? 17.25 8.422 6.977 1 97.56 213 ILE B O 1
ATOM 4219 N N . GLU B 1 214 ? 15.242 8.164 7.922 1 98.25 214 GLU B N 1
ATOM 4220 C CA . GLU B 1 214 ? 14.859 7.117 6.98 1 98.25 214 GLU B CA 1
ATOM 4221 C C . GLU B 1 214 ? 14.43 7.711 5.641 1 98.25 214 GLU B C 1
ATOM 4223 O O . GLU B 1 214 ? 13.945 8.844 5.582 1 98.25 214 GLU B O 1
ATOM 4228 N N . ASP B 1 215 ? 14.656 6.957 4.543 1 98.38 215 ASP B N 1
ATOM 4229 C CA . ASP B 1 215 ? 14.18 7.363 3.227 1 98.38 215 ASP B CA 1
ATOM 4230 C C . ASP B 1 215 ? 13.117 6.395 2.711 1 98.38 215 ASP B C 1
ATOM 4232 O O . ASP B 1 215 ? 12.57 6.586 1.619 1 98.38 215 ASP B O 1
ATOM 4236 N N . THR B 1 216 ? 12.789 5.363 3.465 1 98.81 216 THR B N 1
ATOM 4237 C CA . THR B 1 216 ? 11.812 4.336 3.123 1 98.81 216 THR B CA 1
ATOM 4238 C C . THR B 1 216 ? 11.047 3.877 4.363 1 98.81 216 THR B C 1
ATOM 4240 O O . THR B 1 216 ? 11.648 3.656 5.418 1 98.81 216 THR B O 1
ATOM 4243 N N . SER B 1 217 ? 9.711 3.775 4.254 1 98.88 217 SER B N 1
ATOM 4244 C CA . SER B 1 217 ? 8.914 3.318 5.391 1 98.88 217 SER B CA 1
ATOM 4245 C C . SER B 1 217 ? 7.672 2.572 4.926 1 98.88 217 SER B C 1
ATOM 4247 O O . SER B 1 217 ? 7.137 2.854 3.852 1 98.88 217 SER B O 1
ATOM 4249 N N . VAL B 1 218 ? 7.266 1.594 5.676 1 98.81 218 VAL B N 1
ATOM 4250 C CA . VAL B 1 218 ? 5.98 0.917 5.531 1 98.81 218 VAL B CA 1
ATOM 4251 C C . VAL B 1 218 ? 5.305 0.785 6.895 1 98.81 218 VAL B C 1
ATOM 4253 O O . VAL B 1 218 ? 5.98 0.674 7.918 1 98.81 218 VAL B O 1
ATOM 4256 N N . CYS B 1 219 ? 4 0.792 6.828 1 98.44 219 CYS B N 1
ATOM 4257 C CA . CYS B 1 219 ? 3.236 0.645 8.062 1 98.44 219 CYS B CA 1
ATOM 4258 C C . CYS B 1 219 ? 1.884 -0.003 7.793 1 98.44 219 CYS B C 1
ATOM 4260 O O . CYS B 1 219 ? 1.177 0.392 6.863 1 98.44 219 CYS B O 1
ATOM 4262 N N . SER B 1 220 ? 1.532 -1.021 8.531 1 98.06 220 SER B N 1
ATOM 4263 C CA . SER B 1 220 ? 0.168 -1.535 8.602 1 98.06 220 SER B CA 1
ATOM 4264 C C . SER B 1 220 ? -0.566 -0.988 9.82 1 98.06 220 SER B C 1
ATOM 4266 O O . SER B 1 220 ? 0.013 -0.878 10.898 1 98.06 220 SER B O 1
ATOM 4268 N N . ILE B 1 221 ? -1.757 -0.617 9.594 1 97.69 221 ILE B N 1
ATOM 4269 C CA . ILE B 1 221 ? -2.584 -0.092 10.672 1 97.69 221 ILE B CA 1
ATOM 4270 C C . ILE B 1 221 ? -3.803 -0.989 10.875 1 97.69 221 ILE B C 1
ATOM 4272 O O . ILE B 1 221 ? -4.445 -1.399 9.898 1 97.69 221 ILE B O 1
ATOM 4276 N N . HIS B 1 222 ? -4.059 -1.402 12.062 1 97.44 222 HIS B N 1
ATOM 4277 C CA . HIS B 1 222 ? -5.352 -1.925 12.492 1 97.44 222 HIS B CA 1
ATOM 4278 C C . HIS B 1 222 ? -6.188 -0.845 13.172 1 97.44 222 HIS B C 1
ATOM 4280 O O . HIS B 1 222 ? -5.777 -0.294 14.195 1 97.44 222 HIS B O 1
ATOM 4286 N N . PHE B 1 223 ? -7.312 -0.475 12.578 1 97.56 223 PHE B N 1
ATOM 4287 C CA . PHE B 1 223 ? -8.172 0.543 13.164 1 97.56 223 PHE B CA 1
ATOM 4288 C C . PHE B 1 223 ? -9.133 -0.073 14.18 1 97.56 223 PHE B C 1
ATOM 4290 O O . PHE B 1 223 ? -9.445 -1.264 14.102 1 97.56 223 PHE B O 1
ATOM 4297 N N . LYS B 1 224 ? -9.641 0.715 15.117 1 97.19 224 LYS B N 1
ATOM 4298 C CA . LYS B 1 224 ? -10.508 0.232 16.188 1 97.19 224 LYS B CA 1
ATOM 4299 C C . LYS B 1 224 ? -11.82 -0.315 15.633 1 97.19 224 LYS B C 1
ATOM 4301 O O . LYS B 1 224 ? -12.406 -1.238 16.203 1 97.19 224 LYS B O 1
ATOM 4306 N N . ASN B 1 225 ? -12.273 0.165 14.508 1 97.25 225 ASN B N 1
ATOM 4307 C CA . ASN B 1 225 ? -13.531 -0.282 13.914 1 97.25 225 ASN B CA 1
ATOM 4308 C C . ASN B 1 225 ? -13.336 -1.55 13.086 1 97.25 225 ASN B C 1
ATOM 4310 O O . ASN B 1 225 ? -14.266 -2.014 12.422 1 97.25 225 ASN B O 1
ATOM 4314 N N . GLY B 1 226 ? -12.117 -2.1 13.008 1 97.25 226 GLY B N 1
ATOM 4315 C CA . GLY B 1 226 ? -11.844 -3.361 12.336 1 97.25 226 GLY B CA 1
ATOM 4316 C C . GLY B 1 226 ? -11.227 -3.186 10.961 1 97.25 226 GLY B C 1
ATOM 4317 O O . GLY B 1 226 ? -10.664 -4.129 10.406 1 97.25 226 GLY B O 1
ATOM 4318 N N . SER B 1 227 ? -11.336 -2.023 10.359 1 98.5 227 SER B N 1
ATOM 4319 C CA . SER B 1 227 ? -10.742 -1.769 9.055 1 98.5 227 SER B CA 1
ATOM 4320 C C . SER B 1 227 ? -9.219 -1.803 9.125 1 98.5 227 SER B C 1
ATOM 4322 O O . SER B 1 227 ? -8.648 -1.828 10.211 1 98.5 227 SER B O 1
ATOM 4324 N N . LEU B 1 228 ? -8.602 -1.891 7.98 1 98.81 228 LEU B N 1
ATOM 4325 C CA . LEU B 1 228 ? -7.148 -2.023 7.906 1 98.81 228 LEU B CA 1
ATOM 4326 C C . LEU B 1 228 ? -6.543 -0.908 7.059 1 98.81 228 LEU B C 1
ATOM 4328 O O . LEU B 1 228 ? -7.246 -0.276 6.266 1 98.81 228 LEU B O 1
ATOM 4332 N N . GLY B 1 229 ? -5.316 -0.651 7.277 1 98.75 229 GLY B N 1
ATOM 4333 C CA . GLY B 1 229 ? -4.625 0.376 6.516 1 98.75 229 GLY B CA 1
ATOM 4334 C C . GLY B 1 229 ? -3.182 0.024 6.207 1 98.75 229 GLY B C 1
ATOM 4335 O O . GLY B 1 229 ? -2.578 -0.798 6.902 1 98.75 229 GLY B O 1
ATOM 4336 N N . SER B 1 230 ? -2.66 0.542 5.148 1 98.88 230 SER B N 1
ATOM 4337 C CA . SER B 1 230 ? -1.263 0.45 4.738 1 98.88 230 SER B CA 1
ATOM 4338 C C . SER B 1 230 ? -0.73 1.804 4.281 1 98.88 230 SER B C 1
ATOM 4340 O O . SER B 1 230 ? -1.285 2.418 3.367 1 98.88 230 SER B O 1
ATOM 4342 N N . ILE B 1 231 ? 0.335 2.27 4.887 1 98.88 231 ILE B N 1
ATOM 4343 C CA . ILE B 1 231 ? 0.933 3.547 4.516 1 98.88 231 ILE B CA 1
ATOM 4344 C C . ILE B 1 231 ? 2.412 3.35 4.188 1 98.88 231 ILE B C 1
ATOM 4346 O O . ILE B 1 231 ? 3.146 2.723 4.953 1 98.88 231 ILE B O 1
ATOM 4350 N N . CYS B 1 232 ? 2.822 3.895 3.045 1 98.94 232 CYS B N 1
ATOM 4351 C CA . CYS B 1 232 ? 4.207 3.805 2.604 1 98.94 232 CYS B CA 1
ATOM 4352 C C . CYS B 1 232 ? 4.797 5.191 2.375 1 98.94 232 CYS B C 1
ATOM 4354 O O . CYS B 1 232 ? 4.078 6.129 2.031 1 98.94 232 CYS B O 1
ATOM 4356 N N . GLY B 1 233 ? 6.051 5.324 2.635 1 98.81 233 GLY B N 1
ATOM 4357 C CA . GLY B 1 233 ? 6.805 6.531 2.338 1 98.81 233 GLY B CA 1
ATOM 4358 C C . GLY B 1 233 ? 8.117 6.254 1.625 1 98.81 233 GLY B C 1
ATOM 4359 O O . GLY B 1 233 ? 8.805 5.277 1.933 1 98.81 233 GLY B O 1
ATOM 4360 N N . SER B 1 234 ? 8.461 7.129 0.661 1 98.69 234 SER B N 1
ATOM 4361 C CA . SER B 1 234 ? 9.75 6.992 -0.021 1 98.69 234 SER B CA 1
ATOM 4362 C C . SER B 1 234 ? 10.344 8.359 -0.347 1 98.69 234 SER B C 1
ATOM 4364 O O . SER B 1 234 ? 9.664 9.227 -0.889 1 98.69 234 SER B O 1
ATOM 4366 N N . ASN B 1 235 ? 11.539 8.539 0.028 1 97.62 235 ASN B N 1
ATOM 4367 C CA . ASN B 1 235 ? 12.344 9.664 -0.432 1 97.62 235 ASN B CA 1
ATOM 4368 C C . ASN B 1 235 ? 13.367 9.234 -1.479 1 97.62 235 ASN B C 1
ATOM 4370 O O . ASN B 1 235 ? 14.438 9.828 -1.586 1 97.62 235 ASN B O 1
ATOM 4374 N N . CYS B 1 236 ? 13.125 8.047 -2.16 1 97 236 CYS B N 1
ATOM 4375 C CA . CYS B 1 236 ? 13.984 7.504 -3.207 1 97 236 CYS B CA 1
ATOM 4376 C C . CYS B 1 236 ? 13.266 7.508 -4.555 1 97 236 CYS B C 1
ATOM 4378 O O . CYS B 1 236 ? 13.766 6.938 -5.527 1 97 236 CYS B O 1
ATOM 4380 N N . SER B 1 237 ? 12.102 8.109 -4.645 1 97 237 SER B N 1
ATOM 4381 C CA . SER B 1 237 ? 11.25 8.008 -5.824 1 97 237 SER B CA 1
ATOM 4382 C C . SER B 1 237 ? 11.703 8.977 -6.914 1 97 237 SER B C 1
ATOM 4384 O O . SER B 1 237 ? 12.898 9.086 -7.191 1 97 237 SER B O 1
ATOM 4386 N N . VAL B 1 238 ? 10.742 9.562 -7.684 1 95.94 238 VAL B N 1
ATOM 4387 C CA . VAL B 1 238 ? 11.078 10.406 -8.828 1 95.94 238 VAL B CA 1
ATOM 4388 C C . VAL B 1 238 ? 11.422 11.812 -8.352 1 95.94 238 VAL B C 1
ATOM 4390 O O . VAL B 1 238 ? 10.664 12.422 -7.59 1 95.94 238 VAL B O 1
ATOM 4393 N N . LYS B 1 239 ? 12.516 12.359 -8.828 1 92.56 239 LYS B N 1
ATOM 4394 C CA . LYS B 1 239 ? 12.969 13.688 -8.43 1 92.56 239 LYS B CA 1
ATOM 4395 C C . LYS B 1 239 ? 11.961 14.758 -8.828 1 92.56 239 LYS B C 1
ATOM 4397 O O . LYS B 1 239 ? 11.297 14.641 -9.859 1 92.56 239 LYS B O 1
ATOM 4402 N N . GLU B 1 240 ? 11.805 15.742 -7.992 1 89.25 240 GLU B N 1
ATOM 4403 C CA . GLU B 1 240 ? 11 16.938 -8.219 1 89.25 240 GLU B CA 1
ATOM 4404 C C . GLU B 1 240 ? 9.508 16.609 -8.227 1 89.25 240 GLU B C 1
ATOM 4406 O O . GLU B 1 240 ? 8.703 17.359 -8.797 1 89.25 240 GLU B O 1
ATOM 4411 N N . GLN B 1 241 ? 9.195 15.484 -7.734 1 92.44 241 GLN B N 1
ATOM 4412 C CA . GLN B 1 241 ? 7.801 15.117 -7.543 1 92.44 241 GLN B CA 1
ATOM 4413 C C . GLN B 1 241 ? 7.484 14.914 -6.062 1 92.44 241 GLN B C 1
ATOM 4415 O O . GLN B 1 241 ? 8.297 14.359 -5.32 1 92.44 241 GLN B O 1
ATOM 4420 N N . TRP B 1 242 ? 6.414 15.469 -5.609 1 95 242 TRP B N 1
ATOM 4421 C CA . TRP B 1 242 ? 5.848 15.273 -4.277 1 95 242 TRP B CA 1
ATOM 4422 C C . TRP B 1 242 ? 4.43 14.719 -4.363 1 95 242 TRP B C 1
ATOM 4424 O O . TRP B 1 242 ? 3.477 15.469 -4.582 1 95 242 TRP B O 1
ATOM 4434 N N . ASN B 1 243 ? 4.336 13.445 -4.191 1 96.19 243 ASN B N 1
ATOM 4435 C CA . ASN B 1 243 ? 3.055 12.773 -4.363 1 96.19 243 ASN B CA 1
ATOM 4436 C C . ASN B 1 243 ? 2.527 12.227 -3.037 1 96.19 243 ASN B C 1
ATOM 4438 O O . ASN B 1 243 ? 3.256 11.555 -2.303 1 96.19 243 ASN B O 1
ATOM 4442 N N . GLY B 1 244 ? 1.386 12.633 -2.609 1 97.94 244 GLY B N 1
ATOM 4443 C CA . GLY B 1 244 ? 0.628 12.062 -1.51 1 97.94 244 GLY B CA 1
ATOM 4444 C C . GLY B 1 244 ? -0.717 11.508 -1.938 1 97.94 244 GLY B C 1
ATOM 4445 O O . GLY B 1 244 ? -1.724 12.219 -1.919 1 97.94 244 GLY B O 1
ATOM 4446 N N . ARG B 1 245 ? -0.746 10.211 -2.307 1 97.62 245 ARG B N 1
ATOM 4447 C CA . ARG B 1 245 ? -1.937 9.562 -2.84 1 97.62 245 ARG B CA 1
ATOM 4448 C C . ARG B 1 245 ? -2.531 8.594 -1.823 1 97.62 245 ARG B C 1
ATOM 4450 O O . ARG B 1 245 ? -1.833 8.125 -0.92 1 97.62 245 ARG B O 1
ATOM 4457 N N . PHE B 1 246 ? -3.771 8.367 -1.936 1 98.56 246 PHE B N 1
ATOM 4458 C CA . PHE B 1 246 ? -4.383 7.344 -1.095 1 98.56 246 PHE B CA 1
ATOM 4459 C C . PHE B 1 246 ? -5.668 6.824 -1.724 1 98.56 246 PHE B C 1
ATOM 4461 O O . PHE B 1 246 ? -6.258 7.484 -2.58 1 98.56 246 PHE B O 1
ATOM 4468 N N . ARG B 1 247 ? -5.973 5.648 -1.468 1 98.56 247 ARG B N 1
ATOM 4469 C CA . ARG B 1 247 ? -7.16 4.922 -1.902 1 98.56 247 ARG B CA 1
ATOM 4470 C C . ARG B 1 247 ? -7.93 4.371 -0.708 1 98.56 247 ARG B C 1
ATOM 4472 O O . ARG B 1 247 ? -7.332 3.844 0.234 1 98.56 247 ARG B O 1
ATOM 4479 N N . VAL B 1 248 ? -9.273 4.539 -0.727 1 98.75 248 VAL B N 1
ATOM 4480 C CA . VAL B 1 248 ? -10.133 4.039 0.339 1 98.75 248 VAL B CA 1
ATOM 4481 C C . VAL B 1 248 ? -11.195 3.115 -0.25 1 98.75 248 VAL B C 1
ATOM 4483 O O . VAL B 1 248 ? -11.938 3.508 -1.155 1 98.75 248 VAL B O 1
ATOM 4486 N N . ILE B 1 249 ? -11.258 1.905 0.234 1 98.56 249 ILE B N 1
ATOM 4487 C CA . ILE B 1 249 ? -12.273 0.946 -0.171 1 98.56 249 ILE B CA 1
ATOM 4488 C C . ILE B 1 249 ? -13.305 0.785 0.945 1 98.56 249 ILE B C 1
ATOM 4490 O O . ILE B 1 249 ? -12.961 0.425 2.072 1 98.56 249 ILE B O 1
ATOM 4494 N N . CYS B 1 250 ? -14.508 1.099 0.63 1 97.94 250 CYS B N 1
ATOM 4495 C CA . CYS B 1 250 ? -15.648 0.879 1.516 1 97.94 250 CYS B CA 1
ATOM 4496 C C . CYS B 1 250 ? -16.609 -0.142 0.923 1 97.94 250 CYS B C 1
ATOM 4498 O O . CYS B 1 250 ? -16.422 -0.595 -0.207 1 97.94 250 CYS B O 1
ATOM 4500 N N . GLN B 1 251 ? -17.594 -0.46 1.693 1 96.75 251 GLN B N 1
ATOM 4501 C CA . GLN B 1 251 ? -18.578 -1.47 1.318 1 96.75 251 GLN B CA 1
ATOM 4502 C C . GLN B 1 251 ? -19.297 -1.087 0.025 1 96.75 251 GLN B C 1
ATOM 4504 O O . GLN B 1 251 ? -19.562 -1.945 -0.816 1 96.75 251 GLN B O 1
ATOM 4509 N N . HIS B 1 252 ? -19.547 0.242 -0.16 1 96.88 252 HIS B N 1
ATOM 4510 C CA . HIS B 1 252 ? -20.406 0.633 -1.274 1 96.88 252 HIS B CA 1
ATOM 4511 C C . HIS B 1 252 ? -19.656 1.531 -2.254 1 96.88 252 HIS B C 1
ATOM 4513 O O . HIS B 1 252 ? -20.234 1.984 -3.248 1 96.88 252 HIS B O 1
ATOM 4519 N N . MET B 1 253 ? -18.375 1.772 -1.989 1 96.69 253 MET B N 1
ATOM 4520 C CA . MET B 1 253 ? -17.672 2.736 -2.822 1 96.69 253 MET B CA 1
ATOM 4521 C C . MET B 1 253 ? -16.156 2.543 -2.705 1 96.69 253 MET B C 1
ATOM 4523 O O . MET B 1 253 ? -15.656 2.115 -1.662 1 96.69 253 MET B O 1
ATOM 4527 N N . THR B 1 254 ? -15.469 2.775 -3.791 1 97.62 254 THR B N 1
ATOM 4528 C CA . THR B 1 254 ? -14.016 2.9 -3.814 1 97.62 254 THR B CA 1
ATOM 4529 C C . THR B 1 254 ? -13.602 4.301 -4.258 1 97.62 254 THR B C 1
ATOM 4531 O O . THR B 1 254 ? -14.094 4.809 -5.27 1 97.62 254 THR B O 1
ATOM 4534 N N . ALA B 1 255 ? -12.742 4.895 -3.451 1 98.25 255 ALA B N 1
ATOM 4535 C CA . ALA B 1 255 ? -12.258 6.234 -3.766 1 98.25 255 ALA B CA 1
ATOM 4536 C C . ALA B 1 255 ? -10.766 6.215 -4.086 1 98.25 255 ALA B C 1
ATOM 4538 O O . ALA B 1 255 ? -9.961 5.73 -3.289 1 98.25 255 ALA B O 1
ATOM 4539 N N . ASP B 1 256 ? -10.414 6.707 -5.258 1 98.12 256 ASP B N 1
ATOM 4540 C CA . ASP B 1 256 ? -9.016 6.859 -5.672 1 98.12 256 ASP B CA 1
ATOM 4541 C C . ASP B 1 256 ? -8.594 8.328 -5.664 1 98.12 256 ASP B C 1
ATOM 4543 O O . ASP B 1 256 ? -8.984 9.094 -6.543 1 98.12 256 ASP B O 1
ATOM 4547 N N . PHE B 1 257 ? -7.715 8.711 -4.707 1 98.75 257 PHE B N 1
ATOM 4548 C CA . PHE B 1 257 ? -7.25 10.086 -4.574 1 98.75 257 PHE B CA 1
ATOM 4549 C C . PHE B 1 257 ? -5.867 10.25 -5.199 1 98.75 257 PHE B C 1
ATOM 4551 O O . PHE B 1 257 ? -4.902 9.633 -4.754 1 98.75 257 PHE B O 1
ATOM 4558 N N . MET B 1 258 ? -5.785 11.094 -6.219 1 98.12 258 MET B N 1
ATOM 4559 C CA . MET B 1 258 ? -4.48 11.5 -6.727 1 98.12 258 MET B CA 1
ATOM 4560 C C . MET B 1 258 ? -3.812 12.484 -5.773 1 98.12 258 MET B C 1
ATOM 4562 O O . MET B 1 258 ? -2.586 12.516 -5.664 1 98.12 258 MET B O 1
ATOM 4566 N N . ASP B 1 259 ? -4.551 13.273 -5.215 1 98.12 259 ASP B N 1
ATOM 4567 C CA . ASP B 1 259 ? -4.203 14.172 -4.121 1 98.12 259 ASP B CA 1
ATOM 4568 C C . ASP B 1 259 ? -5.453 14.664 -3.393 1 98.12 259 ASP B C 1
ATOM 4570 O O . ASP B 1 259 ? -6.551 14.156 -3.627 1 98.12 259 ASP B O 1
ATOM 4574 N N . HIS B 1 260 ? -5.348 15.625 -2.49 1 98.44 260 HIS B N 1
ATOM 4575 C CA . HIS B 1 260 ? -6.457 16.031 -1.633 1 98.44 260 HIS B CA 1
ATOM 4576 C C . HIS B 1 260 ? -7.52 16.781 -2.424 1 98.44 260 HIS B C 1
ATOM 4578 O O . HIS B 1 260 ? -8.641 16.984 -1.94 1 98.44 260 HIS B O 1
ATOM 4584 N N . ASN B 1 261 ? -7.25 17.219 -3.723 1 98.69 261 ASN B N 1
ATOM 4585 C CA . ASN B 1 261 ? -8.188 17.969 -4.547 1 98.69 261 ASN B CA 1
ATOM 4586 C C . ASN B 1 261 ? -8.742 17.109 -5.684 1 98.69 261 ASN B C 1
ATOM 4588 O O . ASN B 1 261 ? -9.734 17.484 -6.324 1 98.69 261 ASN B O 1
ATOM 4592 N N . HIS B 1 262 ? -8.125 16.031 -5.984 1 98.75 262 HIS B N 1
ATOM 4593 C CA . HIS B 1 262 ? -8.469 15.25 -7.168 1 98.75 262 HIS B CA 1
ATOM 4594 C C . HIS B 1 262 ? -8.711 13.789 -6.812 1 98.75 262 HIS B C 1
ATOM 4596 O O . HIS B 1 262 ? -7.828 13.125 -6.258 1 98.75 262 HIS B O 1
ATOM 4602 N N . ALA B 1 263 ? -9.883 13.258 -7.16 1 98.75 263 ALA B N 1
ATOM 4603 C CA . ALA B 1 263 ? -10.219 11.867 -6.875 1 98.75 263 ALA B CA 1
ATOM 4604 C C . ALA B 1 263 ? -11.281 11.352 -7.844 1 98.75 263 ALA B C 1
ATOM 4606 O O . ALA B 1 263 ? -12 12.141 -8.469 1 98.75 263 ALA B O 1
ATOM 4607 N N . VAL B 1 264 ? -11.312 10.086 -8.055 1 98.44 264 VAL B N 1
ATOM 4608 C CA . VAL B 1 264 ? -12.383 9.375 -8.734 1 98.44 264 VAL B CA 1
ATOM 4609 C C . VAL B 1 264 ? -13.117 8.461 -7.75 1 98.44 264 VAL B C 1
ATOM 4611 O O . VAL B 1 264 ? -12.492 7.621 -7.098 1 98.44 264 VAL B O 1
ATOM 4614 N N . PHE B 1 265 ? -14.406 8.656 -7.613 1 98 265 PHE B N 1
ATOM 4615 C CA . PHE B 1 265 ? -15.266 7.84 -6.77 1 98 265 PHE B CA 1
ATOM 4616 C C . PHE B 1 265 ? -16.031 6.824 -7.605 1 98 265 PHE B C 1
ATOM 4618 O O . PHE B 1 265 ? -16.75 7.199 -8.539 1 98 265 PHE B O 1
ATOM 4625 N N . THR B 1 266 ? -15.828 5.59 -7.32 1 97.69 266 THR B N 1
ATOM 4626 C CA . THR B 1 266 ? -16.578 4.531 -7.992 1 97.69 266 THR B CA 1
ATOM 4627 C C . THR B 1 266 ? -17.625 3.926 -7.055 1 97.69 266 THR B C 1
ATOM 4629 O O . THR B 1 266 ? -17.266 3.322 -6.039 1 97.69 266 THR B O 1
ATOM 4632 N N . PHE B 1 267 ? -18.859 4.078 -7.395 1 96.12 267 PHE B N 1
ATOM 4633 C CA . PHE B 1 267 ? -19.953 3.51 -6.609 1 96.12 267 PHE B CA 1
ATOM 4634 C C . PHE B 1 267 ? -20.188 2.051 -6.977 1 96.12 267 PHE B C 1
ATOM 4636 O O . PHE B 1 267 ? -20.469 1.734 -8.133 1 96.12 267 PHE B O 1
ATOM 4643 N N . THR B 1 268 ? -20.094 1.182 -6.004 1 91.12 268 THR B N 1
ATOM 4644 C CA . THR B 1 268 ? -20 -0.253 -6.254 1 91.12 268 THR B CA 1
ATOM 4645 C C . THR B 1 268 ? -21.281 -0.957 -5.816 1 91.12 268 THR B C 1
ATOM 4647 O O . THR B 1 268 ? -21.438 -2.168 -6 1 91.12 268 THR B O 1
ATOM 4650 N N . ASP B 1 269 ? -22.25 -0.345 -5.25 1 86 269 ASP B N 1
ATOM 4651 C CA . ASP B 1 269 ? -23.469 -0.945 -4.703 1 86 269 ASP B CA 1
ATOM 4652 C C . ASP B 1 269 ? -24.562 -1.014 -5.762 1 86 269 ASP B C 1
ATOM 4654 O O . ASP B 1 269 ? -25.641 -1.543 -5.504 1 86 269 ASP B O 1
ATOM 4658 N N . GLU B 1 270 ? -24.281 -0.481 -6.855 1 82.62 270 GLU B N 1
ATOM 4659 C CA . GLU B 1 270 ? -25.266 -0.542 -7.941 1 82.62 270 GLU B CA 1
ATOM 4660 C C . GLU B 1 270 ? -24.938 -1.668 -8.914 1 82.62 270 GLU B C 1
ATOM 4662 O O . GLU B 1 270 ? -23.828 -2.219 -8.891 1 82.62 270 GLU B O 1
ATOM 4667 N N . GLU B 1 271 ? -25.969 -2.105 -9.68 1 81.5 271 GLU B N 1
ATOM 4668 C CA . GLU B 1 271 ? -25.766 -3.16 -10.664 1 81.5 271 GLU B CA 1
ATOM 4669 C C . GLU B 1 271 ? -24.641 -2.803 -11.633 1 81.5 271 GLU B C 1
ATOM 4671 O O . GLU B 1 271 ? -23.75 -3.625 -11.898 1 81.5 271 GLU B O 1
ATOM 4676 N N . THR B 1 272 ? -24.719 -1.601 -12.078 1 86.06 272 THR B N 1
ATOM 4677 C CA . THR B 1 272 ? -23.625 -1.061 -12.883 1 86.06 272 THR B CA 1
ATOM 4678 C C . THR B 1 272 ? -22.875 0.035 -12.125 1 86.06 272 THR B C 1
ATOM 4680 O O . THR B 1 272 ? -23.453 1.066 -11.789 1 86.06 272 THR B O 1
ATOM 4683 N N . PRO B 1 273 ? -21.594 -0.301 -11.914 1 87.5 273 PRO B N 1
ATOM 4684 C CA . PRO B 1 273 ? -20.859 0.74 -11.195 1 87.5 273 PRO B CA 1
ATOM 4685 C C . PRO B 1 273 ? -20.828 2.068 -11.945 1 87.5 273 PRO B C 1
ATOM 4687 O O . PRO B 1 273 ? -20.75 2.084 -13.18 1 87.5 273 PRO B O 1
ATOM 4690 N N . HIS B 1 274 ? -20.984 3.137 -11.281 1 93.38 274 HIS B N 1
ATOM 4691 C CA . HIS B 1 274 ? -20.812 4.457 -11.867 1 93.38 274 HIS B CA 1
ATOM 4692 C C . HIS B 1 274 ? -19.734 5.246 -11.133 1 93.38 274 HIS B C 1
ATOM 4694 O O . HIS B 1 274 ? -19.391 4.926 -9.992 1 93.38 274 HIS B O 1
ATOM 4700 N N . THR B 1 275 ? -19.172 6.238 -11.859 1 96.25 275 THR B N 1
ATOM 4701 C CA . THR B 1 275 ? -18.047 6.992 -11.305 1 96.25 275 THR B CA 1
ATOM 4702 C C . THR B 1 275 ? -18.375 8.477 -11.234 1 96.25 275 THR B C 1
ATOM 4704 O O . THR B 1 275 ? -19.203 8.977 -12 1 96.25 275 THR B O 1
ATOM 4707 N N . GLU B 1 276 ? -17.891 9.133 -10.242 1 97.12 276 GLU B N 1
ATOM 4708 C CA . GLU B 1 276 ? -17.844 10.586 -10.133 1 97.12 276 GLU B CA 1
ATOM 4709 C C . GLU B 1 276 ? -16.406 11.086 -9.969 1 97.12 276 GLU B C 1
ATOM 4711 O O . GLU B 1 276 ? -15.633 10.516 -9.203 1 97.12 276 GLU B O 1
ATOM 4716 N N . THR B 1 277 ? -16.109 12.086 -10.742 1 98.38 277 THR B N 1
ATOM 4717 C CA . THR B 1 277 ? -14.766 12.672 -10.664 1 98.38 277 THR B CA 1
ATOM 4718 C C . THR B 1 277 ? -14.82 14.047 -10.008 1 98.38 277 THR B C 1
ATOM 4720 O O . THR B 1 277 ? -15.688 14.859 -10.312 1 98.38 277 THR B O 1
ATOM 4723 N N . VAL B 1 278 ? -13.922 14.242 -9.023 1 98.38 278 VAL B N 1
ATOM 4724 C CA . VAL B 1 278 ? -13.703 15.547 -8.422 1 98.38 278 VAL B CA 1
ATOM 4725 C C . VAL B 1 278 ? -12.328 16.078 -8.828 1 98.38 278 VAL B C 1
ATOM 4727 O O . VAL B 1 278 ? -11.305 15.43 -8.578 1 98.38 278 VAL B O 1
ATOM 4730 N N . ALA B 1 279 ? -12.289 17.25 -9.469 1 97.5 279 ALA B N 1
ATOM 4731 C CA . ALA B 1 279 ? -11.039 17.844 -9.938 1 97.5 279 ALA B CA 1
ATOM 4732 C C . ALA B 1 279 ? -11.062 19.359 -9.789 1 97.5 279 ALA B C 1
ATOM 4734 O O . ALA B 1 279 ? -10.578 20.094 -10.664 1 97.5 279 ALA B O 1
ATOM 4735 N N . GLU B 1 280 ? -11.641 19.812 -8.766 1 97.06 280 GLU B N 1
ATOM 4736 C CA . GLU B 1 280 ? -11.656 21.25 -8.461 1 97.06 280 GLU B CA 1
ATOM 4737 C C . GLU B 1 280 ? -10.453 21.641 -7.621 1 97.06 280 GLU B C 1
ATOM 4739 O O . GLU B 1 280 ? -10.305 21.203 -6.48 1 97.06 280 GLU B O 1
ATOM 4744 N N . ASP B 1 281 ? -9.633 22.453 -8.148 1 97.25 281 ASP B N 1
ATOM 4745 C CA . ASP B 1 281 ? -8.461 22.938 -7.43 1 97.25 281 ASP B CA 1
ATOM 4746 C C . ASP B 1 281 ? -8.836 24.062 -6.473 1 97.25 281 ASP B C 1
ATOM 4748 O O . ASP B 1 281 ? -9.102 25.188 -6.902 1 97.25 281 ASP B O 1
ATOM 4752 N N . VAL B 1 282 ? -8.844 23.703 -5.238 1 97.88 282 VAL B N 1
ATOM 4753 C CA . VAL B 1 282 ? -9.055 24.734 -4.23 1 97.88 282 VAL B CA 1
ATOM 4754 C C . VAL B 1 282 ? -7.754 25.016 -3.484 1 97.88 282 VAL B C 1
ATOM 4756 O O . VAL B 1 282 ? -6.84 24.188 -3.49 1 97.88 282 VAL B O 1
ATOM 4759 N N . ASP B 1 283 ? -7.633 26.156 -2.916 1 98 283 ASP B N 1
ATOM 4760 C CA . ASP B 1 283 ? -6.535 26.5 -2.023 1 98 283 ASP B CA 1
ATOM 4761 C C . ASP B 1 283 ? -6.789 25.984 -0.611 1 98 283 ASP B C 1
ATOM 4763 O O . ASP B 1 283 ? -7.332 26.688 0.233 1 98 283 ASP B O 1
ATOM 4767 N N . ALA B 1 284 ? -6.32 24.797 -0.357 1 97.19 284 ALA B N 1
ATOM 4768 C CA . ALA B 1 284 ? -6.602 24.125 0.907 1 97.19 284 ALA B CA 1
ATOM 4769 C C . ALA B 1 284 ? -5.984 24.875 2.082 1 97.19 284 ALA B C 1
ATOM 4771 O O . ALA B 1 284 ? -6.535 24.875 3.186 1 97.19 284 ALA B O 1
ATOM 4772 N N . THR B 1 285 ? -4.863 25.547 1.887 1 97.38 285 THR B N 1
ATOM 4773 C CA . THR B 1 285 ? -4.238 26.359 2.926 1 97.38 285 THR B CA 1
ATOM 4774 C C . THR B 1 285 ? -5.133 27.531 3.307 1 97.38 285 THR B C 1
ATOM 4776 O O . THR B 1 285 ? -5.367 27.781 4.488 1 97.38 285 THR B O 1
ATOM 4779 N N . TYR B 1 286 ? -5.684 28.203 2.297 1 98.06 286 TYR B N 1
ATOM 4780 C CA . TYR B 1 286 ? -6.609 29.312 2.553 1 98.06 286 TYR B CA 1
ATOM 4781 C C . TYR B 1 286 ? -7.844 28.812 3.297 1 98.06 286 TYR B C 1
ATOM 4783 O O . TYR B 1 286 ? -8.289 29.453 4.258 1 98.06 286 TYR B O 1
ATOM 4791 N N . LEU B 1 287 ? -8.312 27.688 2.857 1 97.19 287 LEU B N 1
ATOM 4792 C CA . LEU B 1 287 ? -9.539 27.172 3.453 1 97.19 287 LEU B CA 1
ATOM 4793 C C . LEU B 1 287 ? -9.305 26.734 4.898 1 97.19 287 LEU B C 1
ATOM 4795 O O . LEU B 1 287 ? -10.188 26.891 5.746 1 97.19 287 LEU B O 1
ATOM 4799 N N . GLU B 1 288 ? -8.18 26.141 5.188 1 97.25 288 GLU B N 1
ATOM 4800 C CA . GLU B 1 288 ? -7.891 25.766 6.57 1 97.25 288 GLU B CA 1
ATOM 4801 C C . GLU B 1 288 ? -7.75 27 7.461 1 97.25 288 GLU B C 1
ATOM 4803 O O . GLU B 1 288 ? -8.156 26.984 8.625 1 97.25 288 GLU B O 1
ATOM 4808 N N . ASP B 1 289 ? -7.16 28.062 6.926 1 97.81 289 ASP B N 1
ATOM 4809 C CA . ASP B 1 289 ? -7.047 29.312 7.676 1 97.81 289 ASP B CA 1
ATOM 4810 C C . ASP B 1 289 ? -8.422 29.922 7.922 1 97.81 289 ASP B C 1
ATOM 4812 O O . ASP B 1 289 ? -8.695 30.438 9.008 1 97.81 289 ASP B O 1
ATOM 4816 N N . CYS B 1 290 ? -9.312 29.875 6.922 1 97.31 290 CYS B N 1
ATOM 4817 C CA . CYS B 1 290 ? -10.68 30.344 7.105 1 97.31 290 CYS B CA 1
ATOM 4818 C C . CYS B 1 290 ? -11.375 29.562 8.211 1 97.31 290 CYS B C 1
ATOM 4820 O O . CYS B 1 290 ? -12.078 30.141 9.047 1 97.31 290 CYS B O 1
ATOM 4822 N N . CYS B 1 291 ? -11.148 28.281 8.195 1 97.19 291 CYS B N 1
ATOM 4823 C CA . CYS B 1 291 ? -11.766 27.438 9.211 1 97.19 291 CYS B CA 1
ATOM 4824 C C . CYS B 1 291 ? -11.328 27.844 10.609 1 97.19 291 CYS B C 1
ATOM 4826 O O . CYS B 1 291 ? -12.156 27.953 11.516 1 97.19 291 CYS B O 1
ATOM 4828 N N . PHE B 1 292 ? -10.039 28.047 10.766 1 98 292 PHE B N 1
ATOM 4829 C CA . PHE B 1 292 ? -9.5 28.453 12.062 1 98 292 PHE B CA 1
ATOM 4830 C C . PHE B 1 292 ? -10.148 29.75 12.531 1 98 292 PHE B C 1
ATOM 4832 O O . PHE B 1 292 ? -10.656 29.828 13.648 1 98 292 PHE B O 1
ATOM 4839 N N . VAL B 1 293 ? -10.219 30.781 11.672 1 97.81 293 VAL B N 1
ATOM 4840 C CA . VAL B 1 293 ? -10.766 32.094 11.984 1 97.81 293 VAL B CA 1
ATOM 4841 C C . VAL B 1 293 ? -12.258 31.969 12.305 1 97.81 293 VAL B C 1
ATOM 4843 O O . VAL B 1 293 ? -12.734 32.531 13.289 1 97.81 293 VAL B O 1
ATOM 4846 N N . GLU B 1 294 ? -12.93 31.203 11.516 1 97.25 294 GLU B N 1
ATOM 4847 C CA . GLU B 1 294 ? -14.367 31.031 11.727 1 97.25 294 GLU B CA 1
ATOM 4848 C C . GLU B 1 294 ? -14.648 30.297 13.031 1 97.25 294 GLU B C 1
ATOM 4850 O O . GLU B 1 294 ? -15.648 30.562 13.695 1 97.25 294 GLU B O 1
ATOM 4855 N N . THR B 1 295 ? -13.797 29.359 13.375 1 97.62 295 THR B N 1
ATOM 4856 C CA . THR B 1 295 ? -13.945 28.641 14.641 1 97.62 295 THR B CA 1
ATOM 4857 C C . THR B 1 295 ? -13.758 29.594 15.82 1 97.62 295 THR B C 1
ATOM 4859 O O . THR B 1 295 ? -14.508 29.547 16.797 1 97.62 295 THR B O 1
ATOM 4862 N N . ILE B 1 296 ? -12.758 30.469 15.742 1 97.38 296 ILE B N 1
ATOM 4863 C CA . ILE B 1 296 ? -12.516 31.469 16.781 1 97.38 296 ILE B CA 1
ATOM 4864 C C . ILE B 1 296 ? -13.766 32.344 16.969 1 97.38 296 ILE B C 1
ATOM 4866 O O . ILE B 1 296 ? -14.125 32.688 18.094 1 97.38 296 ILE B O 1
ATOM 4870 N N . ARG B 1 297 ? -14.469 32.625 15.844 1 96.81 297 ARG B N 1
ATOM 4871 C CA . ARG B 1 297 ? -15.633 33.5 15.859 1 96.81 297 ARG B CA 1
ATOM 4872 C C . ARG B 1 297 ? -16.891 32.719 16.25 1 96.81 297 ARG B C 1
ATOM 4874 O O . ARG B 1 297 ? -17.984 33.281 16.25 1 96.81 297 ARG B O 1
ATOM 4881 N N . GLY B 1 298 ? -16.797 31.438 16.438 1 95.19 298 GLY B N 1
ATOM 4882 C CA . GLY B 1 298 ? -17.906 30.625 16.891 1 95.19 298 GLY B CA 1
ATOM 4883 C C . GLY B 1 298 ? -18.859 30.219 15.773 1 95.19 298 GLY B C 1
ATOM 4884 O O . GLY B 1 298 ? -20 29.859 16.031 1 95.19 298 GLY B O 1
ATOM 4885 N N . ARG B 1 299 ? -18.375 30.234 14.609 1 94.69 299 ARG B N 1
ATOM 4886 C CA . ARG B 1 299 ? -19.25 30.016 13.469 1 94.69 299 ARG B CA 1
ATOM 4887 C C . ARG B 1 299 ? -19.094 28.609 12.922 1 94.69 299 ARG B C 1
ATOM 4889 O O . ARG B 1 299 ? -19.875 28.172 12.062 1 94.69 299 ARG B O 1
ATOM 4896 N N . ARG B 1 300 ? -18.031 27.938 13.344 1 92 300 ARG B N 1
ATOM 4897 C CA . ARG B 1 300 ? -17.734 26.594 12.859 1 92 300 ARG B CA 1
ATOM 4898 C C . ARG B 1 300 ? -17.156 25.719 13.969 1 92 300 ARG B C 1
ATOM 4900 O O . ARG B 1 300 ? -16.516 26.234 14.891 1 92 300 ARG B O 1
ATOM 4907 N N . GLU B 1 301 ? -17.391 24.469 13.836 1 88.69 301 GLU B N 1
ATOM 4908 C CA . GLU B 1 301 ? -16.75 23.516 14.75 1 88.69 301 GLU B CA 1
ATOM 4909 C C . GLU B 1 301 ? -15.266 23.344 14.398 1 88.69 301 GLU B C 1
ATOM 4911 O O . GLU B 1 301 ? -14.883 23.469 13.234 1 88.69 301 GLU B O 1
ATOM 4916 N N . ASN B 1 302 ? -14.562 23.078 15.469 1 84.12 302 ASN B N 1
ATOM 4917 C CA . ASN B 1 302 ? -13.133 22.828 15.297 1 84.12 302 ASN B CA 1
ATOM 4918 C C . ASN B 1 302 ? -12.875 21.484 14.602 1 84.12 302 ASN B C 1
ATOM 4920 O O . ASN B 1 302 ? -13.375 20.453 15.039 1 84.12 302 ASN B O 1
ATOM 4924 N N . MET B 1 303 ? -12.102 21.438 13.562 1 83.38 303 MET B N 1
ATOM 4925 C CA . MET B 1 303 ? -11.93 20.25 12.742 1 83.38 303 MET B CA 1
ATOM 4926 C C . MET B 1 303 ? -10.602 19.562 13.055 1 83.38 303 MET B C 1
ATOM 4928 O O . MET B 1 303 ? -10.469 18.344 12.891 1 83.38 303 MET B O 1
ATOM 4932 N N . ALA B 1 304 ? -9.609 20.312 13.562 1 92.88 304 ALA B N 1
ATOM 4933 C CA . ALA B 1 304 ? -8.266 19.75 13.695 1 92.88 304 ALA B CA 1
ATOM 4934 C C . ALA B 1 304 ? -7.484 20.453 14.805 1 92.88 304 ALA B C 1
ATOM 4936 O O . ALA B 1 304 ? -6.41 21 14.562 1 92.88 304 ALA B O 1
ATOM 4937 N N . GL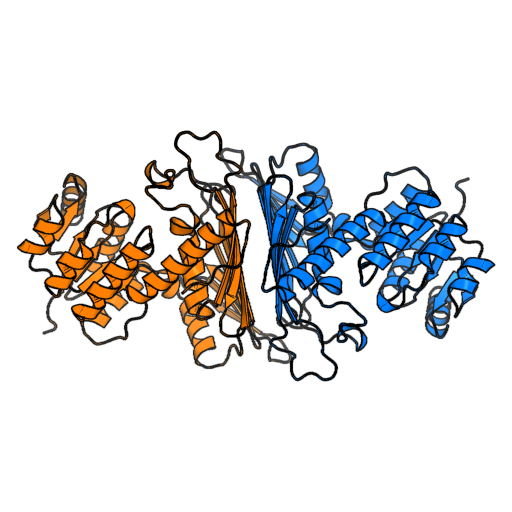Y B 1 305 ? -8.031 20.328 16.031 1 96.69 305 GLY B N 1
ATOM 4938 C CA . GLY B 1 305 ? -7.336 20.969 17.125 1 96.69 305 GLY B CA 1
ATOM 4939 C C . GLY B 1 305 ? -6.062 20.234 17.531 1 96.69 305 GLY B C 1
ATOM 4940 O O . GLY B 1 305 ? -5.742 19.188 16.969 1 96.69 305 GLY B O 1
ATOM 4941 N N . VAL B 1 306 ? -5.301 20.781 18.422 1 97.94 306 VAL B N 1
ATOM 4942 C CA . VAL B 1 306 ? -4.023 20.25 18.875 1 97.94 306 VAL B CA 1
ATOM 4943 C C . VAL B 1 306 ? -4.219 18.844 19.438 1 97.94 306 VAL B C 1
ATOM 4945 O O . VAL B 1 306 ? -3.375 17.969 19.234 1 97.94 306 VAL B O 1
ATOM 4948 N N . PRO B 1 307 ? -5.363 18.562 20.078 1 95.25 307 PRO B N 1
ATOM 4949 C CA . PRO B 1 307 ? -5.594 17.172 20.484 1 95.25 307 PRO B CA 1
ATOM 4950 C C . PRO B 1 307 ? -5.621 16.203 19.312 1 95.25 307 PRO B C 1
ATOM 4952 O O . PRO B 1 307 ? -5.152 15.07 19.438 1 95.25 307 PRO B O 1
ATOM 4955 N N . GLU B 1 308 ? -6.191 16.594 18.219 1 94.75 308 GLU B N 1
ATOM 4956 C CA . GLU B 1 308 ? -6.125 15.773 17.016 1 94.75 308 GLU B CA 1
ATOM 4957 C C . GLU B 1 308 ? -4.691 15.617 16.531 1 94.75 308 GLU B C 1
ATOM 4959 O O . GLU B 1 308 ? -4.293 14.539 16.078 1 94.75 308 GLU B O 1
ATOM 4964 N N . GLY B 1 309 ? -3.957 16.75 16.609 1 97.06 309 GLY B N 1
ATOM 4965 C CA . GLY B 1 309 ? -2.547 16.672 16.266 1 97.06 309 GLY B CA 1
ATOM 4966 C C . GLY B 1 309 ? -1.778 15.68 17.109 1 97.06 309 GLY B C 1
ATOM 4967 O O . GLY B 1 309 ? -0.843 15.039 16.625 1 97.06 309 GLY B O 1
ATOM 4968 N N . LEU B 1 310 ? -2.17 15.602 18.375 1 97.19 310 LEU B N 1
ATOM 4969 C CA . LEU B 1 310 ? -1.544 14.656 19.281 1 97.19 310 LEU B CA 1
ATOM 4970 C C . LEU B 1 310 ? -1.794 13.219 18.828 1 97.19 310 LEU B C 1
ATOM 4972 O O . LEU B 1 310 ? -0.91 12.367 18.938 1 97.19 310 LEU B O 1
ATOM 4976 N N . LYS B 1 311 ? -2.99 12.93 18.328 1 96.38 311 LYS B N 1
ATOM 4977 C CA . LYS B 1 311 ? -3.285 11.602 17.812 1 96.38 311 LYS B CA 1
ATOM 4978 C C . LYS B 1 311 ? -2.357 11.242 16.656 1 96.38 311 LYS B C 1
ATOM 4980 O O . LYS B 1 311 ? -1.83 10.133 16.594 1 96.38 311 LYS B O 1
ATOM 4985 N N . GLY B 1 312 ? -2.199 12.172 15.711 1 96.88 312 GLY B N 1
ATOM 4986 C CA . GLY B 1 312 ? -1.271 11.953 14.617 1 96.88 312 GLY B CA 1
ATOM 4987 C C . GLY B 1 312 ? 0.159 11.742 15.078 1 96.88 312 GLY B C 1
ATOM 4988 O O . GLY B 1 312 ? 0.85 10.844 14.578 1 96.88 312 GLY B O 1
ATOM 4989 N N . LEU B 1 313 ? 0.57 12.547 16.062 1 97.5 313 LEU B N 1
ATOM 4990 C CA . LEU B 1 313 ? 1.914 12.445 16.625 1 97.5 313 LEU B CA 1
ATOM 4991 C C . LEU B 1 313 ? 2.129 11.086 17.281 1 97.5 313 LEU B C 1
ATOM 4993 O O . LEU B 1 313 ? 3.182 10.469 17.109 1 97.5 313 LEU B O 1
ATOM 4997 N N . ARG B 1 314 ? 1.131 10.664 18.047 1 97.5 314 ARG B N 1
ATOM 4998 C CA . ARG B 1 314 ? 1.208 9.359 18.688 1 97.5 314 ARG B CA 1
ATOM 4999 C C . ARG B 1 314 ? 1.349 8.25 17.656 1 97.5 314 ARG B C 1
ATOM 5001 O O . ARG B 1 314 ? 2.107 7.297 17.859 1 97.5 314 ARG B O 1
ATOM 5008 N N . LEU B 1 315 ? 0.647 8.359 16.625 1 97.56 315 LEU B N 1
ATOM 5009 C CA . LEU B 1 315 ? 0.652 7.328 15.602 1 97.56 315 LEU B CA 1
ATOM 5010 C C . LEU B 1 315 ? 2.021 7.227 14.938 1 97.56 315 LEU B C 1
ATOM 5012 O O . LEU B 1 315 ? 2.584 6.133 14.828 1 97.56 315 LEU B O 1
ATOM 5016 N N . VAL B 1 316 ? 2.613 8.328 14.484 1 98 316 VAL B N 1
ATOM 5017 C CA . VAL B 1 316 ? 3.9 8.273 13.805 1 98 316 VAL B CA 1
ATOM 5018 C C . VAL B 1 316 ? 4.992 7.863 14.789 1 98 316 VAL B C 1
ATOM 5020 O O . VAL B 1 316 ? 5.941 7.168 14.422 1 98 316 VAL B O 1
ATOM 5023 N N . SER B 1 317 ? 4.848 8.297 16.062 1 97.94 317 SER B N 1
ATOM 5024 C CA . SER B 1 317 ? 5.777 7.84 17.094 1 97.94 317 SER B CA 1
ATOM 5025 C C . SER B 1 317 ? 5.715 6.324 17.25 1 97.94 317 SER B C 1
ATOM 5027 O O . SER B 1 317 ? 6.746 5.668 17.406 1 97.94 317 SER B O 1
ATOM 5029 N N . ALA B 1 318 ? 4.508 5.789 17.219 1 97.94 318 ALA B N 1
ATOM 5030 C CA . ALA B 1 318 ? 4.305 4.348 17.344 1 97.94 318 ALA B CA 1
ATOM 5031 C C . ALA B 1 318 ? 4.938 3.602 16.172 1 97.94 318 ALA B C 1
ATOM 5033 O O . ALA B 1 318 ? 5.449 2.492 16.328 1 97.94 318 ALA B O 1
ATOM 5034 N N . VAL B 1 319 ? 4.918 4.16 15 1 97.69 319 VAL B N 1
ATOM 5035 C CA . VAL B 1 319 ? 5.523 3.549 13.82 1 97.69 319 VAL B CA 1
ATOM 5036 C C . VAL B 1 319 ? 7.023 3.389 14.031 1 97.69 319 VAL B C 1
ATOM 5038 O O . VAL B 1 319 ? 7.578 2.311 13.805 1 97.69 319 VAL B O 1
ATOM 5041 N N . VAL B 1 320 ? 7.66 4.441 14.477 1 97.56 320 VAL B N 1
ATOM 5042 C CA . VAL B 1 320 ? 9.102 4.422 14.711 1 97.56 320 VAL B CA 1
ATOM 5043 C C . VAL B 1 320 ? 9.43 3.434 15.828 1 97.56 320 VAL B C 1
ATOM 5045 O O . VAL B 1 320 ? 10.383 2.66 15.711 1 97.56 320 VAL B O 1
ATOM 5048 N N . GLU B 1 321 ? 8.602 3.496 16.875 1 97.38 321 GLU B N 1
ATOM 5049 C CA . GLU B 1 321 ? 8.805 2.557 17.969 1 97.38 321 GLU B CA 1
ATOM 5050 C C . GLU B 1 321 ? 8.664 1.113 17.5 1 97.38 321 GLU B C 1
ATOM 5052 O O . GLU B 1 321 ? 9.461 0.252 17.875 1 97.38 321 GLU B O 1
ATOM 5057 N N . SER B 1 322 ? 7.629 0.837 16.734 1 97.12 322 SER B N 1
ATOM 5058 C CA . SER B 1 322 ? 7.402 -0.49 16.172 1 97.12 322 SER B CA 1
ATOM 5059 C C . SER B 1 322 ? 8.617 -0.972 15.383 1 97.12 322 SER B C 1
ATOM 5061 O O . SER B 1 322 ? 9.07 -2.104 15.562 1 97.12 322 SER B O 1
ATOM 5063 N N . SER B 1 323 ? 9.133 -0.14 14.539 1 96.94 323 SER B N 1
ATOM 5064 C CA . SER B 1 323 ? 10.305 -0.484 13.742 1 96.94 323 SER B CA 1
ATOM 5065 C C . SER B 1 323 ? 11.484 -0.861 14.633 1 96.94 323 SER B C 1
ATOM 5067 O O . SER B 1 323 ? 12.172 -1.851 14.375 1 96.94 323 SER B O 1
ATOM 5069 N N . ALA B 1 324 ? 11.703 -0.082 15.68 1 96.31 324 ALA B N 1
ATOM 5070 C CA . ALA B 1 324 ? 12.797 -0.345 16.609 1 96.31 324 ALA B CA 1
ATOM 5071 C C . ALA B 1 324 ? 12.617 -1.694 17.297 1 96.31 324 ALA B C 1
ATOM 5073 O O . ALA B 1 324 ? 13.586 -2.297 17.766 1 96.31 324 ALA B O 1
ATOM 5074 N N . LYS B 1 325 ? 11.391 -2.129 17.375 1 94.94 325 LYS B N 1
ATOM 5075 C CA . LYS B 1 325 ? 11.07 -3.42 17.984 1 94.94 325 LYS B CA 1
ATOM 5076 C C . LYS B 1 325 ? 10.789 -4.473 16.906 1 94.94 325 LYS B C 1
ATOM 5078 O O . LYS B 1 325 ? 9.953 -5.352 17.109 1 94.94 325 LYS B O 1
ATOM 5083 N N . ASN B 1 326 ? 11.344 -4.305 15.727 1 91.06 326 ASN B N 1
ATOM 5084 C CA . ASN B 1 326 ? 11.289 -5.242 14.609 1 91.06 326 ASN B CA 1
ATOM 5085 C C . ASN B 1 326 ? 9.859 -5.48 14.141 1 91.06 326 ASN B C 1
ATOM 5087 O O . ASN B 1 326 ? 9.445 -6.629 13.961 1 91.06 326 ASN B O 1
ATOM 5091 N N . GLY B 1 327 ? 9.117 -4.398 14.125 1 93.94 327 GLY B N 1
ATOM 5092 C CA . GLY B 1 327 ? 7.777 -4.453 13.57 1 93.94 327 GLY B CA 1
ATOM 5093 C C . GLY B 1 327 ? 6.734 -4.922 14.562 1 93.94 327 GLY B C 1
ATOM 5094 O O . GLY B 1 327 ? 5.637 -5.328 14.18 1 93.94 327 GLY B O 1
ATOM 5095 N N . ALA B 1 328 ? 7 -4.965 15.828 1 93.5 328 ALA B N 1
ATOM 5096 C CA . ALA B 1 328 ? 6.023 -5.359 16.844 1 93.5 328 ALA B CA 1
ATOM 5097 C C . ALA B 1 328 ? 4.805 -4.441 16.812 1 93.5 328 ALA B C 1
ATOM 5099 O O . ALA B 1 328 ? 4.914 -3.268 16.453 1 93.5 328 ALA B O 1
ATOM 5100 N N . CYS B 1 329 ? 3.707 -5.035 17.125 1 94 329 CYS B N 1
ATOM 5101 C CA . CYS B 1 329 ? 2.492 -4.23 17.219 1 94 329 CYS B CA 1
ATOM 5102 C C . CYS B 1 329 ? 2.592 -3.215 18.344 1 94 329 CYS B C 1
ATOM 5104 O O . CYS B 1 329 ? 2.855 -3.582 19.484 1 94 329 CYS B O 1
ATOM 5106 N N . VAL B 1 330 ? 2.467 -1.952 18.016 1 94.75 330 VAL B N 1
ATOM 5107 C CA . VAL B 1 330 ? 2.494 -0.888 19.016 1 94.75 330 VAL B CA 1
ATOM 5108 C C . VAL B 1 330 ? 1.142 -0.18 19.062 1 94.75 330 VAL B C 1
ATOM 5110 O O . VAL B 1 330 ? 0.615 0.222 18.016 1 94.75 330 VAL B O 1
ATOM 5113 N N . VAL B 1 331 ? 0.537 -0.018 20.25 1 86.06 331 VAL B N 1
ATOM 5114 C CA . VAL B 1 331 ? -0.764 0.609 20.453 1 86.06 331 VAL B CA 1
ATOM 5115 C C . VAL B 1 331 ? -0.603 2.125 20.531 1 86.06 331 VAL B C 1
ATOM 5117 O O . VAL B 1 331 ? 0.285 2.633 21.219 1 86.06 331 VAL B O 1
ATOM 5120 N N . SER B 1 332 ? -1.476 2.709 19.719 1 73.88 332 SER B N 1
ATOM 5121 C CA . SER B 1 332 ? -1.456 4.168 19.672 1 73.88 332 SER B CA 1
ATOM 5122 C C . SER B 1 332 ? -2.189 4.77 20.859 1 73.88 332 SER B C 1
ATOM 5124 O O . SER B 1 332 ? -3.393 4.555 21.031 1 73.88 332 SER B O 1
ATOM 5126 N N . GLU B 1 333 ? -1.844 4.598 22.156 1 69.81 333 GLU B N 1
ATOM 5127 C CA . GLU B 1 333 ? -2.607 5.117 23.297 1 69.81 333 GLU B CA 1
ATOM 5128 C C . GLU B 1 333 ? -3.029 6.562 23.062 1 69.81 333 GLU B C 1
ATOM 5130 O O . GLU B 1 333 ? -2.391 7.285 22.281 1 69.81 333 GLU B O 1
#